Protein 6QWO (pdb70)

Nearest PDB structures (foldseek):
  6qrq-assembly1_D-4  TM=9.781E-01  e=7.764E-51  Thermotoga maritima
  6qrq-assembly1_A  TM=9.840E-01  e=9.204E-49  Thermotoga maritima
  6qrq-assembly1_C-3  TM=9.849E-01  e=1.329E-48  Thermotoga maritima
  6r9n-assembly1_A  TM=9.689E-01  e=8.373E-35  Treponema denticola ATCC 35404
  6qnm-assembly1_A  TM=9.371E-01  e=3.102E-33  Treponema denticola ATCC 35404

Solvent-accessible surface area: 18915 Å² total; per-residue (Å²): 151,41,124,29,31,82,17,51,72,81,66,76,1,57,0,11,0,0,2,12,20,145,164,77,90,122,11,23,28,1,0,1,0,0,0,22,2,48,140,5,0,0,0,0,0,0,0,0,25,72,5,19,86,56,0,54,62,26,0,48,132,48,24,97,28,52,24,0,96,19,0,0,0,0,0,1,0,1,1,0,0,11,0,0,63,68,0,7,79,50,0,137,56,0,81,0,22,0,0,50,13,0,32,79,8,0,7,0,18,11,148,31,85,77,186,40,16,54,76,0,79,30,117,20,56,113,2,139,8,155,65,62,37,52,0,25,1,18,5,0,0,1,0,8,5,2,0,0,0,0,0,9,0,45,42,4,87,0,0,0,0,0,2,0,0,1,4,93,29,95,183,63,129,36,78,3,55,3,129,73,6,102,189,2,34,95,26,0,46,78,19,0,80,36,24,0,1,4,20,50,0,0,83,47,0,6,65,35,0,60,170,61,119,17,67,16,0,0,0,0,7,0,0,0,0,86,57,94,0,4,119,65,0,18,112,37,0,88,107,10,126,0,1,16,60,64,25,105,110,7,1,103,158,50,113,29,41,81,16,49,74,84,57,78,0,58,0,3,0,1,1,12,35,142,168,57,88,114,15,14,24,7,0,1,1,0,0,20,3,50,137,7,0,0,1,0,0,1,0,0,29,51,14,22,90,56,0,59,61,21,0,52,128,52,26,90,28,53,25,0,112,22,0,0,0,0,0,2,0,2,0,0,0,11,0,0,58,66,0,6,77,46,0,132,65,1,90,0,22,0,0,54,13,0,29,108,10,0,5,0,16,11,138,27,82,67,176,47,14,46,78,0,75,28,95,18,56,93,3,139,8,156,64,61,37,56,0,16,2,20,3,0,0,1,0,7,4,3,0,0,0,0,0,9,0,36,34,3,79,1,0,0,0,0,2,0,0,1,2,71,17,104,107,63,136,35,77,12,59,5,139,64,12,107,197,2,34,100,33,0,55,78,16,0,80,33,23,0,1,3,15,49,0,0,77,59,0,6,65,24,0,61,183,65,134,19,65,17,0,0,0,0,5,0,0,0,0,92,57,98,3,3,128,80,0,16,122,45,0,81,96,10,124,0,1,14,58,57,13,86,100,14,3,78,202

Foldseek 3Di:
DFAKDWLFDDPQKTKIWHGFDPADDPDAGWTKIWIHGHQAIEIELLFACVCVVVSVVSVVVPHQLCRHQEYEFFADDRRRPHCVVVSCVRNVRYAYEFAPVCLVVNCVNDDDDSVSYDHAYQQWDWDQDPVRFIKTWGHLAPLPHNGGTWIARQVRLEIAHEQQPAFADDHPDADAEDDDLVVRVVRPQVVRQERRAALVSQLVVLVVCVVGRHQWYHYGHGYIYHDCSVVVSSVDSNPRGHHVSPCVVVDD/DFAKDWLFDPPQKTKIWHGDDPADDPDAAWTKIWIHGHQAIEIELLFADVCNVVSVVSVVVPHQLCRHAEYEFFADDRRRPHCVVVSCVRNVNYAYEFAPVCLVVNCVSDDDDSVSYDHAYQQWDWDQDPVRFIKTWGHLAPQPHNGGTWIARQVRLAIADEQQPAFGDDPPGADAEDDDLVVRVVRPQVVRQERRAALVSQQVVLVVCVVGRHQWYHYGHGYIYHDCSVVVSSVCSNPDGHHPSVVCVVDDD

Organism: Thermotoga maritima (strain ATCC 43589 / DSM 3109 / JCM 10099 / NBRC 100826 / MSB8) (NCBI:txid243274)

Sequence (505 aa):
MFENEILFDNGQHKFMFLGWEEKEEEIVQTNQYLILDGNEGILLDPGGAHVFPRVMSNVAEVVDLSSIRHIFYTHQDPDVTSGILLWLSICENAKIYISSLWVRFLPHFGIYDQKRIVPISDKGTKIKLLSGNELEILPAHFLHSTGNFVLYDPVAKILFSGDIGAAVFEKGKRYRYVDDFERHLPLMEAFHKRYMSSNAACKKWVDMVSKKKIDMIAPQHGAVFRGESVKKFLEWFRNLKCGVDLIDNLYSMFENEILFDNGQHKFMFLGWEEKEEEIVQTNQYLILDGNEGILLDPGGAHVFPRVMSNVAEVVDLSSIRHIFYTHQDPDVTSGILLWLSICENAKIYISSLWVRFLPHFGIYDQKRIVPISDKGTKIKLLSGNELEILPAHFLHSTGNFVLYDPVAKILFSGDIGAAVFEKGKRYRYVDDFERHLPLMEAFHKRYMSSNAACKKWVDMVSKKKIDMIAPQHGAVFRGESVKKFLEWFRNLKCGVDLIDNLYSL

InterPro domains:
  IPR001279 Metallo-beta-lactamase [SM00849] (29-221)
  IPR036866 Ribonuclease Z/Hydroxyacylglutathione hydrolase-like [G3DSA:3.60.15.10] (5-241)
  IPR036866 Ribonuclease Z/Hydroxyacylglutathione hydrolase-like [SSF56281] (27-247)
  IPR045761 ODP domain [PF19583] (28-222)

Structure (mmCIF, N/CA/C/O backbone):
data_6QWO
#
_entry.id   6QWO
#
_cell.length_a   46.433
_cell.length_b   121.709
_cell.length_c   159.531
_cell.angle_alpha   90.00
_cell.angle_beta   90.00
_cell.angle_gamma   90.00
#
_symmetry.space_group_name_H-M   'C 2 2 21'
#
loop_
_entity.id
_entity.type
_entity.pdbx_description
1 polymer 'Oxygen-binding diiron protein'
2 non-polymer 'ZINC ION'
3 water water
#
loop_
_atom_site.group_PDB
_atom_site.id
_atom_site.type_symbol
_atom_site.label_atom_id
_atom_site.label_alt_id
_atom_site.label_comp_id
_atom_site.label_asym_id
_atom_site.label_entity_id
_atom_site.label_seq_id
_atom_site.pdbx_PDB_ins_code
_atom_site.Cartn_x
_atom_site.Cartn_y
_atom_site.Cartn_z
_atom_site.occupancy
_atom_site.B_iso_or_equiv
_atom_site.auth_seq_id
_atom_site.auth_comp_id
_atom_site.auth_asym_id
_atom_site.auth_atom_id
_atom_site.pdbx_PDB_model_num
ATOM 1 N N . MET A 1 1 ? 1.779 7.330 35.488 1.00 53.09 1 MET A N 1
ATOM 2 C CA . MET A 1 1 ? 0.621 7.115 34.623 1.00 52.73 1 MET A CA 1
ATOM 3 C C . MET A 1 1 ? 0.286 5.616 34.531 1.00 48.11 1 MET A C 1
ATOM 4 O O . MET A 1 1 ? 0.366 4.878 35.511 1.00 52.16 1 MET A O 1
ATOM 9 N N . PHE A 1 2 ? -0.089 5.215 33.317 1.00 46.28 2 PHE A N 1
ATOM 10 C CA . PHE A 1 2 ? -0.434 3.833 32.960 1.00 41.86 2 PHE A CA 1
ATOM 11 C C . PHE A 1 2 ? -1.740 3.364 33.610 1.00 39.92 2 PHE A C 1
ATOM 12 O O . PHE A 1 2 ? -1.836 2.242 34.114 1.00 39.58 2 PHE A O 1
ATOM 20 N N . GLU A 1 3 ? -2.766 4.209 33.548 1.00 41.31 3 GLU A N 1
ATOM 21 C CA . GLU A 1 3 ? -4.137 3.827 33.845 1.00 39.36 3 GLU A CA 1
ATOM 22 C C . GLU A 1 3 ? -4.798 3.451 32.527 1.00 32.24 3 GLU A C 1
ATOM 23 O O . GLU A 1 3 ? -4.181 3.557 31.463 1.00 33.71 3 GLU A O 1
ATOM 29 N N . ASN A 1 4 ? -6.054 3.003 32.582 1.00 25.82 4 ASN A N 1
ATOM 30 C CA . ASN A 1 4 ? -6.852 2.873 31.364 1.00 27.36 4 ASN A CA 1
ATOM 31 C C . ASN A 1 4 ? -6.864 4.199 30.625 1.00 28.01 4 ASN A C 1
ATOM 32 O O . ASN A 1 4 ? -7.033 5.249 31.243 1.00 25.79 4 ASN A O 1
ATOM 37 N N . GLU A 1 5 ? -6.656 4.149 29.306 1.00 24.80 5 GLU A N 1
ATOM 38 C CA . GLU A 1 5 ? -6.616 5.333 28.464 1.00 25.12 5 GLU A CA 1
ATOM 39 C C . GLU A 1 5 ? -7.509 5.130 27.247 1.00 24.07 5 GLU A C 1
ATOM 40 O O . GLU A 1 5 ? -7.629 4.019 26.718 1.00 22.90 5 GLU A O 1
ATOM 46 N N . ILE A 1 6 ? -8.146 6.205 26.807 1.00 22.98 6 ILE A N 1
ATOM 47 C CA . ILE A 1 6 ? -9.072 6.139 25.680 1.00 25.34 6 ILE A CA 1
ATOM 48 C C . ILE A 1 6 ? -8.317 6.496 24.406 1.00 25.21 6 ILE A C 1
ATOM 49 O O . ILE A 1 6 ? -7.825 7.622 24.258 1.00 26.31 6 ILE A O 1
ATOM 54 N N . LEU A 1 7 ? -8.229 5.535 23.479 1.00 24.40 7 LEU A N 1
ATOM 55 C CA . LEU A 1 7 ? -7.617 5.792 22.180 1.00 21.87 7 LEU A CA 1
ATOM 56 C C . LEU A 1 7 ? -8.597 6.434 21.211 1.00 25.02 7 LEU A C 1
ATOM 57 O O . LEU A 1 7 ? -8.190 7.219 20.347 1.00 24.33 7 LEU A O 1
ATOM 62 N N . PHE A 1 8 ? -9.874 6.080 21.316 1.00 26.54 8 PHE A N 1
ATOM 63 C CA . PHE A 1 8 ? -10.907 6.607 20.436 1.00 26.30 8 PHE A CA 1
ATOM 64 C C . PHE A 1 8 ? -12.213 6.627 21.204 1.00 26.19 8 PHE A C 1
ATOM 65 O O . PHE A 1 8 ? -12.491 5.718 21.989 1.00 24.96 8 PHE A O 1
ATOM 73 N N . ASP A 1 9 ? -13.017 7.654 20.960 1.00 21.81 9 ASP A N 1
ATOM 74 C CA . ASP A 1 9 ? -14.321 7.752 21.602 1.00 23.72 9 ASP A CA 1
ATOM 75 C C . ASP A 1 9 ? -15.182 8.608 20.688 1.00 26.97 9 ASP A C 1
ATOM 76 O O . ASP A 1 9 ? -14.777 9.712 20.325 1.00 27.01 9 ASP A O 1
ATOM 81 N N . ASN A 1 10 ? -16.331 8.089 20.252 1.00 29.41 10 ASN A N 1
ATOM 82 C CA . ASN A 1 10 ? -17.307 8.934 19.568 1.00 27.11 10 ASN A CA 1
ATOM 83 C C . ASN A 1 10 ? -18.665 8.879 20.258 1.00 28.30 10 ASN A C 1
ATOM 84 O O . ASN A 1 10 ? -19.689 9.146 19.621 1.00 31.57 10 ASN A O 1
ATOM 89 N N . GLY A 1 11 ? -18.686 8.533 21.544 1.00 28.75 11 GLY A N 1
ATOM 90 C CA . GLY A 1 11 ? -19.923 8.332 22.272 1.00 33.25 11 GLY A CA 1
ATOM 91 C C . GLY A 1 11 ? -20.461 6.916 22.157 1.00 33.22 11 GLY A C 1
ATOM 92 O O . GLY A 1 11 ? -20.602 6.214 23.159 1.00 40.37 11 GLY A O 1
ATOM 93 N N . GLN A 1 12 ? -20.774 6.488 20.937 1.00 30.74 12 GLN A N 1
ATOM 94 C CA . GLN A 1 12 ? -21.319 5.150 20.732 1.00 34.62 12 GLN A CA 1
ATOM 95 C C . GLN A 1 12 ? -20.244 4.070 20.802 1.00 32.21 12 GLN A C 1
ATOM 96 O O . GLN A 1 12 ? -20.547 2.911 21.114 1.00 32.14 12 GLN A O 1
ATOM 102 N N . HIS A 1 13 ? -19.000 4.421 20.500 1.00 29.29 13 HIS A N 1
ATOM 103 C CA . HIS A 1 13 ? -17.947 3.443 20.281 1.00 27.75 13 HIS A CA 1
ATOM 104 C C . HIS A 1 13 ? -16.664 3.955 20.909 1.00 25.87 13 HIS A C 1
ATOM 105 O O . HIS A 1 13 ? -16.239 5.079 20.619 1.00 24.79 13 HIS A O 1
ATOM 112 N N . LYS A 1 14 ? -16.031 3.117 21.724 1.00 24.56 14 LYS A N 1
ATOM 113 C CA . LYS A 1 14 ? -14.788 3.468 22.380 1.00 25.82 14 LYS A CA 1
ATOM 114 C C . LYS A 1 14 ? -13.780 2.353 22.190 1.00 26.47 14 LYS A C 1
ATOM 115 O O . LYS A 1 14 ? -14.130 1.171 22.152 1.00 24.16 14 LYS A O 1
ATOM 121 N N . PHE A 1 15 ? -12.519 2.756 22.118 1.00 24.96 15 PHE A N 1
ATOM 122 C CA . PHE A 1 15 ? -11.382 1.851 22.002 1.00 23.98 15 PHE A CA 1
ATOM 123 C C . PHE A 1 15 ? -10.428 2.232 23.122 1.00 23.95 15 PHE A C 1
ATOM 124 O O . PHE A 1 15 ? -9.909 3.350 23.135 1.00 23.76 15 PHE A O 1
ATOM 132 N N . MET A 1 16 ? -10.211 1.327 24.078 1.00 24.80 16 MET A N 1
ATOM 133 C CA . MET A 1 16 ? -9.450 1.657 25.277 1.00 26.02 16 MET A CA 1
ATOM 134 C C . MET A 1 16 ? -8.180 0.836 25.376 1.00 22.60 16 MET A C 1
ATOM 135 O O . MET A 1 16 ? -8.180 -0.373 25.132 1.00 23.40 16 MET A O 1
ATOM 140 N N . PHE A 1 17 ? -7.120 1.510 25.789 1.00 23.11 17 PHE A N 1
ATOM 141 C CA . PHE A 1 17 ? -5.811 0.928 26.043 1.00 21.24 17 PHE A CA 1
ATOM 142 C C . PHE A 1 17 ? -5.756 0.689 27.552 1.00 26.29 17 PHE A C 1
ATOM 143 O O . PHE A 1 17 ? -5.631 1.632 28.336 1.00 22.62 17 PHE A O 1
ATOM 151 N N . LEU A 1 18 ? -5.893 -0.573 27.964 1.00 22.28 18 LEU A N 1
ATOM 152 C CA . LEU A 1 18 ? -6.004 -0.868 29.389 1.00 23.00 18 LEU A CA 1
ATOM 153 C C . LEU A 1 18 ? -4.687 -0.585 30.108 1.00 25.92 18 LEU A C 1
ATOM 154 O O . LEU A 1 18 ? -3.617 -0.527 29.501 1.00 23.97 18 LEU A O 1
ATOM 159 N N . GLY A 1 19 ? -4.785 -0.400 31.428 1.00 28.54 19 GLY A N 1
ATOM 160 C CA . GLY A 1 19 ? -3.642 -0.005 32.227 1.00 29.96 19 GLY A CA 1
ATOM 161 C C . GLY A 1 19 ? -2.567 -1.082 32.327 1.00 27.98 19 GLY A C 1
ATOM 162 O O . GLY A 1 19 ? -2.741 -2.248 31.948 1.00 27.04 19 GLY A O 1
ATOM 163 N N . TRP A 1 20 ? -1.431 -0.661 32.874 1.00 26.54 20 TRP A N 1
ATOM 164 C CA . TRP A 1 20 ? -0.218 -1.457 33.028 1.00 26.94 20 TRP A CA 1
ATOM 165 C C . TRP A 1 20 ? 0.080 -1.751 34.498 1.00 31.49 20 TRP A C 1
ATOM 166 O O . TRP A 1 20 ? -0.492 -1.144 35.407 1.00 34.12 20 TRP A O 1
ATOM 177 N N . GLU A 1 21 ? 0.965 -2.722 34.733 1.00 32.36 21 GLU A N 1
ATOM 178 C CA . GLU A 1 21 ? 1.565 -2.836 36.055 1.00 36.22 21 GLU A CA 1
ATOM 179 C C . GLU A 1 21 ? 2.313 -1.540 36.353 1.00 37.11 21 GLU A C 1
ATOM 180 O O . GLU A 1 21 ? 2.907 -0.932 35.456 1.00 34.71 21 GLU A O 1
ATOM 186 N N . GLU A 1 22 ? 2.260 -1.087 37.611 1.00 37.55 22 GLU A N 1
ATOM 187 C CA . GLU A 1 22 ? 2.929 0.177 37.907 1.00 41.52 22 GLU A CA 1
ATOM 188 C C . GLU A 1 22 ? 4.440 0.019 37.929 1.00 39.15 22 GLU A C 1
ATOM 189 O O . GLU A 1 22 ? 5.163 0.928 37.511 1.00 38.65 22 GLU A O 1
ATOM 195 N N . LYS A 1 23 ? 4.937 -1.114 38.398 1.00 36.95 23 LYS A N 1
ATOM 196 C CA . LYS A 1 23 ? 6.369 -1.356 38.461 1.00 36.98 23 LYS A CA 1
ATOM 197 C C . LYS A 1 23 ? 6.729 -2.522 37.552 1.00 37.08 23 LYS A C 1
ATOM 198 O O . LYS A 1 23 ? 5.923 -3.432 37.341 1.00 33.16 23 LYS A O 1
ATOM 204 N N . GLU A 1 24 ? 7.916 -2.441 36.954 1.00 32.40 24 GLU A N 1
ATOM 205 C CA . GLU A 1 24 ? 8.382 -3.492 36.066 1.00 34.78 24 GLU A CA 1
ATOM 206 C C . GLU A 1 24 ? 8.606 -4.771 36.864 1.00 31.92 24 GLU A C 1
ATOM 207 O O . GLU A 1 24 ? 9.158 -4.742 37.962 1.00 31.55 24 GLU A O 1
ATOM 213 N N . GLU A 1 25 ? 8.135 -5.886 36.326 1.00 32.75 25 GLU A N 1
ATOM 214 C CA . GLU A 1 25 ? 8.301 -7.191 36.938 1.00 29.08 25 GLU A CA 1
ATOM 215 C C . GLU A 1 25 ? 9.056 -8.087 35.963 1.00 32.90 25 GLU A C 1
ATOM 216 O O . GLU A 1 25 ? 9.278 -7.733 34.799 1.00 29.03 25 GLU A O 1
ATOM 222 N N . GLU A 1 26 ? 9.459 -9.264 36.442 1.00 31.83 26 GLU A N 1
ATOM 223 C CA . GLU A 1 26 ? 10.238 -10.184 35.616 1.00 32.59 26 GLU A CA 1
ATOM 224 C C . GLU A 1 26 ? 9.268 -11.019 34.787 1.00 33.96 26 GLU A C 1
ATOM 225 O O . GLU A 1 26 ? 8.989 -12.189 35.069 1.00 30.56 26 GLU A O 1
ATOM 231 N N . ILE A 1 27 ? 8.742 -10.380 33.745 1.00 27.95 27 ILE A N 1
ATOM 232 C CA . ILE A 1 27 ? 7.737 -10.962 32.864 1.00 27.22 27 ILE A CA 1
ATOM 233 C C . ILE A 1 27 ? 7.688 -10.056 31.641 1.00 24.14 27 ILE A C 1
ATOM 234 O O . ILE A 1 27 ? 7.897 -8.842 31.758 1.00 25.83 27 ILE A O 1
ATOM 239 N N . VAL A 1 28 ? 7.433 -10.620 30.460 1.00 23.39 28 VAL A N 1
ATOM 240 C CA . VAL A 1 28 ? 7.395 -9.790 29.259 1.00 23.68 28 VAL A CA 1
ATOM 241 C C . VAL A 1 28 ? 6.236 -8.801 29.352 1.00 23.97 28 VAL A C 1
ATOM 242 O O . VAL A 1 28 ? 5.119 -9.148 29.763 1.00 20.29 28 VAL A O 1
ATOM 246 N N . GLN A 1 29 ? 6.526 -7.535 29.037 1.00 23.51 29 GLN A N 1
ATOM 247 C CA . GLN A 1 29 ? 5.513 -6.488 29.051 1.00 22.55 29 GLN A CA 1
ATOM 248 C C . GLN A 1 29 ? 4.453 -6.747 27.978 1.00 22.73 29 GLN A C 1
ATOM 249 O O . GLN A 1 29 ? 4.779 -7.122 26.846 1.00 22.72 29 GLN A O 1
ATOM 255 N N . THR A 1 30 ? 3.174 -6.546 28.333 1.00 18.27 30 THR A N 1
ATOM 256 C CA . THR A 1 30 ? 2.055 -6.814 27.429 1.00 19.74 30 THR A CA 1
ATOM 257 C C . THR A 1 30 ? 1.022 -5.699 27.519 1.00 21.88 30 THR A C 1
ATOM 258 O O . THR A 1 30 ? 0.863 -5.075 28.569 1.00 19.30 30 THR A O 1
ATOM 262 N N . ASN A 1 31 ? 0.269 -5.512 26.429 1.00 19.24 31 ASN A N 1
ATOM 263 C CA . ASN A 1 31 ? -0.843 -4.567 26.355 1.00 22.86 31 ASN A CA 1
ATOM 264 C C . ASN A 1 31 ? -2.140 -5.323 26.096 1.00 21.25 31 ASN A C 1
ATOM 265 O O . ASN A 1 31 ? -2.164 -6.282 25.315 1.00 20.66 31 ASN A O 1
ATOM 270 N N . GLN A 1 32 ? -3.215 -4.872 26.742 1.00 18.61 32 GLN A N 1
ATOM 271 C CA . GLN A 1 32 ? -4.561 -5.382 26.528 1.00 20.78 32 GLN A CA 1
ATOM 272 C C . GLN A 1 32 ? -5.469 -4.224 26.142 1.00 21.76 32 GLN A C 1
ATOM 273 O O . GLN A 1 32 ? -5.273 -3.093 26.594 1.00 21.51 32 GLN A O 1
ATOM 279 N N . TYR A 1 33 ? -6.476 -4.515 25.322 1.00 20.18 33 TYR A N 1
ATOM 280 C CA . TYR A 1 33 ? -7.378 -3.501 24.802 1.00 17.48 33 TYR A CA 1
ATOM 281 C C . TYR A 1 33 ? -8.835 -3.906 24.990 1.00 20.15 33 TYR A C 1
ATOM 282 O O . TYR A 1 33 ? -9.186 -5.088 25.014 1.00 18.12 33 TYR A O 1
ATOM 291 N N . LEU A 1 34 ? -9.686 -2.893 25.106 1.00 18.18 34 LEU A N 1
ATOM 292 C CA . LEU A 1 34 ? -11.120 -3.085 25.270 1.00 20.84 34 LEU A CA 1
ATOM 293 C C . LEU A 1 34 ? -11.843 -2.165 24.303 1.00 22.30 34 LEU A C 1
ATOM 294 O O . LEU A 1 34 ? -11.595 -0.954 24.287 1.00 22.63 34 LEU A O 1
ATOM 299 N N . ILE A 1 35 ? -12.708 -2.740 23.481 1.00 22.10 35 ILE A N 1
ATOM 300 C CA . ILE A 1 35 ? -13.581 -1.977 22.605 1.00 20.97 35 ILE A CA 1
ATOM 301 C C . ILE A 1 35 ? -14.974 -2.035 23.205 1.00 25.43 35 ILE A C 1
ATOM 302 O O . ILE A 1 35 ? -15.441 -3.110 23.610 1.00 25.58 35 ILE A O 1
ATOM 307 N N . LEU A 1 36 ? -15.614 -0.879 23.325 1.00 24.74 36 LEU A N 1
ATOM 308 C CA . LEU A 1 36 ? -17.005 -0.811 23.739 1.00 25.76 36 LEU A CA 1
ATOM 309 C C . LEU A 1 36 ? -17.804 -0.248 22.585 1.00 25.87 36 LEU A C 1
ATOM 310 O O . LEU A 1 36 ? -17.398 0.741 21.962 1.00 28.82 36 LEU A O 1
ATOM 315 N N . ASP A 1 37 ? -18.922 -0.888 22.296 1.00 22.98 37 ASP A N 1
ATOM 316 C CA . ASP A 1 37 ? -19.777 -0.521 21.178 1.00 26.90 37 ASP A CA 1
ATOM 317 C C . ASP A 1 37 ? -21.205 -0.705 21.664 1.00 30.90 37 ASP A C 1
ATOM 318 O O . ASP A 1 37 ? -21.649 -1.837 21.877 1.00 31.15 37 ASP A O 1
ATOM 323 N N . GLY A 1 38 ? -21.914 0.396 21.854 1.00 31.92 38 GLY A N 1
ATOM 324 C CA . GLY A 1 38 ? -23.189 0.306 22.541 1.00 31.14 38 GLY A CA 1
ATOM 325 C C . GLY A 1 38 ? -22.994 -0.327 23.902 1.00 36.02 38 GLY A C 1
ATOM 326 O O . GLY A 1 38 ? -22.207 0.151 24.726 1.00 35.42 38 GLY A O 1
ATOM 327 N N . ASN A 1 39 ? -23.687 -1.437 24.158 1.00 35.81 39 ASN A N 1
ATOM 328 C CA . ASN A 1 39 ? -23.601 -2.082 25.461 1.00 41.00 39 ASN A CA 1
ATOM 329 C C . ASN A 1 39 ? -22.731 -3.333 25.465 1.00 40.10 39 ASN A C 1
ATOM 330 O O . ASN A 1 39 ? -22.708 -4.051 26.471 1.00 41.92 39 ASN A O 1
ATOM 335 N N . GLU A 1 40 ? -21.992 -3.607 24.401 1.00 37.46 40 GLU A N 1
ATOM 336 C CA . GLU A 1 40 ? -21.212 -4.835 24.365 1.00 39.17 40 GLU A CA 1
ATOM 337 C C . GLU A 1 40 ? -19.721 -4.536 24.298 1.00 35.61 40 GLU A C 1
ATOM 338 O O . GLU A 1 40 ? -19.294 -3.496 23.782 1.00 35.57 40 GLU A O 1
ATOM 344 N N . GLY A 1 41 ? -18.944 -5.434 24.897 1.00 27.95 41 GLY A N 1
ATOM 345 C CA . GLY A 1 41 ? -17.512 -5.276 25.017 1.00 29.65 41 GLY A CA 1
ATOM 346 C C . GLY A 1 41 ? -16.761 -6.316 24.206 1.00 28.80 41 GLY A C 1
ATOM 347 O O . GLY A 1 41 ? -17.240 -7.437 23.998 1.00 27.54 41 GLY A O 1
ATOM 348 N N . ILE A 1 42 ? -15.581 -5.929 23.734 1.00 25.67 42 ILE A N 1
ATOM 349 C CA . ILE A 1 42 ? -14.684 -6.820 23.011 1.00 24.30 42 ILE A CA 1
ATOM 350 C C . ILE A 1 42 ? -13.310 -6.697 23.648 1.00 25.40 42 ILE A C 1
ATOM 351 O O . ILE A 1 42 ? -12.777 -5.585 23.755 1.00 22.83 42 ILE A O 1
ATOM 356 N N . LEU A 1 43 ? -12.743 -7.827 24.074 1.00 22.48 43 LEU A N 1
ATOM 357 C CA . LEU A 1 43 ? -11.392 -7.859 24.616 1.00 21.71 43 LEU A CA 1
ATOM 358 C C . LEU A 1 43 ? -10.419 -8.315 23.532 1.00 22.06 43 LEU A C 1
ATOM 359 O O . LEU A 1 43 ? -10.697 -9.266 22.795 1.00 21.20 43 LEU A O 1
ATOM 364 N N . LEU A 1 44 ? -9.287 -7.622 23.431 1.00 19.84 44 LEU A N 1
ATOM 365 C CA . LEU A 1 44 ? -8.231 -7.950 22.476 1.00 19.93 44 LEU A CA 1
ATOM 366 C C . LEU A 1 44 ? -7.037 -8.494 23.253 1.00 20.17 44 LEU A C 1
ATOM 367 O O . LEU A 1 44 ? -6.490 -7.799 24.113 1.00 15.97 44 LEU A O 1
ATOM 372 N N . ASP A 1 45 ? -6.656 -9.741 22.969 1.00 19.70 45 ASP A N 1
ATOM 373 C CA . ASP A 1 45 ? -5.551 -10.436 23.628 1.00 19.55 45 ASP A CA 1
ATOM 374 C C . ASP A 1 45 ? -5.529 -10.139 25.141 1.00 20.29 45 ASP A C 1
ATOM 375 O O . ASP A 1 45 ? -4.533 -9.613 25.640 1.00 22.49 45 ASP A O 1
ATOM 380 N N . PRO A 1 46 ? -6.616 -10.434 25.866 1.00 20.19 46 PRO A N 1
ATOM 381 C CA . PRO A 1 46 ? -6.652 -10.040 27.290 1.00 20.67 46 PRO A CA 1
ATOM 382 C C . PRO A 1 46 ? -5.577 -10.700 28.144 1.00 22.24 46 PRO A C 1
ATOM 383 O O . PRO A 1 46 ? -5.321 -10.225 29.253 1.00 23.91 46 PRO A O 1
ATOM 387 N N . GLY A 1 47 ? -4.949 -11.775 27.688 1.00 21.04 47 GLY A N 1
ATOM 388 C CA . GLY A 1 47 ? -3.644 -12.125 28.190 1.00 19.72 47 GLY A CA 1
ATOM 389 C C . GLY A 1 47 ? -3.586 -13.352 29.078 1.00 22.56 47 GLY A C 1
ATOM 390 O O . GLY A 1 47 ? -4.480 -14.207 29.104 1.00 22.43 47 GLY A O 1
ATOM 391 N N . GLY A 1 48 ? -2.476 -13.450 29.798 1.00 21.98 48 GLY A N 1
ATOM 392 C CA . GLY A 1 48 ? -2.154 -14.659 30.513 1.00 24.36 48 GLY A CA 1
ATOM 393 C C . GLY A 1 48 ? -2.803 -14.743 31.865 1.00 22.72 48 GLY A C 1
ATOM 394 O O . GLY A 1 48 ? -3.429 -13.804 32.355 1.00 25.41 48 GLY A O 1
ATOM 395 N N . ALA A 1 49 ? -2.634 -15.912 32.482 1.00 25.99 49 ALA A N 1
ATOM 396 C CA . ALA A 1 49 ? -3.257 -16.168 33.777 1.00 23.13 49 ALA A CA 1
ATOM 397 C C . ALA A 1 49 ? -2.694 -15.251 34.855 1.00 22.22 49 ALA A C 1
ATOM 398 O O . ALA A 1 49 ? -3.448 -14.725 35.681 1.00 26.25 49 ALA A O 1
ATOM 400 N N . HIS A 1 50 ? -1.379 -15.021 34.856 1.00 22.74 50 HIS A N 1
ATOM 401 C CA . HIS A 1 50 ? -0.794 -14.252 35.952 1.00 26.59 50 HIS A CA 1
ATOM 402 C C . HIS A 1 50 ? -1.320 -12.814 35.987 1.00 25.89 50 HIS A C 1
ATOM 403 O O . HIS A 1 50 ? -1.605 -12.278 37.063 1.00 25.42 50 HIS A O 1
ATOM 410 N N . VAL A 1 51 ? -1.485 -12.177 34.825 1.00 24.84 51 VAL A N 1
ATOM 411 C CA . VAL A 1 51 ? -1.991 -10.803 34.833 1.00 23.57 51 VAL A CA 1
ATOM 412 C C . VAL A 1 51 ? -3.502 -10.738 34.935 1.00 23.44 51 VAL A C 1
ATOM 413 O O . VAL A 1 51 ? -4.059 -9.634 35.050 1.00 22.44 51 VAL A O 1
ATOM 417 N N . PHE A 1 52 ? -4.182 -11.885 34.929 1.00 21.81 52 PHE A N 1
ATOM 418 C CA . PHE A 1 52 ? -5.644 -11.885 34.898 1.00 22.16 52 PHE A CA 1
ATOM 419 C C . PHE A 1 52 ? -6.294 -11.040 35.990 1.00 21.92 52 PHE A C 1
ATOM 420 O O . PHE A 1 52 ? -7.239 -10.305 35.673 1.00 21.05 52 PHE A O 1
ATOM 428 N N . PRO A 1 53 ? -5.911 -11.133 37.273 1.00 24.04 53 PRO A N 1
ATOM 429 C CA . PRO A 1 53 ? -6.595 -10.296 38.277 1.00 24.93 53 PRO A CA 1
ATOM 430 C C . PRO A 1 53 ? -6.486 -8.813 37.976 1.00 24.67 53 PRO A C 1
ATOM 431 O O . PRO A 1 53 ? -7.456 -8.077 38.171 1.00 24.80 53 PRO A O 1
ATOM 435 N N . ARG A 1 54 ? -5.323 -8.352 37.514 1.00 24.77 54 ARG A N 1
ATOM 436 C CA . ARG A 1 54 ? -5.154 -6.931 37.221 1.00 24.5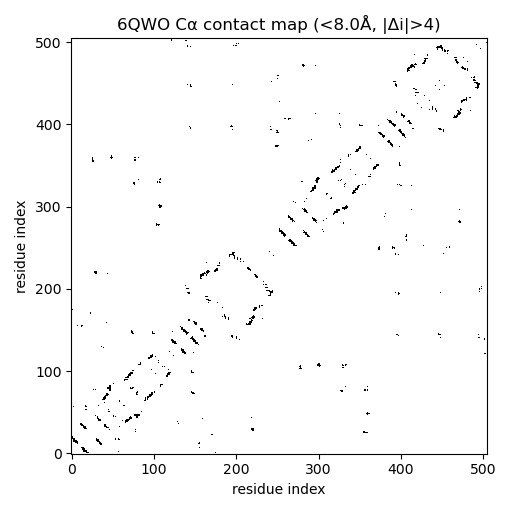6 54 ARG A CA 1
ATOM 437 C C . ARG A 1 54 ? -5.970 -6.514 36.004 1.00 24.84 54 ARG A C 1
ATOM 438 O O . ARG A 1 54 ? -6.677 -5.499 36.041 1.00 26.87 54 ARG A O 1
ATOM 446 N N . VAL A 1 55 ? -5.905 -7.298 34.922 1.00 23.86 55 VAL A N 1
ATOM 447 C CA . VAL A 1 55 ? -6.645 -6.965 33.705 1.00 23.31 55 VAL A CA 1
ATOM 448 C C . VAL A 1 55 ? -8.139 -7.028 33.968 1.00 25.64 55 VAL A C 1
ATOM 449 O O . VAL A 1 55 ? -8.914 -6.208 33.453 1.00 26.74 55 VAL A O 1
ATOM 453 N N . MET A 1 56 ? -8.572 -8.022 34.742 1.00 23.86 56 MET A N 1
ATOM 454 C CA . MET A 1 56 ? -9.993 -8.137 35.046 1.00 25.20 56 MET A CA 1
ATOM 455 C C . MET A 1 56 ? -10.480 -6.904 35.792 1.00 24.80 56 MET A C 1
ATOM 456 O O . MET A 1 56 ? -11.570 -6.401 35.519 1.00 23.09 56 MET A O 1
ATOM 461 N N . SER A 1 57 ? -9.676 -6.398 36.728 1.00 25.94 57 SER A N 1
ATOM 462 C CA . SER A 1 57 ? -10.077 -5.205 37.466 1.00 28.29 57 SER A CA 1
ATOM 463 C C . SER A 1 57 ? -10.064 -3.963 36.571 1.00 27.66 57 SER A C 1
ATOM 464 O O . SER A 1 57 ? -10.957 -3.116 36.668 1.00 25.76 57 SER A O 1
ATOM 467 N N . ASN A 1 58 ? -9.084 -3.849 35.672 1.00 27.49 58 ASN A N 1
ATOM 468 C CA . ASN A 1 58 ? -9.117 -2.770 34.689 1.00 24.29 58 ASN A CA 1
ATOM 469 C C . ASN A 1 58 ? -10.397 -2.813 33.856 1.00 26.18 58 ASN A C 1
ATOM 470 O O . ASN A 1 58 ? -10.994 -1.771 33.567 1.00 23.93 58 ASN A O 1
ATOM 475 N N . VAL A 1 59 ? -10.830 -4.009 33.448 1.00 23.52 59 VAL A N 1
ATOM 476 C CA . VAL A 1 59 ? -12.037 -4.099 32.630 1.00 24.10 59 VAL A CA 1
ATOM 477 C C . VAL A 1 59 ? -13.266 -3.772 33.461 1.00 24.33 59 VAL A C 1
ATOM 478 O O . VAL A 1 59 ? -14.129 -2.994 33.035 1.00 26.16 59 VAL A O 1
ATOM 482 N N . ALA A 1 60 ? -13.345 -4.335 34.671 1.00 21.39 60 ALA A N 1
ATOM 483 C CA . ALA A 1 60 ? -14.542 -4.204 35.489 1.00 26.64 60 ALA A CA 1
ATOM 484 C C . ALA A 1 60 ? -14.810 -2.763 35.901 1.00 28.85 60 ALA A C 1
ATOM 485 O O . ALA A 1 60 ? -15.965 -2.393 36.142 1.00 32.37 60 ALA A O 1
ATOM 487 N N . GLU A 1 61 ? -13.784 -1.930 35.990 1.00 28.04 61 GLU A N 1
ATOM 488 C CA . GLU A 1 61 ? -14.095 -0.543 36.313 1.00 33.14 61 GLU A CA 1
ATOM 489 C C . GLU A 1 61 ? -14.655 0.231 35.123 1.00 33.23 61 GLU A C 1
ATOM 490 O O . GLU A 1 61 ? -15.198 1.323 35.319 1.00 33.21 61 GLU A O 1
ATOM 496 N N . VAL A 1 62 ? -14.638 -0.347 33.922 1.00 30.15 62 VAL A N 1
ATOM 497 C CA . VAL A 1 62 ? -15.179 0.316 32.747 1.00 29.93 62 VAL A CA 1
ATOM 498 C C . VAL A 1 62 ? -16.512 -0.285 32.311 1.00 31.07 62 VAL A C 1
ATOM 499 O O . VAL A 1 62 ? -17.379 0.451 31.826 1.00 31.58 62 VAL A O 1
ATOM 503 N N . VAL A 1 63 ? -16.718 -1.590 32.495 1.00 31.06 63 VAL A N 1
ATOM 504 C CA . VAL A 1 63 ? -17.916 -2.235 31.978 1.00 31.96 63 VAL A CA 1
ATOM 505 C C . VAL A 1 63 ? -18.190 -3.468 32.821 1.00 29.50 63 VAL A C 1
ATOM 506 O O . VAL A 1 63 ? -17.269 -4.063 33.397 1.00 27.83 63 VAL A O 1
ATOM 510 N N . ASP A 1 64 ? -19.468 -3.836 32.923 1.00 29.87 64 ASP A N 1
ATOM 511 C CA . ASP A 1 64 ? -19.809 -5.095 33.562 1.00 32.43 64 ASP A CA 1
ATOM 512 C C . ASP A 1 64 ? -19.220 -6.246 32.757 1.00 31.76 64 ASP A C 1
ATOM 513 O O . ASP A 1 64 ? -19.256 -6.247 31.524 1.00 30.54 64 ASP A O 1
ATOM 518 N N . LEU A 1 65 ? -18.634 -7.212 33.461 1.00 30.06 65 LEU A N 1
ATOM 519 C CA . LEU A 1 65 ? -17.957 -8.304 32.771 1.00 28.42 65 LEU A CA 1
ATOM 520 C C . LEU A 1 65 ? -18.923 -9.169 31.976 1.00 30.73 65 LEU A C 1
ATOM 521 O O . LEU A 1 65 ? -18.511 -9.789 30.985 1.00 27.98 65 LEU A O 1
ATOM 526 N N . SER A 1 66 ? -20.204 -9.206 32.366 1.00 30.76 66 SER A N 1
ATOM 527 C CA . SER A 1 66 ? -21.204 -9.963 31.611 1.00 31.17 66 SER A CA 1
ATOM 528 C C . SER A 1 66 ? -21.566 -9.303 30.288 1.00 28.97 66 SER A C 1
ATOM 529 O O . SER A 1 66 ? -22.253 -9.919 29.471 1.00 28.85 66 SER A O 1
ATOM 532 N N . SER A 1 67 ? -21.107 -8.078 30.038 1.00 30.55 67 SER A N 1
ATOM 533 C CA . SER A 1 67 ? -21.343 -7.432 28.757 1.00 27.95 67 SER A CA 1
ATOM 534 C C . SER A 1 67 ? -20.221 -7.692 27.750 1.00 31.06 67 SER A C 1
ATOM 535 O O . SER A 1 67 ? -20.329 -7.249 26.606 1.00 30.52 67 SER A O 1
ATOM 538 N N . ILE A 1 68 ? -19.148 -8.372 28.151 1.00 29.22 68 ILE A N 1
ATOM 539 C CA . ILE A 1 68 ? -18.128 -8.810 27.202 1.00 25.34 68 ILE A CA 1
ATOM 540 C C . ILE A 1 68 ? -18.721 -9.948 26.373 1.00 26.08 68 ILE A C 1
ATOM 541 O O . ILE A 1 68 ? -18.927 -11.058 26.875 1.00 27.06 68 ILE A O 1
ATOM 546 N N . ARG A 1 69 ? -18.976 -9.679 25.097 1.00 23.99 69 ARG A N 1
ATOM 547 C CA . ARG A 1 69 ? -19.566 -10.668 24.205 1.00 28.23 69 ARG A CA 1
ATOM 548 C C . ARG A 1 69 ? -18.547 -11.345 23.303 1.00 26.31 69 ARG A C 1
ATOM 549 O O . ARG A 1 69 ? -18.849 -12.404 22.741 1.00 24.38 69 ARG A O 1
ATOM 557 N N . HIS A 1 70 ? -17.361 -10.758 23.141 1.00 24.24 70 HIS A N 1
ATOM 558 C CA . HIS A 1 70 ? -16.366 -11.271 22.207 1.00 27.27 70 HIS A CA 1
ATOM 559 C C . HIS A 1 70 ? -14.971 -11.111 22.781 1.00 24.72 70 HIS A C 1
ATOM 560 O O . HIS A 1 70 ? -14.633 -10.057 23.315 1.00 22.46 70 HIS A O 1
ATOM 567 N N . ILE A 1 71 ? -14.148 -12.140 22.618 1.00 20.92 71 ILE A N 1
ATOM 568 C CA . ILE A 1 71 ? -12.748 -12.095 23.016 1.00 19.67 71 ILE A CA 1
ATOM 569 C C . ILE A 1 71 ? -11.935 -12.560 21.822 1.00 21.45 71 ILE A C 1
ATOM 570 O O . ILE A 1 71 ? -12.177 -13.651 21.301 1.00 21.82 71 ILE A O 1
ATOM 575 N N . PHE A 1 72 ? -11.003 -11.725 21.367 1.00 20.06 72 PHE A N 1
ATOM 576 C CA . PHE A 1 72 ? -10.195 -12.010 20.189 1.00 21.27 72 PHE A CA 1
ATOM 577 C C . PHE A 1 72 ? -8.779 -12.382 20.621 1.00 22.52 72 PHE A C 1
ATOM 578 O O . PHE A 1 72 ? -8.145 -11.656 21.394 1.00 19.74 72 PHE A O 1
ATOM 586 N N . TYR A 1 73 ? -8.301 -13.528 20.143 1.00 21.75 73 TYR A N 1
ATOM 587 C CA . TYR A 1 73 ? -6.935 -13.984 20.378 1.00 20.45 73 TYR A CA 1
ATOM 588 C C . TYR A 1 73 ? -6.181 -13.960 19.053 1.00 20.19 73 TYR A C 1
ATOM 589 O O . TYR A 1 73 ? -6.547 -14.690 18.130 1.00 19.82 73 TYR A O 1
ATOM 598 N N . THR A 1 74 ? -5.119 -13.144 18.966 1.00 19.69 74 THR A N 1
ATOM 599 C CA . THR A 1 74 ? -4.339 -13.075 17.724 1.00 17.38 74 THR A CA 1
ATOM 600 C C . THR A 1 74 ? -3.666 -14.412 17.399 1.00 19.24 74 THR A C 1
ATOM 601 O O . THR A 1 74 ? -3.559 -14.797 16.226 1.00 18.99 74 THR A O 1
ATOM 605 N N . HIS A 1 75 ? -3.145 -15.095 18.411 1.00 17.16 75 HIS A N 1
ATOM 606 C CA . HIS A 1 75 ? -2.443 -16.361 18.221 1.00 19.56 75 HIS A CA 1
ATOM 607 C C . HIS A 1 75 ? -2.414 -17.111 19.555 1.00 19.98 75 HIS A C 1
ATOM 608 O O . HIS A 1 75 ? -3.205 -16.817 20.457 1.00 18.93 75 HIS A O 1
ATOM 615 N N . GLN A 1 76 ? -1.510 -18.085 19.674 1.00 19.67 76 GLN A N 1
ATOM 616 C CA . GLN A 1 76 ? -1.605 -19.120 20.705 1.00 18.93 76 GLN A CA 1
ATOM 617 C C . GLN A 1 76 ? -0.709 -18.884 21.921 1.00 19.89 76 GLN A C 1
ATOM 618 O O . GLN A 1 76 ? -0.803 -19.637 22.894 1.00 21.18 76 GLN A O 1
ATOM 624 N N . ASP A 1 77 ? 0.131 -17.852 21.902 1.00 19.32 77 ASP A N 1
ATOM 625 C CA . ASP A 1 77 ? 1.230 -17.709 22.855 1.00 18.95 77 ASP A CA 1
ATOM 626 C C . ASP A 1 77 ? 0.748 -17.521 24.299 1.00 19.04 77 ASP A C 1
ATOM 627 O O . ASP A 1 77 ? -0.368 -17.068 24.542 1.00 21.68 77 ASP A O 1
ATOM 632 N N . PRO A 1 78 ? 1.594 -17.848 25.280 1.00 18.83 78 PRO A N 1
ATOM 633 C CA . PRO A 1 78 ? 1.150 -17.768 26.685 1.00 21.74 78 PRO A CA 1
ATOM 634 C C . PRO A 1 78 ? 0.794 -16.374 27.134 1.00 19.95 78 PRO A C 1
ATOM 635 O O . PRO A 1 78 ? -0.103 -16.224 27.971 1.00 20.57 78 PRO A O 1
ATOM 639 N N . ASP A 1 79 ? 1.463 -15.348 26.606 1.00 18.85 79 ASP A N 1
ATOM 640 C CA . ASP A 1 79 ? 1.138 -13.971 26.954 1.00 18.91 79 ASP A CA 1
ATOM 641 C C . ASP A 1 79 ? -0.183 -13.512 26.351 1.00 21.26 79 ASP A C 1
ATOM 642 O O . ASP A 1 79 ? -0.598 -12.376 26.596 1.00 19.59 79 ASP A O 1
ATOM 647 N N . VAL A 1 80 ? -0.829 -14.341 25.537 1.00 19.50 80 VAL A N 1
ATOM 648 C CA . VAL A 1 80 ? -2.110 -14.012 24.922 1.00 19.78 80 VAL A CA 1
ATOM 649 C C . VAL A 1 80 ? -3.240 -14.869 25.493 1.00 21.33 80 VAL A C 1
ATOM 650 O O . VAL A 1 80 ? -4.268 -14.347 25.934 1.00 23.45 80 VAL A O 1
ATOM 654 N N . THR A 1 81 ? -3.044 -16.194 25.525 1.00 19.45 81 THR A N 1
ATOM 655 C CA . THR A 1 81 ? -4.119 -17.159 25.722 1.00 19.14 81 THR A CA 1
ATOM 656 C C . THR A 1 81 ? -4.143 -17.825 27.094 1.00 20.61 81 THR A C 1
ATOM 657 O O . THR A 1 81 ? -5.139 -18.481 27.412 1.00 19.56 81 THR A O 1
ATOM 661 N N . SER A 1 82 ? -3.089 -17.716 27.915 1.00 20.87 82 SER A N 1
ATOM 662 C CA . SER A 1 82 ? -3.053 -18.642 29.049 1.00 24.10 82 SER A CA 1
ATOM 663 C C . SER A 1 82 ? -4.047 -18.290 30.159 1.00 23.20 82 SER A C 1
ATOM 664 O O . SER A 1 82 ? -4.233 -19.109 31.065 1.00 22.13 82 SER A O 1
ATOM 667 N N . GLY A 1 83 ? -4.708 -17.133 30.104 1.00 17.53 83 GLY A N 1
ATOM 668 C CA . GLY A 1 83 ? -5.815 -16.867 31.007 1.00 21.23 83 GLY A CA 1
ATOM 669 C C . GLY A 1 83 ? -7.185 -17.324 30.527 1.00 21.54 83 GLY A C 1
ATOM 670 O O . GLY A 1 83 ? -8.200 -16.942 31.120 1.00 21.82 83 GLY A O 1
ATOM 671 N N . ILE A 1 84 ? -7.244 -18.146 29.478 1.00 21.27 84 ILE A N 1
ATOM 672 C CA . ILE A 1 84 ? -8.503 -18.420 28.785 1.00 20.35 84 ILE A CA 1
ATOM 673 C C . ILE A 1 84 ? -9.559 -18.992 29.733 1.00 20.02 84 ILE A C 1
ATOM 674 O O . ILE A 1 84 ? -10.738 -18.623 29.658 1.00 19.22 84 ILE A O 1
ATOM 679 N N . LEU A 1 85 ? -9.175 -19.919 30.621 1.00 21.54 85 LEU A N 1
ATOM 680 C CA . LEU A 1 85 ? -10.182 -20.507 31.510 1.00 24.32 85 LEU A CA 1
ATOM 681 C C . LEU A 1 85 ? -10.770 -19.447 32.438 1.00 23.20 85 LEU A C 1
ATOM 682 O O . LEU A 1 85 ? -11.978 -19.445 32.720 1.00 20.50 85 LEU A O 1
ATOM 687 N N . LEU A 1 86 ? -9.922 -18.538 32.915 1.00 19.79 86 LEU A N 1
ATOM 688 C CA . LEU A 1 86 ? -10.372 -17.475 33.801 1.00 22.18 86 LEU A CA 1
ATOM 689 C C . LEU A 1 86 ? -11.314 -16.527 33.076 1.00 25.88 86 LEU A C 1
ATOM 690 O O . LEU A 1 86 ? -12.335 -16.104 33.638 1.00 24.91 86 LEU A O 1
ATOM 695 N N . TRP A 1 87 ? -10.978 -16.164 31.831 1.00 22.34 87 TRP A N 1
ATOM 696 C CA . TRP A 1 87 ? -11.846 -15.270 31.069 1.00 20.42 87 TRP A CA 1
ATOM 697 C C . TRP A 1 87 ? -13.167 -15.942 30.724 1.00 24.76 87 TRP A C 1
ATOM 698 O O . TRP A 1 87 ? -14.224 -15.307 30.810 1.00 23.40 87 TRP A O 1
ATOM 709 N N . LEU A 1 88 ? -13.133 -17.229 30.342 1.00 22.08 88 LEU A N 1
ATOM 710 C CA . LEU A 1 88 ? -14.370 -17.954 30.047 1.00 24.49 88 LEU A CA 1
ATOM 711 C C . LEU A 1 88 ? -15.273 -18.024 31.268 1.00 24.32 88 LEU A C 1
ATOM 712 O O . LEU A 1 88 ? -16.502 -17.983 31.140 1.00 23.07 88 LEU A O 1
ATOM 717 N N . SER A 1 89 ? -14.678 -18.088 32.457 1.00 23.76 89 SER A N 1
ATOM 718 C CA . SER A 1 89 ? -15.442 -18.211 33.688 1.00 29.39 89 SER A CA 1
ATOM 719 C C . SER A 1 89 ? -16.055 -16.881 34.123 1.00 28.13 89 SER A C 1
ATOM 720 O O . SER A 1 89 ? -17.225 -16.841 34.505 1.00 26.69 89 SER A O 1
ATOM 723 N N . ILE A 1 90 ? -15.301 -15.792 34.028 1.00 26.60 90 ILE A N 1
ATOM 724 C CA . ILE A 1 90 ? -15.781 -14.502 34.540 1.00 27.26 90 ILE A CA 1
ATOM 725 C C . ILE A 1 90 ? -16.613 -13.741 33.523 1.00 30.48 90 ILE A C 1
ATOM 726 O O . ILE A 1 90 ? -17.423 -12.894 33.903 1.00 26.36 90 ILE A O 1
ATOM 731 N N . CYS A 1 91 ? -16.425 -14.012 32.237 1.00 23.77 91 CYS A N 1
ATOM 732 C CA . CYS A 1 91 ? -17.196 -13.391 31.167 1.00 26.28 91 CYS A CA 1
ATOM 733 C C . CYS A 1 91 ? -18.123 -14.474 30.616 1.00 27.00 91 CYS A C 1
ATOM 734 O O . CYS A 1 91 ? -17.834 -15.099 29.592 1.00 23.77 91 CYS A O 1
ATOM 737 N N . GLU A 1 92 ? -19.237 -14.718 31.320 1.00 27.71 92 GLU A N 1
ATOM 738 C CA . GLU A 1 92 ? -20.071 -15.860 30.946 1.00 32.72 92 GLU A CA 1
ATOM 739 C C . GLU A 1 92 ? -20.668 -15.705 29.552 1.00 27.49 92 GLU A C 1
ATOM 740 O O . GLU A 1 92 ? -21.088 -16.703 28.960 1.00 25.34 92 GLU A O 1
ATOM 746 N N . ASN A 1 93 ? -20.709 -14.489 29.005 1.00 27.27 93 ASN A N 1
ATOM 747 C CA . ASN A 1 93 ? -21.328 -14.252 27.707 1.00 25.96 93 ASN A CA 1
ATOM 748 C C . ASN A 1 93 ? -20.316 -14.093 26.580 1.00 27.15 93 ASN A C 1
ATOM 749 O O . ASN A 1 93 ? -20.699 -13.725 25.464 1.00 25.45 93 ASN A O 1
ATOM 754 N N . ALA A 1 94 ? -19.046 -14.393 26.821 1.00 25.26 94 ALA A N 1
ATOM 755 C CA . ALA A 1 94 ? -18.037 -14.121 25.809 1.00 25.44 94 ALA A CA 1
ATOM 756 C C . ALA A 1 94 ? -17.847 -15.322 24.890 1.00 27.53 94 ALA A C 1
ATOM 757 O O . ALA A 1 94 ? -17.762 -16.470 25.345 1.00 27.82 94 ALA A O 1
ATOM 759 N N . LYS A 1 95 ? -17.768 -15.041 23.589 1.00 30.31 95 LYS A N 1
ATOM 760 C CA . LYS A 1 95 ? -17.270 -15.986 22.605 1.00 26.60 95 LYS A CA 1
ATOM 761 C C . LYS A 1 95 ? -15.812 -15.663 22.322 1.00 24.32 95 LYS A C 1
ATOM 762 O O . LYS A 1 95 ? -15.388 -14.506 22.384 1.00 27.63 95 LYS A O 1
ATOM 768 N N . ILE A 1 96 ? -15.037 -16.699 22.032 1.00 23.66 96 ILE A N 1
ATOM 769 C CA . ILE A 1 96 ? -13.605 -16.567 21.815 1.00 21.02 96 ILE A CA 1
ATOM 770 C C . ILE A 1 96 ? -13.311 -16.866 20.353 1.00 26.04 96 ILE A C 1
ATOM 771 O O . ILE A 1 96 ? -13.753 -17.891 19.813 1.00 24.72 96 ILE A O 1
ATOM 776 N N . TYR A 1 97 ? -12.582 -15.962 19.712 1.00 23.84 97 TYR A N 1
ATOM 777 C CA . TYR A 1 97 ? -12.195 -16.099 18.316 1.00 23.46 97 TYR A CA 1
ATOM 778 C C . TYR A 1 97 ? -10.700 -16.345 18.246 1.00 23.95 97 TYR A C 1
ATOM 779 O O . TYR A 1 97 ? -9.916 -15.534 18.757 1.00 19.66 97 TYR A O 1
ATOM 788 N N . ILE A 1 98 ? -10.306 -17.436 17.585 1.00 18.44 98 ILE A N 1
ATOM 789 C CA . ILE A 1 98 ? -8.894 -17.760 17.409 1.00 17.43 98 ILE A CA 1
ATOM 790 C C . ILE A 1 98 ? -8.734 -18.516 16.096 1.00 21.77 98 ILE A C 1
ATOM 791 O O . ILE A 1 98 ? -9.687 -19.102 15.569 1.00 19.93 98 ILE A O 1
ATOM 796 N N . SER A 1 99 ? -7.525 -18.430 15.530 1.00 21.60 99 SER A N 1
ATOM 797 C CA . SER A 1 99 ? -7.170 -19.195 14.344 1.00 19.76 99 SER A CA 1
ATOM 798 C C . SER A 1 99 ? -7.629 -20.643 14.456 1.00 23.51 99 SER A C 1
ATOM 799 O O . SER A 1 99 ? -7.486 -21.276 15.502 1.00 18.97 99 SER A O 1
ATOM 802 N N . SER A 1 100 ? -8.164 -21.173 13.354 1.00 20.49 100 SER A N 1
ATOM 803 C CA . SER A 1 100 ? -8.487 -22.595 13.292 1.00 21.43 100 SER A CA 1
ATOM 804 C C . SER A 1 100 ? -7.278 -23.475 13.611 1.00 19.15 100 SER A C 1
ATOM 805 O O . SER A 1 100 ? -7.447 -24.599 14.089 1.00 20.95 100 SER A O 1
ATOM 808 N N . LEU A 1 101 ? -6.060 -22.980 13.381 1.00 19.97 101 LEU A N 1
ATOM 809 C CA . LEU A 1 101 ? -4.863 -23.756 13.692 1.00 19.80 101 LEU A CA 1
ATOM 810 C C . LEU A 1 101 ? -4.734 -24.071 15.179 1.00 21.89 101 LEU A C 1
ATOM 811 O O . LEU A 1 101 ? -4.026 -25.021 15.533 1.00 20.71 101 LEU A O 1
ATOM 816 N N . TRP A 1 102 ? -5.388 -23.296 16.059 1.00 21.64 102 TRP A N 1
ATOM 817 C CA . TRP A 1 102 ? -5.189 -23.427 17.498 1.00 19.05 102 TRP A CA 1
ATOM 818 C C . TRP A 1 102 ? -6.412 -23.909 18.263 1.00 20.63 102 TRP A C 1
ATOM 819 O O . TRP A 1 102 ? -6.303 -24.120 19.480 1.00 20.43 102 TRP A O 1
ATOM 830 N N . VAL A 1 103 ? -7.565 -24.093 17.603 1.00 21.18 103 VAL A N 1
ATOM 831 C CA . VAL A 1 103 ? -8.794 -24.407 18.338 1.00 20.45 103 VAL A CA 1
ATOM 832 C C . VAL A 1 103 ? -8.657 -25.722 19.098 1.00 23.93 103 VAL A C 1
ATOM 833 O O . VAL A 1 103 ? -9.165 -25.858 20.219 1.00 22.94 103 VAL A O 1
ATOM 837 N N . ARG A 1 104 ? -7.986 -26.715 18.500 1.00 22.49 104 ARG A N 1
ATOM 838 C CA . ARG A 1 104 ? -7.762 -28.009 19.146 1.00 22.40 104 ARG A CA 1
ATOM 839 C C . ARG A 1 104 ? -6.576 -28.009 20.100 1.00 21.43 104 ARG A C 1
ATOM 840 O O . ARG A 1 104 ? -6.309 -29.038 20.733 1.00 19.63 104 ARG A O 1
ATOM 848 N N . PHE A 1 105 ? -5.850 -26.902 20.194 1.00 19.72 105 PHE A N 1
ATOM 849 C CA . PHE A 1 105 ? -4.751 -26.790 21.138 1.00 20.87 105 PHE A CA 1
ATOM 850 C C . PHE A 1 105 ? -5.191 -26.194 22.462 1.00 20.82 105 PHE A C 1
ATOM 851 O O . PHE A 1 105 ? -4.624 -26.541 23.505 1.00 19.97 105 PHE A O 1
ATOM 859 N N . LEU A 1 106 ? -6.155 -25.265 22.428 1.00 23.17 106 LEU A N 1
ATOM 860 C CA . LEU A 1 106 ? -6.663 -24.656 23.658 1.00 20.44 106 LEU A CA 1
ATOM 861 C C . LEU A 1 106 ? -7.208 -25.660 24.677 1.00 21.68 106 LEU A C 1
ATOM 862 O O . LEU A 1 106 ? -7.022 -25.418 25.884 1.00 23.38 106 LEU A O 1
ATOM 867 N N . PRO A 1 107 ? -7.883 -26.762 24.301 1.00 23.06 107 PRO A N 1
ATOM 868 C CA . PRO A 1 107 ? -8.342 -27.716 25.331 1.00 20.55 107 PRO A CA 1
ATOM 869 C C . PRO A 1 107 ? -7.219 -28.287 26.185 1.00 25.28 107 PRO A C 1
ATOM 870 O O . PRO A 1 107 ? -7.500 -28.891 27.224 1.00 24.04 107 PRO A O 1
ATOM 874 N N . HIS A 1 108 ? -5.956 -28.075 25.811 1.00 22.07 108 HIS A N 1
ATOM 875 C CA . HIS A 1 108 ? -4.850 -28.486 26.663 1.00 22.04 108 HIS A CA 1
ATOM 876 C C . HIS A 1 108 ? -4.772 -27.697 27.960 1.00 22.54 108 HIS A C 1
ATOM 877 O O . HIS A 1 108 ? -4.149 -28.172 28.915 1.00 19.72 108 HIS A O 1
ATOM 884 N N . PHE A 1 109 ? -5.363 -26.495 28.009 1.00 21.63 109 PHE A N 1
ATOM 885 C CA . PHE A 1 109 ? -5.406 -25.740 29.257 1.00 22.51 109 PHE A CA 1
ATOM 886 C C . PHE A 1 109 ? -6.326 -26.376 30.295 1.00 22.33 109 PHE A C 1
ATOM 887 O O . PHE A 1 109 ? -6.081 -26.251 31.500 1.00 24.42 109 PHE A O 1
ATOM 895 N N . GLY A 1 110 ? -7.374 -27.048 29.868 1.00 23.88 110 GLY A N 1
ATOM 896 C CA . GLY A 1 110 ? -8.401 -27.485 30.794 1.00 23.28 110 GLY A CA 1
ATOM 897 C C . GLY A 1 110 ? -9.730 -27.587 30.075 1.00 26.38 110 GLY A C 1
ATOM 898 O O . GLY A 1 110 ? -9.831 -27.381 28.870 1.00 22.58 110 GLY A O 1
ATOM 899 N N . ILE A 1 111 ? -10.752 -27.930 30.845 1.00 28.53 111 ILE A N 1
ATOM 900 C CA . ILE A 1 111 ? -12.075 -28.202 30.296 1.00 30.97 111 ILE A CA 1
ATOM 901 C C . ILE A 1 111 ? -12.888 -26.914 30.249 1.00 25.68 111 ILE A C 1
ATOM 902 O O . ILE A 1 111 ? -12.831 -26.085 31.160 1.00 25.20 111 ILE A O 1
ATOM 907 N N . TYR A 1 112 ? -13.616 -26.736 29.153 1.00 25.41 112 TYR A N 1
ATOM 908 C CA . TYR A 1 112 ? -14.532 -25.620 28.963 1.00 27.05 112 TYR A CA 1
ATOM 909 C C . TYR A 1 112 ? -15.475 -26.026 27.839 1.00 28.41 112 TYR A C 1
ATOM 910 O O . TYR A 1 112 ? -15.261 -27.035 27.165 1.00 25.40 112 TYR A O 1
ATOM 919 N N . ASP A 1 113 ? -16.521 -25.232 27.641 1.00 24.89 113 ASP A N 1
ATOM 920 C CA . ASP A 1 113 ? -17.480 -25.508 26.575 1.00 26.02 113 ASP A CA 1
ATOM 921 C C . ASP A 1 113 ? -16.832 -25.084 25.262 1.00 26.15 113 ASP A C 1
ATOM 922 O O . ASP A 1 113 ? -16.704 -23.887 24.990 1.00 23.09 113 ASP A O 1
ATOM 927 N N . GLN A 1 114 ? -16.411 -26.060 24.447 1.00 26.38 114 GLN A N 1
ATOM 928 C CA . GLN A 1 114 ? -15.649 -25.730 23.243 1.00 27.25 114 GLN A CA 1
ATOM 929 C C . GLN A 1 114 ? -16.508 -25.086 22.156 1.00 25.38 114 GLN A C 1
ATOM 930 O O . GLN A 1 114 ? -15.960 -24.503 21.210 1.00 23.00 114 GLN A O 1
ATOM 936 N N . LYS A 1 115 ? -17.830 -25.116 22.298 1.00 21.67 115 LYS A N 1
ATOM 937 C CA . LYS A 1 115 ? -18.677 -24.389 21.368 1.00 22.30 115 LYS A CA 1
ATOM 938 C C . LYS A 1 115 ? -18.604 -22.880 21.573 1.00 23.98 115 LYS A C 1
ATOM 939 O O . LYS A 1 115 ? -19.148 -22.151 20.745 1.00 25.68 115 LYS A O 1
ATOM 945 N N . ARG A 1 116 ? -17.978 -22.400 22.652 1.00 22.81 116 ARG A N 1
ATOM 946 C CA . ARG A 1 116 ? -17.773 -20.958 22.840 1.00 24.40 116 ARG A CA 1
ATOM 947 C C . ARG A 1 116 ? -16.566 -20.430 22.066 1.00 22.64 116 ARG A C 1
ATOM 948 O O . ARG A 1 116 ? -16.265 -19.238 22.163 1.00 24.78 116 ARG A O 1
ATOM 956 N N . ILE A 1 117 ? -15.867 -21.280 21.313 1.00 21.47 117 ILE A N 1
ATOM 957 C CA . ILE A 1 117 ? -14.690 -20.886 20.542 1.00 25.10 117 ILE A CA 1
ATOM 958 C C . ILE A 1 117 ? -15.096 -20.860 19.072 1.00 26.30 117 ILE A C 1
ATOM 959 O O . ILE A 1 117 ? -15.677 -21.824 18.567 1.00 24.74 117 ILE A O 1
ATOM 964 N N . VAL A 1 118 ? -14.817 -19.749 18.395 1.00 21.72 118 VAL A N 1
ATOM 965 C CA . VAL A 1 118 ? -15.125 -19.551 16.984 1.00 25.17 118 VAL A CA 1
ATOM 966 C C . VAL A 1 118 ? -13.817 -19.661 16.203 1.00 24.53 118 VAL A C 1
ATOM 967 O O . VAL A 1 118 ? -12.926 -18.815 16.375 1.00 21.13 118 VAL A O 1
ATOM 971 N N . PRO A 1 119 ? -13.638 -20.682 15.367 1.00 23.97 119 PRO A N 1
ATOM 972 C CA . PRO A 1 119 ? -12.413 -20.759 14.562 1.00 24.02 119 PRO A CA 1
ATOM 973 C C . PRO A 1 119 ? -12.387 -19.665 13.511 1.00 23.57 119 PRO A C 1
ATOM 974 O O . PRO A 1 119 ? -13.413 -19.323 12.921 1.00 25.24 119 PRO A O 1
ATOM 978 N N . ILE A 1 120 ? -11.204 -19.105 13.288 1.00 22.56 120 ILE A N 1
ATOM 979 C CA . ILE A 1 120 ? -10.997 -18.116 12.234 1.00 20.60 120 ILE A CA 1
ATOM 980 C C . ILE A 1 120 ? -10.277 -18.794 11.083 1.00 24.69 120 ILE A C 1
ATOM 981 O O . ILE A 1 120 ? -9.151 -19.290 11.251 1.00 21.53 120 ILE A O 1
ATOM 986 N N . SER A 1 121 ? -10.926 -18.821 9.923 1.00 21.04 121 SER A N 1
ATOM 987 C CA . SER A 1 121 ? -10.290 -19.323 8.715 1.00 24.17 121 SER A CA 1
ATOM 988 C C . SER A 1 121 ? -9.156 -18.388 8.296 1.00 25.66 121 SER A C 1
ATOM 989 O O . SER A 1 121 ? -9.143 -17.207 8.645 1.00 23.28 121 SER A O 1
ATOM 992 N N . ASP A 1 122 ? -8.211 -18.927 7.509 1.00 23.45 122 ASP A N 1
ATOM 993 C CA . ASP A 1 122 ? -6.933 -18.249 7.269 1.00 24.02 122 ASP A CA 1
ATOM 994 C C . ASP A 1 122 ? -7.099 -16.852 6.682 1.00 27.04 122 ASP A C 1
ATOM 995 O O . ASP A 1 122 ? -6.359 -15.927 7.047 1.00 26.08 122 ASP A O 1
ATOM 1000 N N . LYS A 1 123 ? -8.037 -16.675 5.758 1.00 26.45 123 LYS A N 1
ATOM 1001 C CA . LYS A 1 123 ? -8.168 -15.386 5.079 1.00 28.05 123 LYS A CA 1
ATOM 1002 C C . LYS A 1 123 ? -8.888 -14.328 5.918 1.00 23.63 123 LYS A C 1
ATOM 1003 O O . LYS A 1 123 ? -9.024 -13.182 5.464 1.00 29.84 123 LYS A O 1
ATOM 1009 N N . GLY A 1 124 ? -9.344 -14.668 7.117 1.00 24.39 124 GLY A N 1
ATOM 1010 C CA . GLY A 1 124 ? -9.924 -13.706 8.036 1.00 27.00 124 GLY A CA 1
ATOM 1011 C C . GLY A 1 124 ? -11.438 -13.815 8.108 1.00 29.79 124 GLY A C 1
ATOM 1012 O O . GLY A 1 124 ? -12.067 -14.670 7.483 1.00 30.16 124 GLY A O 1
ATOM 1013 N N . THR A 1 125 ? -12.014 -12.908 8.894 1.00 27.80 125 THR A N 1
ATOM 1014 C CA . THR A 1 125 ? -13.452 -12.863 9.116 1.00 28.45 125 THR A CA 1
ATOM 1015 C C . THR A 1 125 ? -13.820 -11.474 9.645 1.00 28.54 125 THR A C 1
ATOM 1016 O O . THR A 1 125 ? -12.969 -10.592 9.792 1.00 28.27 125 THR A O 1
ATOM 1020 N N . LYS A 1 126 ? -15.110 -11.281 9.911 1.00 28.60 126 LYS A N 1
ATOM 1021 C CA . LYS A 1 126 ? -15.617 -10.068 10.536 1.00 30.77 126 LYS A CA 1
ATOM 1022 C C . LYS A 1 126 ? -16.453 -10.428 11.750 1.00 34.13 126 LYS A C 1
ATOM 1023 O O . LYS A 1 126 ? -17.229 -11.386 11.713 1.00 35.51 126 LYS A O 1
ATOM 1029 N N . ILE A 1 127 ? -16.300 -9.657 12.822 1.00 31.82 127 ILE A N 1
ATOM 1030 C CA . ILE A 1 127 ? -17.196 -9.735 13.966 1.00 30.01 127 ILE A CA 1
ATOM 1031 C C . ILE A 1 127 ? -18.336 -8.746 13.757 1.00 36.46 127 ILE A C 1
ATOM 1032 O O . ILE A 1 127 ? -18.105 -7.537 13.616 1.00 29.88 127 ILE A O 1
ATOM 1037 N N . LYS A 1 128 ? -19.560 -9.272 13.697 1.00 35.92 128 LYS A N 1
ATOM 1038 C CA . LYS A 1 128 ? -20.776 -8.474 13.575 1.00 40.52 128 LYS A CA 1
ATOM 1039 C C . LYS A 1 128 ? -21.248 -8.052 14.963 1.00 38.20 128 LYS A C 1
ATOM 1040 O O . LYS A 1 128 ? -21.546 -8.905 15.806 1.00 43.99 128 LYS A O 1
ATOM 1046 N N . LEU A 1 129 ? -21.272 -6.747 15.216 1.00 39.60 129 LEU A N 1
ATOM 1047 C CA . LEU A 1 129 ? -21.730 -6.250 16.504 1.00 35.91 129 LEU A CA 1
ATOM 1048 C C . LEU A 1 129 ? -23.226 -5.916 16.455 1.00 33.38 129 LEU A C 1
ATOM 1049 O O . LEU A 1 129 ? -23.793 -5.628 15.400 1.00 31.98 129 LEU A O 1
ATOM 1054 N N . LEU A 1 130 ? -23.859 -5.949 17.630 1.00 36.41 130 LEU A N 1
ATOM 1055 C CA . LEU A 1 130 ? -25.314 -5.805 17.699 1.00 37.92 130 LEU A CA 1
ATOM 1056 C C . LEU A 1 130 ? -25.790 -4.476 17.115 1.00 42.37 130 LEU A C 1
ATOM 1057 O O . LEU A 1 130 ? -26.904 -4.398 16.582 1.00 43.42 130 LEU A O 1
ATOM 1062 N N . SER A 1 131 ? -24.956 -3.431 17.191 1.00 40.32 131 SER A N 1
ATOM 1063 C CA . SER A 1 131 ? -25.286 -2.113 16.659 1.00 38.27 131 SER A CA 1
ATOM 1064 C C . SER A 1 131 ? -25.221 -2.051 15.142 1.00 40.50 131 SER A C 1
ATOM 1065 O O . SER A 1 131 ? -25.665 -1.056 14.560 1.00 37.11 131 SER A O 1
ATOM 1068 N N . GLY A 1 132 ? -24.658 -3.065 14.489 1.00 40.35 132 GLY A N 1
ATOM 1069 C CA . GLY A 1 132 ? -24.395 -3.007 13.069 1.00 34.67 132 GLY A CA 1
ATOM 1070 C C . GLY A 1 132 ? -22.975 -2.645 12.695 1.00 37.32 132 GLY A C 1
ATOM 1071 O O . GLY A 1 132 ? -22.617 -2.768 11.516 1.00 37.23 132 GLY A O 1
ATOM 1072 N N . ASN A 1 133 ? -22.169 -2.172 13.648 1.00 35.81 133 ASN A N 1
ATOM 1073 C CA . ASN A 1 133 ? -20.745 -1.972 13.411 1.00 34.24 133 ASN A CA 1
ATOM 1074 C C . ASN A 1 133 ? -20.022 -3.320 13.279 1.00 32.76 133 ASN A C 1
ATOM 1075 O O . ASN A 1 133 ? -20.493 -4.361 13.748 1.00 35.34 133 ASN A O 1
ATOM 1080 N N . GLU A 1 134 ? -18.844 -3.277 12.655 1.00 33.01 134 GLU A N 1
ATOM 1081 C CA . GLU A 1 134 ? -18.055 -4.469 12.378 1.00 36.39 134 GLU A CA 1
ATOM 1082 C C . GLU A 1 134 ? -16.629 -4.305 12.877 1.00 31.15 134 GLU A C 1
ATOM 1083 O O . GLU A 1 134 ? -16.103 -3.191 12.962 1.00 31.27 134 GLU A O 1
ATOM 1089 N N . LEU A 1 135 ? -16.009 -5.434 13.198 1.00 29.34 135 LEU A N 1
ATOM 1090 C CA . LEU A 1 135 ? -14.571 -5.527 13.406 1.00 26.89 135 LEU A CA 1
ATOM 1091 C C . LEU A 1 135 ? -13.998 -6.510 12.393 1.00 25.91 135 LEU A C 1
ATOM 1092 O O . LEU A 1 135 ? -14.536 -7.608 12.223 1.00 28.96 135 LEU A O 1
ATOM 1097 N N . GLU A 1 136 ? -12.923 -6.115 11.714 1.00 25.03 136 GLU A N 1
ATOM 1098 C CA . GLU A 1 136 ? -12.306 -6.928 10.672 1.00 26.23 136 GLU A CA 1
ATOM 1099 C C . GLU A 1 136 ? -11.110 -7.674 11.258 1.00 25.25 136 GLU A C 1
ATOM 1100 O O . GLU A 1 136 ? -10.172 -7.051 11.775 1.00 25.18 136 GLU A O 1
ATOM 1106 N N . ILE A 1 137 ? -11.159 -9.000 11.189 1.00 24.42 137 ILE A N 1
ATOM 1107 C CA . ILE A 1 137 ? -10.037 -9.861 11.551 1.00 21.40 137 ILE A CA 1
ATOM 1108 C C . ILE A 1 137 ? -9.253 -10.137 10.276 1.00 22.81 137 ILE A C 1
ATOM 1109 O O . ILE A 1 137 ? -9.779 -10.739 9.334 1.00 22.30 137 ILE A O 1
ATOM 1114 N N . LEU A 1 138 ? -8.008 -9.687 10.227 1.00 22.29 138 LEU A N 1
ATOM 1115 C CA . LEU A 1 138 ? -7.275 -9.782 8.976 1.00 22.75 138 LEU A CA 1
ATOM 1116 C C . LEU A 1 138 ? -6.086 -10.711 9.143 1.00 23.30 138 LEU A C 1
ATOM 1117 O O . LEU A 1 138 ? -5.480 -10.750 10.220 1.00 21.36 138 LEU A O 1
ATOM 1122 N N . PRO A 1 139 ? -5.715 -11.449 8.092 1.00 21.88 139 PRO A N 1
ATOM 1123 C CA . PRO A 1 139 ? -4.590 -12.391 8.209 1.00 22.65 139 PRO A CA 1
ATOM 1124 C C . PRO A 1 139 ? -3.284 -11.668 8.493 1.00 22.71 139 PRO A C 1
ATOM 1125 O O . PRO A 1 139 ? -3.056 -10.538 8.041 1.00 24.08 139 PRO A O 1
ATOM 1129 N N . ALA A 1 140 ? -2.441 -12.314 9.297 1.00 20.98 140 ALA A N 1
ATOM 1130 C CA . ALA A 1 140 ? -1.121 -11.773 9.623 1.00 21.90 140 ALA A CA 1
ATOM 1131 C C . ALA A 1 140 ? -0.165 -12.928 9.907 1.00 20.21 140 ALA A C 1
ATOM 1132 O O . ALA A 1 140 ? 0.684 -12.859 10.804 1.00 19.23 140 ALA A O 1
ATOM 1134 N N . HIS A 1 141 ? -0.314 -14.007 9.145 1.00 21.26 141 HIS A N 1
ATOM 1135 C CA . HIS A 1 141 ? 0.346 -15.263 9.466 1.00 21.10 141 HIS A CA 1
ATOM 1136 C C . HIS A 1 141 ? 1.858 -15.162 9.342 1.00 21.40 141 HIS A C 1
ATOM 1137 O O . HIS A 1 141 ? 2.384 -14.512 8.430 1.00 23.34 141 HIS A O 1
ATOM 1144 N N . PHE A 1 142 ? 2.540 -15.816 10.285 1.00 20.70 142 PHE A N 1
ATOM 1145 C CA . PHE A 1 142 ? 3.993 -15.910 10.398 1.00 24.12 142 PHE A CA 1
ATOM 1146 C C . PHE A 1 142 ? 4.635 -14.617 10.887 1.00 22.31 142 PHE A C 1
ATOM 1147 O O . PHE A 1 142 ? 5.852 -14.444 10.757 1.00 20.73 142 PHE A O 1
ATOM 1155 N N . LEU A 1 143 ? 3.844 -13.733 11.517 1.00 20.33 143 LEU A N 1
ATOM 1156 C CA . LEU A 1 143 ? 4.329 -12.475 12.090 1.00 20.79 143 LEU A CA 1
ATOM 1157 C C . LEU A 1 143 ? 3.852 -12.337 13.545 1.00 21.65 143 LEU A C 1
ATOM 1158 O O . LEU A 1 143 ? 3.089 -11.425 13.860 1.00 20.58 143 LEU A O 1
ATOM 1163 N N . HIS A 1 144 ? 4.336 -13.197 14.445 1.00 18.96 144 HIS A N 1
ATOM 1164 C CA . HIS A 1 144 ? 5.327 -14.232 14.168 1.00 21.20 144 HIS A CA 1
ATOM 1165 C C . HIS A 1 144 ? 4.676 -15.606 14.016 1.00 21.31 144 HIS A C 1
ATOM 1166 O O . HIS A 1 144 ? 5.195 -16.479 13.315 1.00 20.43 144 HIS A O 1
ATOM 1173 N N . SER A 1 145 ? 3.535 -15.814 14.667 1.00 17.71 145 SER A N 1
ATOM 1174 C CA . SER A 1 145 ? 2.973 -17.160 14.719 1.00 23.94 145 SER A CA 1
ATOM 1175 C C . SER A 1 145 ? 2.436 -17.599 13.356 1.00 19.52 145 SER A C 1
ATOM 1176 O O . SER A 1 145 ? 1.861 -16.798 12.611 1.00 21.14 145 SER A O 1
ATOM 1179 N N . THR A 1 146 ? 2.579 -18.898 13.059 1.00 24.02 146 THR A N 1
ATOM 1180 C CA . THR A 1 146 ? 2.042 -19.465 11.823 1.00 22.58 146 THR A CA 1
ATOM 1181 C C . THR A 1 146 ? 0.536 -19.250 11.702 1.00 22.30 146 THR A C 1
ATOM 1182 O O . THR A 1 146 ? 0.018 -19.107 10.589 1.00 23.20 146 THR A O 1
ATOM 1186 N N . GLY A 1 147 ? -0.184 -19.214 12.824 1.00 24.44 147 GLY A N 1
ATOM 1187 C CA . GLY A 1 147 ? -1.591 -18.861 12.786 1.00 18.65 147 GLY A CA 1
ATOM 1188 C C . GLY A 1 147 ? -1.833 -17.578 13.554 1.00 22.89 147 GLY A C 1
ATOM 1189 O O . GLY A 1 147 ? -1.943 -17.601 14.785 1.00 19.70 147 GLY A O 1
ATOM 1190 N N . ASN A 1 148 ? -1.928 -16.450 12.844 1.00 20.38 148 ASN A N 1
ATOM 1191 C CA . ASN A 1 148 ? -1.837 -15.144 13.484 1.00 19.83 148 ASN A CA 1
ATOM 1192 C C . ASN A 1 148 ? -2.711 -14.147 12.744 1.00 22.75 148 ASN A C 1
ATOM 1193 O O . ASN A 1 148 ? -2.659 -14.059 11.512 1.00 19.53 148 ASN A O 1
ATOM 1198 N N . PHE A 1 149 ? -3.480 -13.371 13.507 1.00 21.67 149 PHE A N 1
ATOM 1199 C CA . PHE A 1 149 ? -4.398 -12.393 12.957 1.00 21.21 149 PHE A CA 1
ATOM 1200 C C . PHE A 1 149 ? -4.223 -11.053 13.649 1.00 20.70 149 PHE A C 1
ATOM 1201 O O . PHE A 1 149 ? -3.765 -10.978 14.792 1.00 20.40 149 PHE A O 1
ATOM 1209 N N . VAL A 1 150 ? -4.597 -9.997 12.934 1.00 21.44 150 VAL A N 1
ATOM 1210 C CA . VAL A 1 150 ? -4.738 -8.668 13.508 1.00 19.03 150 VAL A CA 1
ATOM 1211 C C . VAL A 1 150 ? -6.207 -8.281 13.398 1.00 19.30 150 VAL A C 1
ATOM 1212 O O . VAL A 1 150 ? -7.005 -8.963 12.746 1.00 21.20 150 VAL A O 1
ATOM 1216 N N . LEU A 1 151 ? -6.577 -7.202 14.085 1.00 20.05 151 LEU A N 1
ATOM 1217 C CA . LEU A 1 151 ? -7.959 -6.745 14.113 1.00 22.22 151 LEU A CA 1
ATOM 1218 C C . LEU A 1 151 ? -7.973 -5.263 13.784 1.00 22.44 151 LEU A C 1
ATOM 1219 O O . LEU A 1 151 ? -7.277 -4.474 14.436 1.00 20.71 151 LEU A O 1
ATOM 1224 N N . TYR A 1 152 ? -8.774 -4.897 12.785 1.00 22.83 152 TYR A N 1
ATOM 1225 C CA . TYR A 1 152 ? -8.929 -3.515 12.351 1.00 25.61 152 TYR A CA 1
ATOM 1226 C C . TYR A 1 152 ? -10.317 -3.019 12.741 1.00 25.23 152 TYR A C 1
ATOM 1227 O O . TYR A 1 152 ? -11.328 -3.646 12.399 1.00 23.13 152 TYR A O 1
ATOM 1236 N N . ASP A 1 153 ? -10.361 -1.900 13.461 1.00 24.49 153 ASP A N 1
ATOM 1237 C CA . ASP A 1 153 ? -11.616 -1.313 13.909 1.00 26.40 153 ASP A CA 1
ATOM 1238 C C . ASP A 1 153 ? -11.952 -0.182 12.953 1.00 26.76 153 ASP A C 1
ATOM 1239 O O . ASP A 1 153 ? -11.421 0.928 13.107 1.00 25.70 153 ASP A O 1
ATOM 1244 N N . PRO A 1 154 ? -12.843 -0.390 11.980 1.00 29.78 154 PRO A N 1
ATOM 1245 C CA . PRO A 1 154 ? -13.070 0.651 10.964 1.00 27.62 154 PRO A CA 1
ATOM 1246 C C . PRO A 1 154 ? -13.772 1.891 11.500 1.00 28.36 154 PRO A C 1
ATOM 1247 O O . PRO A 1 154 ? -13.683 2.947 10.860 1.00 29.65 154 PRO A O 1
ATOM 1251 N N . VAL A 1 155 ? -14.445 1.811 12.652 1.00 28.37 155 VAL A N 1
ATOM 1252 C CA . VAL A 1 155 ? -15.001 3.011 13.281 1.00 27.40 155 VAL A CA 1
ATOM 1253 C C . VAL A 1 155 ? -13.899 3.837 13.940 1.00 28.63 155 VAL A C 1
ATOM 1254 O O . VAL A 1 155 ? -13.778 5.048 13.714 1.00 20.40 155 VAL A O 1
ATOM 1258 N N . ALA A 1 156 ? -13.076 3.208 14.771 1.00 27.22 156 ALA A N 1
ATOM 1259 C CA . ALA A 1 156 ? -12.032 3.978 15.432 1.00 24.94 156 ALA A CA 1
ATOM 1260 C C . ALA A 1 156 ? -10.862 4.281 14.512 1.00 26.02 156 ALA A C 1
ATOM 1261 O O . ALA A 1 156 ? -10.052 5.147 14.854 1.00 23.00 156 ALA A O 1
ATOM 1263 N N . LYS A 1 157 ? -10.775 3.600 13.360 1.00 24.46 157 LYS A N 1
ATOM 1264 C CA . LYS A 1 157 ? -9.616 3.641 12.463 1.00 22.98 157 LYS A CA 1
ATOM 1265 C C . LYS A 1 157 ? -8.332 3.262 13.203 1.00 23.85 157 LYS A C 1
ATOM 1266 O O . LYS A 1 157 ? -7.288 3.912 13.078 1.00 24.37 157 LYS A O 1
ATOM 1272 N N . ILE A 1 158 ? -8.421 2.189 13.987 1.00 24.86 158 ILE A N 1
ATOM 1273 C CA . ILE A 1 158 ? -7.306 1.673 14.776 1.00 21.51 158 ILE A CA 1
ATOM 1274 C C . ILE A 1 158 ? -7.046 0.236 14.358 1.00 25.63 158 ILE A C 1
ATOM 1275 O O . ILE A 1 158 ? -7.974 -0.583 14.300 1.00 22.76 158 ILE A O 1
ATOM 1280 N N . LEU A 1 159 ? -5.782 -0.073 14.093 1.00 22.46 159 LEU A N 1
ATOM 1281 C CA . LEU A 1 159 ? -5.343 -1.433 13.830 1.00 20.51 159 LEU A CA 1
ATOM 1282 C C . LEU A 1 159 ? -4.725 -1.997 15.106 1.00 20.87 159 LEU A C 1
ATOM 1283 O O . LEU A 1 159 ? -3.727 -1.462 15.592 1.00 20.86 159 LEU A O 1
ATOM 1288 N N . PHE A 1 160 ? -5.345 -3.040 15.673 1.00 19.08 160 PHE A N 1
ATOM 1289 C CA . PHE A 1 160 ? -4.709 -3.822 16.730 1.00 19.72 160 PHE A CA 1
ATOM 1290 C C . PHE A 1 160 ? -3.794 -4.845 16.069 1.00 20.83 160 PHE A C 1
ATOM 1291 O O . PHE A 1 160 ? -4.263 -5.764 15.389 1.00 20.25 160 PHE A O 1
ATOM 1299 N N . SER A 1 161 ? -2.492 -4.667 16.220 1.00 21.08 161 SER A N 1
ATOM 1300 C CA . SER A 1 161 ? -1.525 -5.356 15.376 1.00 22.10 161 SER A CA 1
ATOM 1301 C C . SER A 1 161 ? -0.911 -6.592 16.023 1.00 21.65 161 SER A C 1
ATOM 1302 O O . SER A 1 161 ? -0.050 -7.225 15.411 1.00 19.57 161 SER A O 1
ATOM 1305 N N . GLY A 1 162 ? -1.306 -6.942 17.241 1.00 22.16 162 GLY A N 1
ATOM 1306 C CA . GLY A 1 162 ? -0.691 -8.095 17.874 1.00 21.29 162 GLY A CA 1
ATOM 1307 C C . GLY A 1 162 ? 0.790 -7.872 18.125 1.00 19.98 162 GLY A C 1
ATOM 1308 O O . GLY A 1 162 ? 1.233 -6.781 18.520 1.00 21.44 162 GLY A O 1
ATOM 1309 N N . ASP A 1 163 ? 1.581 -8.901 17.843 1.00 20.24 163 ASP A N 1
ATOM 1310 C CA . ASP A 1 163 ? 3.017 -8.796 18.072 1.00 21.25 163 ASP A CA 1
ATOM 1311 C C . ASP A 1 163 ? 3.709 -7.873 17.079 1.00 19.06 163 ASP A C 1
ATOM 1312 O O . ASP A 1 163 ? 4.830 -7.444 17.346 1.00 18.23 163 ASP A O 1
ATOM 1317 N N . ILE A 1 164 ? 3.078 -7.560 15.948 1.00 20.88 164 ILE A N 1
ATOM 1318 C CA . ILE A 1 164 ? 3.659 -6.608 15.009 1.00 19.01 164 ILE A CA 1
ATOM 1319 C C . ILE A 1 164 ? 3.694 -5.237 15.661 1.00 20.41 164 ILE A C 1
ATOM 1320 O O . ILE A 1 164 ? 2.688 -4.767 16.203 1.00 19.97 164 ILE A O 1
ATOM 1325 N N . GLY A 1 165 ? 4.852 -4.591 15.620 1.00 20.23 165 GLY A N 1
ATOM 1326 C CA . GLY A 1 165 ? 5.020 -3.299 16.255 1.00 22.78 165 GLY A CA 1
ATOM 1327 C C . GLY A 1 165 ? 5.485 -3.353 17.694 1.00 22.98 165 GLY A C 1
ATOM 1328 O O . GLY A 1 165 ? 5.584 -2.303 18.335 1.00 22.71 165 GLY A O 1
ATOM 1329 N N . ALA A 1 166 ? 5.774 -4.543 18.209 1.00 20.60 166 ALA A N 1
ATOM 1330 C CA . ALA A 1 166 ? 6.255 -4.706 19.572 1.00 20.98 166 ALA A CA 1
ATOM 1331 C C . ALA A 1 166 ? 7.536 -3.917 19.785 1.00 24.99 166 ALA A C 1
ATOM 1332 O O . ALA A 1 166 ? 8.342 -3.734 18.870 1.00 24.24 166 ALA A O 1
ATOM 1334 N N . ALA A 1 167 ? 7.711 -3.441 21.011 1.00 24.23 167 ALA A N 1
ATOM 1335 C CA . ALA A 1 167 ? 8.938 -2.775 21.414 1.00 26.76 167 ALA A CA 1
ATOM 1336 C C . ALA A 1 167 ? 9.342 -3.320 22.771 1.00 25.65 167 ALA A C 1
ATOM 1337 O O . ALA A 1 167 ? 8.487 -3.580 23.626 1.00 25.09 167 ALA A O 1
ATOM 1339 N N . VAL A 1 168 ? 10.641 -3.509 22.949 1.00 27.03 168 VAL A N 1
ATOM 1340 C CA . VAL A 1 168 ? 11.220 -3.929 24.217 1.00 29.35 168 VAL A CA 1
ATOM 1341 C C . VAL A 1 168 ? 11.770 -2.676 24.883 1.00 28.53 168 VAL A C 1
ATOM 1342 O O . VAL A 1 168 ? 12.744 -2.084 24.405 1.00 33.09 168 VAL A O 1
ATOM 1346 N N . PHE A 1 169 ? 11.129 -2.254 25.969 1.00 30.89 169 PHE A N 1
ATOM 1347 C CA . PHE A 1 169 ? 11.515 -1.026 26.651 1.00 30.28 169 PHE A CA 1
ATOM 1348 C C . PHE A 1 169 ? 12.810 -1.201 27.434 1.00 35.77 169 PHE A C 1
ATOM 1349 O O . PHE A 1 169 ? 13.113 -2.276 27.951 1.00 35.50 169 PHE A O 1
ATOM 1357 N N . GLU A 1 170 ? 13.572 -0.119 27.519 1.00 34.34 170 GLU A N 1
ATOM 1358 C CA . GLU A 1 170 ? 14.701 -0.073 28.434 1.00 37.81 170 GLU A CA 1
ATOM 1359 C C . GLU A 1 170 ? 14.220 -0.002 29.876 1.00 39.37 170 GLU A C 1
ATOM 1360 O O . GLU A 1 170 ? 13.139 0.519 30.170 1.00 37.61 170 GLU A O 1
ATOM 1366 N N . LYS A 1 171 ? 15.023 -0.580 30.772 1.00 39.32 171 LYS A N 1
ATOM 1367 C CA . LYS A 1 171 ? 14.686 -0.633 32.188 1.00 40.94 171 LYS A CA 1
ATOM 1368 C C . LYS A 1 171 ? 14.359 0.761 32.727 1.00 41.34 171 LYS A C 1
ATOM 1369 O O . LYS A 1 171 ? 15.096 1.724 32.498 1.00 41.35 171 LYS A O 1
ATOM 1375 N N . GLY A 1 172 ? 13.213 0.867 33.398 1.00 39.09 172 GLY A N 1
ATOM 1376 C CA . GLY A 1 172 ? 12.760 2.121 33.956 1.00 39.57 172 GLY A CA 1
ATOM 1377 C C . GLY A 1 172 ? 12.252 3.145 32.966 1.00 40.73 172 GLY A C 1
ATOM 1378 O O . GLY A 1 172 ? 11.899 4.255 33.381 1.00 37.23 172 GLY A O 1
ATOM 1379 N N . LYS A 1 173 ? 12.195 2.825 31.674 1.00 38.67 173 LYS A N 1
ATOM 1380 C CA . LYS A 1 173 ? 11.831 3.795 30.646 1.00 35.66 173 LYS A CA 1
ATOM 1381 C C . LYS A 1 173 ? 10.630 3.357 29.809 1.00 32.68 173 LYS A C 1
ATOM 1382 O O . LYS A 1 173 ? 10.627 3.510 28.589 1.00 32.16 173 LYS A O 1
ATOM 1388 N N . ARG A 1 174 ? 9.595 2.809 30.437 1.00 36.11 174 ARG A N 1
ATOM 1389 C CA . ARG A 1 174 ? 8.387 2.479 29.687 1.00 31.86 174 ARG A CA 1
ATOM 1390 C C . ARG A 1 174 ? 7.641 3.754 29.307 1.00 31.24 174 ARG A C 1
ATOM 1391 O O . ARG A 1 174 ? 7.635 4.740 30.047 1.00 33.53 174 ARG A O 1
ATOM 1399 N N . TYR A 1 175 ? 7.001 3.731 28.139 1.00 26.82 175 TYR A N 1
ATOM 1400 C CA . TYR A 1 175 ? 6.139 4.833 27.746 1.00 28.10 175 TYR A CA 1
ATOM 1401 C C . TYR A 1 175 ? 5.053 4.286 26.837 1.00 30.02 175 TYR A C 1
ATOM 1402 O O . TYR A 1 175 ? 5.255 3.284 26.149 1.00 26.37 175 TYR A O 1
ATOM 1411 N N . ARG A 1 176 ? 3.900 4.962 26.830 1.00 27.20 176 ARG A N 1
ATOM 1412 C CA . ARG A 1 176 ? 2.702 4.386 26.231 1.00 23.65 176 ARG A CA 1
ATOM 1413 C C . ARG A 1 176 ? 2.512 4.714 24.757 1.00 26.01 176 ARG A C 1
ATOM 1414 O O . ARG A 1 176 ? 1.822 3.959 24.060 1.00 24.77 176 ARG A O 1
ATOM 1422 N N . TYR A 1 177 ? 3.071 5.828 24.261 1.00 23.52 177 TYR A N 1
ATOM 1423 C CA . TYR A 1 177 ? 2.773 6.308 22.917 1.00 25.46 177 TYR A CA 1
ATOM 1424 C C . TYR A 1 177 ? 4.061 6.614 22.159 1.00 24.31 177 TYR A C 1
ATOM 1425 O O . TYR A 1 177 ? 5.035 7.112 22.735 1.00 26.68 177 TYR A O 1
ATOM 1434 N N . VAL A 1 178 ? 4.051 6.306 20.865 1.00 26.73 178 VAL A N 1
ATOM 1435 C CA . VAL A 1 178 ? 5.159 6.609 19.967 1.00 29.29 178 VAL A CA 1
ATOM 1436 C C . VAL A 1 178 ? 4.905 7.956 19.302 1.00 35.57 178 VAL A C 1
ATOM 1437 O O . VAL A 1 178 ? 3.889 8.137 18.618 1.00 36.04 178 VAL A O 1
ATOM 1441 N N . ASP A 1 179 ? 5.820 8.903 19.505 1.00 41.26 179 ASP A N 1
ATOM 1442 C CA . ASP A 1 179 ? 5.870 10.110 18.676 1.00 47.04 179 ASP A CA 1
ATOM 1443 C C . ASP A 1 179 ? 6.984 10.045 17.633 1.00 44.99 179 ASP A C 1
ATOM 1444 O O . ASP A 1 179 ? 6.715 10.054 16.427 1.00 42.20 179 ASP A O 1
ATOM 1449 N N . ASP A 1 180 ? 8.239 9.982 18.080 1.00 44.74 180 ASP A N 1
ATOM 1450 C CA . ASP A 1 180 ? 9.395 9.980 17.186 1.00 39.23 180 ASP A CA 1
ATOM 1451 C C . ASP A 1 180 ? 9.727 8.536 16.816 1.00 39.27 180 ASP A C 1
ATOM 1452 O O . ASP A 1 180 ? 10.234 7.775 17.646 1.00 32.04 180 ASP A O 1
ATOM 1457 N N . PHE A 1 181 ? 9.443 8.167 15.564 1.00 37.09 181 PHE A N 1
ATOM 1458 C CA . PHE A 1 181 ? 9.645 6.790 15.134 1.00 39.91 181 PHE A CA 1
ATOM 1459 C C . PHE A 1 181 ? 11.116 6.405 15.175 1.00 40.87 181 PHE A C 1
ATOM 1460 O O . PHE A 1 181 ? 11.451 5.265 15.517 1.00 35.13 181 PHE A O 1
ATOM 1468 N N . GLU A 1 182 ? 12.011 7.329 14.803 1.00 40.81 182 GLU A N 1
ATOM 1469 C CA . GLU A 1 182 ? 13.434 6.986 14.747 1.00 40.59 182 GLU A CA 1
ATOM 1470 C C . GLU A 1 182 ? 14.024 6.745 16.129 1.00 35.04 182 GLU A C 1
ATOM 1471 O O . GLU A 1 182 ? 14.957 5.951 16.264 1.00 33.68 182 GLU A O 1
ATOM 1477 N N . ARG A 1 183 ? 13.498 7.387 17.170 1.00 34.63 183 ARG A N 1
ATOM 1478 C CA . ARG A 1 183 ? 13.993 7.091 18.509 1.00 37.08 183 ARG A CA 1
ATOM 1479 C C . ARG A 1 183 ? 13.323 5.878 19.118 1.00 33.84 183 ARG A C 1
ATOM 1480 O O . ARG A 1 183 ? 13.789 5.366 20.141 1.00 32.43 183 ARG A O 1
ATOM 1488 N N . HIS A 1 184 ? 12.221 5.446 18.529 1.00 34.57 184 HIS A N 1
ATOM 1489 C CA . HIS A 1 184 ? 11.526 4.250 18.965 1.00 32.30 184 HIS A CA 1
ATOM 1490 C C . HIS A 1 184 ? 12.069 3.004 18.286 1.00 31.83 184 HIS A C 1
ATOM 1491 O O . HIS A 1 184 ? 12.072 1.923 18.888 1.00 28.22 184 HIS A O 1
ATOM 1498 N N . LEU A 1 185 ? 12.559 3.157 17.060 1.00 32.84 185 LEU A N 1
ATOM 1499 C CA . LEU A 1 185 ? 13.022 2.020 16.270 1.00 32.37 185 LEU A CA 1
ATOM 1500 C C . LEU A 1 185 ? 14.059 1.156 16.976 1.00 31.37 185 LEU A C 1
ATOM 1501 O O . LEU A 1 185 ? 13.984 -0.078 16.842 1.00 31.01 185 LEU A O 1
ATOM 1506 N N . PRO A 1 186 ? 15.026 1.702 17.719 1.00 32.65 186 PRO A N 1
ATOM 1507 C CA . PRO A 1 186 ? 15.973 0.820 18.416 1.00 33.28 186 PRO A CA 1
ATOM 1508 C C . PRO A 1 186 ? 15.313 -0.165 19.369 1.00 29.66 186 PRO A C 1
ATOM 1509 O O . PRO A 1 186 ? 15.882 -1.231 19.632 1.00 28.71 186 PRO A O 1
ATOM 1513 N N . LEU A 1 187 ? 14.141 0.157 19.907 1.00 27.90 187 LEU A N 1
ATOM 1514 C CA . LEU A 1 187 ? 13.472 -0.776 20.804 1.00 28.72 187 LEU A CA 1
ATOM 1515 C C . LEU A 1 187 ? 12.768 -1.906 20.067 1.00 27.39 187 LEU A C 1
ATOM 1516 O O . LEU A 1 187 ? 12.343 -2.866 20.716 1.00 26.25 187 LEU A O 1
ATOM 1521 N N . MET A 1 188 ? 12.618 -1.797 18.741 1.00 29.77 188 MET A N 1
ATOM 1522 C CA . MET A 1 188 ? 11.855 -2.741 17.933 1.00 26.25 188 MET A CA 1
ATOM 1523 C C . MET A 1 188 ? 12.714 -3.656 17.075 1.00 30.57 188 MET A C 1
ATOM 1524 O O . MET A 1 188 ? 12.258 -4.744 16.711 1.00 23.58 188 MET A O 1
ATOM 1529 N N . GLU A 1 189 ? 13.943 -3.248 16.765 1.00 29.40 189 GLU A N 1
ATOM 1530 C CA . GLU A 1 189 ? 14.698 -3.878 15.690 1.00 30.97 189 GLU A CA 1
ATOM 1531 C C . GLU A 1 189 ? 14.994 -5.348 15.988 1.00 30.33 189 GLU A C 1
ATOM 1532 O O . GLU A 1 189 ? 14.778 -6.224 15.140 1.00 31.09 189 GLU A O 1
ATOM 1538 N N . ALA A 1 190 ? 15.505 -5.629 17.187 1.00 26.43 190 ALA A N 1
ATOM 1539 C CA . ALA A 1 190 ? 15.920 -6.979 17.543 1.00 32.20 190 ALA A CA 1
ATOM 1540 C C . ALA A 1 190 ? 14.735 -7.932 17.599 1.00 29.99 190 ALA A C 1
ATOM 1541 O O . ALA A 1 190 ? 14.810 -9.064 17.105 1.00 26.90 190 ALA A O 1
ATOM 1543 N N . PHE A 1 191 ? 13.643 -7.506 18.243 1.00 25.88 191 PHE A N 1
ATOM 1544 C CA . PHE A 1 191 ? 12.475 -8.368 18.343 1.00 24.38 191 PHE A CA 1
ATOM 1545 C C . PHE A 1 191 ? 11.969 -8.753 16.962 1.00 25.25 191 PHE A C 1
ATOM 1546 O O . PHE A 1 191 ? 11.727 -9.932 16.683 1.00 22.67 191 PHE A O 1
ATOM 1554 N N . HIS A 1 192 ? 11.815 -7.766 16.078 1.00 23.12 192 HIS A N 1
ATOM 1555 C CA . HIS A 1 192 ? 11.245 -8.046 14.766 1.00 24.22 192 HIS A CA 1
ATOM 1556 C C . HIS A 1 192 ? 12.193 -8.878 13.909 1.00 23.62 192 HIS A C 1
ATOM 1557 O O . HIS A 1 192 ? 11.759 -9.802 13.211 1.00 21.16 192 HIS A O 1
ATOM 1564 N N . LYS A 1 193 ? 13.487 -8.562 13.942 1.00 23.68 193 LYS A N 1
ATOM 1565 C CA . LYS A 1 193 ? 14.446 -9.306 13.129 1.00 26.00 193 LYS A CA 1
ATOM 1566 C C . LYS A 1 193 ? 14.510 -10.780 13.542 1.00 23.75 193 LYS A C 1
ATOM 1567 O O . LYS A 1 193 ? 14.669 -11.662 12.692 1.00 27.76 193 LYS A O 1
ATOM 1573 N N . ARG A 1 194 ? 14.358 -11.071 14.837 1.00 23.03 194 ARG A N 1
ATOM 1574 C CA . ARG A 1 194 ? 14.460 -12.449 15.307 1.00 24.23 194 ARG A CA 1
ATOM 1575 C C . ARG A 1 194 ? 13.131 -13.199 15.264 1.00 23.95 194 ARG A C 1
ATOM 1576 O O . ARG A 1 194 ? 13.111 -14.388 14.918 1.00 23.72 194 ARG A O 1
ATOM 1584 N N . TYR A 1 195 ? 12.018 -12.553 15.633 1.00 21.40 195 TYR A N 1
ATOM 1585 C CA . TYR A 1 195 ? 10.765 -13.304 15.764 1.00 21.81 195 TYR A CA 1
ATOM 1586 C C . TYR A 1 195 ? 10.000 -13.418 14.456 1.00 24.10 195 TYR A C 1
ATOM 1587 O O . TYR A 1 195 ? 9.456 -14.491 14.157 1.00 21.60 195 TYR A O 1
ATOM 1596 N N . MET A 1 196 ? 9.951 -12.340 13.670 1.00 20.69 196 MET A N 1
ATOM 1597 C CA . MET A 1 196 ? 9.158 -12.331 12.444 1.00 21.62 196 MET A CA 1
ATOM 1598 C C . MET A 1 196 ? 9.801 -13.224 11.380 1.00 23.73 196 MET A C 1
ATOM 1599 O O . MET A 1 196 ? 11.028 -13.303 11.278 1.00 25.20 196 MET A O 1
ATOM 1604 N N . SER A 1 197 ? 8.967 -13.908 10.586 1.00 23.56 197 SER A N 1
ATOM 1605 C CA . SER A 1 197 ? 9.443 -15.083 9.845 1.00 26.89 197 SER A CA 1
ATOM 1606 C C . SER A 1 197 ? 10.292 -14.740 8.621 1.00 26.41 197 SER A C 1
ATOM 1607 O O . SER A 1 197 ? 11.295 -15.423 8.359 1.00 25.87 197 SER A O 1
ATOM 1610 N N . SER A 1 198 ? 9.920 -13.713 7.855 1.00 26.32 198 SER A N 1
ATOM 1611 C CA . SER A 1 198 ? 10.655 -13.356 6.640 1.00 28.18 198 SER A CA 1
ATOM 1612 C C . SER A 1 198 ? 10.094 -12.057 6.079 1.00 26.68 198 SER A C 1
ATOM 1613 O O . SER A 1 198 ? 8.953 -11.683 6.363 1.00 23.10 198 SER A O 1
ATOM 1616 N N . ASN A 1 199 ? 10.912 -11.383 5.258 1.00 26.63 199 ASN A N 1
ATOM 1617 C CA . ASN A 1 199 ? 10.434 -10.180 4.580 1.00 29.77 199 ASN A CA 1
ATOM 1618 C C . ASN A 1 199 ? 9.213 -10.466 3.721 1.00 28.50 199 ASN A C 1
ATOM 1619 O O . ASN A 1 199 ? 8.333 -9.607 3.589 1.00 25.33 199 ASN A O 1
ATOM 1624 N N . ALA A 1 200 ? 9.136 -11.667 3.141 1.00 26.30 200 ALA A N 1
ATOM 1625 C CA . ALA A 1 200 ? 7.981 -12.026 2.325 1.00 27.13 200 ALA A CA 1
ATOM 1626 C C . ALA A 1 200 ? 6.688 -11.949 3.131 1.00 27.46 200 ALA A C 1
ATOM 1627 O O . ALA A 1 200 ? 5.680 -11.403 2.655 1.00 31.26 200 ALA A O 1
ATOM 1629 N N . ALA A 1 201 ? 6.706 -12.461 4.368 1.00 25.36 201 ALA A N 1
ATOM 1630 C CA . ALA A 1 201 ? 5.520 -12.392 5.215 1.00 25.47 201 ALA A CA 1
ATOM 1631 C C . ALA A 1 201 ? 5.217 -10.948 5.618 1.00 25.39 201 ALA A C 1
ATOM 1632 O O . ALA A 1 201 ? 4.052 -10.534 5.594 1.00 24.10 201 ALA A O 1
ATOM 1634 N N . CYS A 1 202 ? 6.260 -10.148 5.918 1.00 24.03 202 CYS A N 1
ATOM 1635 C CA . CYS A 1 202 ? 6.052 -8.763 6.354 1.00 24.13 202 CYS A CA 1
ATOM 1636 C C . CYS A 1 202 ? 5.499 -7.899 5.240 1.00 27.72 202 CYS A C 1
ATOM 1637 O O . CYS A 1 202 ? 4.577 -7.102 5.452 1.00 26.92 202 CYS A O 1
ATOM 1640 N N . LYS A 1 203 ? 6.060 -8.059 4.050 1.00 27.54 203 LYS A N 1
ATOM 1641 C CA . LYS A 1 203 ? 5.650 -7.268 2.904 1.00 29.54 203 LYS A CA 1
ATOM 1642 C C . LYS A 1 203 ? 4.217 -7.589 2.511 1.00 29.76 203 LYS A C 1
ATOM 1643 O O . LYS A 1 203 ? 3.423 -6.685 2.218 1.00 30.96 203 LYS A O 1
ATOM 1649 N N . LYS A 1 204 ? 3.867 -8.876 2.521 1.00 29.38 204 LYS A N 1
ATOM 1650 C CA . LYS A 1 204 ? 2.498 -9.287 2.237 1.00 29.72 204 LYS A CA 1
ATOM 1651 C C . LYS A 1 204 ? 1.511 -8.640 3.193 1.00 28.24 204 LYS A C 1
ATOM 1652 O O . LYS A 1 204 ? 0.445 -8.175 2.772 1.00 26.91 204 LYS A O 1
ATOM 1658 N N . TRP A 1 205 ? 1.842 -8.622 4.490 1.00 23.77 205 TRP A N 1
ATOM 1659 C CA . TRP A 1 205 ? 0.944 -8.024 5.474 1.00 26.62 205 TRP A CA 1
ATOM 1660 C C . TRP A 1 205 ? 0.829 -6.511 5.285 1.00 24.96 205 TRP A C 1
ATOM 1661 O O . TRP A 1 205 ? -0.273 -5.954 5.333 1.00 26.37 205 TRP A O 1
ATOM 1672 N N . VAL A 1 206 ? 1.948 -5.829 5.047 1.00 26.93 206 VAL A N 1
ATOM 1673 C CA . VAL A 1 206 ? 1.894 -4.373 4.895 1.00 26.87 206 VAL A CA 1
ATOM 1674 C C . VAL A 1 206 ? 1.059 -4.000 3.677 1.00 29.15 206 VAL A C 1
ATOM 1675 O O . VAL A 1 206 ? 0.200 -3.112 3.746 1.00 30.02 206 VAL A O 1
ATOM 1679 N N . ASP A 1 207 ? 1.267 -4.696 2.556 1.00 30.83 207 ASP A N 1
ATOM 1680 C CA . ASP A 1 207 ? 0.469 -4.433 1.360 1.00 34.21 207 ASP A CA 1
ATOM 1681 C C . ASP A 1 207 ? -1.020 -4.579 1.644 1.00 34.98 207 ASP A C 1
ATOM 1682 O O . ASP A 1 207 ? -1.831 -3.788 1.152 1.00 35.85 207 ASP A O 1
ATOM 1687 N N . MET A 1 208 ? -1.397 -5.581 2.444 1.00 29.05 208 MET A N 1
ATOM 1688 C CA . MET A 1 208 ? -2.810 -5.836 2.714 1.00 32.01 208 MET A CA 1
ATOM 1689 C C . MET A 1 208 ? -3.394 -4.780 3.644 1.00 31.90 208 MET A C 1
ATOM 1690 O O . MET A 1 208 ? -4.481 -4.248 3.396 1.00 31.45 208 MET A O 1
ATOM 1695 N N . VAL A 1 209 ? -2.709 -4.508 4.755 1.00 30.12 209 VAL A N 1
ATOM 1696 C CA . VAL A 1 209 ? -3.271 -3.639 5.775 1.00 32.25 209 VAL A CA 1
ATOM 1697 C C . VAL A 1 209 ? -3.185 -2.166 5.378 1.00 31.66 209 VAL A C 1
ATOM 1698 O O . VAL A 1 209 ? -3.948 -1.339 5.897 1.00 29.85 209 VAL A O 1
ATOM 1702 N N . SER A 1 210 ? -2.294 -1.819 4.450 1.00 31.79 210 SER A N 1
ATOM 1703 C CA . SER A 1 210 ? -2.199 -0.445 3.968 1.00 35.93 210 SER A CA 1
ATOM 1704 C C . SER A 1 210 ? -3.437 0.001 3.206 1.00 31.91 210 SER A C 1
ATOM 1705 O O . SER A 1 210 ? -3.613 1.206 2.997 1.00 34.42 210 SER A O 1
ATOM 1708 N N . LYS A 1 211 ? -4.295 -0.930 2.790 1.00 31.87 211 LYS A N 1
ATOM 1709 C CA . LYS A 1 211 ? -5.542 -0.529 2.158 1.00 32.90 211 LYS A CA 1
ATOM 1710 C C . LYS A 1 211 ? -6.526 0.059 3.152 1.00 30.98 211 LYS A C 1
ATOM 1711 O O . LYS A 1 211 ? -7.464 0.747 2.739 1.00 34.78 211 LYS A O 1
ATOM 1717 N N . LYS A 1 212 ? -6.302 -0.135 4.438 1.00 27.70 212 LYS A N 1
ATOM 1718 C CA . LYS A 1 212 ? -7.209 0.382 5.445 1.00 30.14 212 LYS A CA 1
ATOM 1719 C C . LYS A 1 212 ? -6.770 1.777 5.886 1.00 29.15 212 LYS A C 1
ATOM 1720 O O . LYS A 1 212 ? -5.614 2.176 5.717 1.00 31.40 212 LYS A O 1
ATOM 1726 N N . LYS A 1 213 ? -7.722 2.527 6.433 1.00 29.97 213 LYS A N 1
ATOM 1727 C CA . LYS A 1 213 ? -7.448 3.837 7.017 1.00 30.67 213 LYS A CA 1
ATOM 1728 C C . LYS A 1 213 ? -7.034 3.656 8.473 1.00 30.27 213 LYS A C 1
ATOM 1729 O O . LYS A 1 213 ? -7.869 3.331 9.323 1.00 29.04 213 LYS A O 1
ATOM 1735 N N . ILE A 1 214 ? -5.763 3.915 8.772 1.00 28.70 214 ILE A N 1
ATOM 1736 C CA . ILE A 1 214 ? -5.180 3.596 10.075 1.00 28.80 214 ILE A CA 1
ATOM 1737 C C . ILE A 1 214 ? -4.658 4.884 10.710 1.00 27.78 214 ILE A C 1
ATOM 1738 O O . ILE A 1 214 ? -3.600 5.402 10.332 1.00 25.97 214 ILE A O 1
ATOM 1743 N N . ASP A 1 215 ? -5.390 5.389 11.698 1.00 26.88 215 ASP A N 1
ATOM 1744 C CA . ASP A 1 215 ? -4.933 6.527 12.483 1.00 27.10 215 ASP A CA 1
ATOM 1745 C C . ASP A 1 215 ? -3.953 6.116 13.574 1.00 29.44 215 ASP A C 1
ATOM 1746 O O . ASP A 1 215 ? -3.078 6.904 13.934 1.00 27.95 21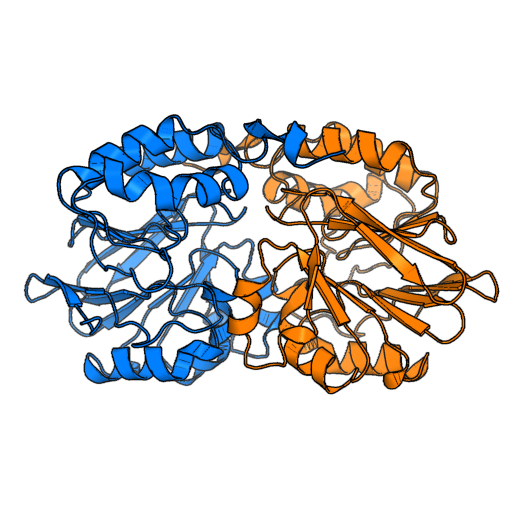5 ASP A O 1
ATOM 1751 N N . MET A 1 216 ? -4.110 4.916 14.144 1.00 27.57 216 MET A N 1
ATOM 1752 C CA . MET A 1 216 ? -3.239 4.437 15.212 1.00 24.90 216 MET A CA 1
ATOM 1753 C C . MET A 1 216 ? -3.001 2.942 15.061 1.00 24.46 216 MET A C 1
ATOM 1754 O O . MET A 1 216 ? -3.914 2.200 14.693 1.00 21.74 216 MET A O 1
ATOM 1759 N N . ILE A 1 217 ? -1.783 2.505 15.376 1.00 21.07 217 ILE A N 1
ATOM 1760 C CA . ILE A 1 217 ? -1.448 1.090 15.440 1.00 20.07 217 ILE A CA 1
ATOM 1761 C C . ILE A 1 217 ? -1.217 0.759 16.903 1.00 22.18 217 ILE A C 1
ATOM 1762 O O . ILE A 1 217 ? -0.330 1.339 17.545 1.00 22.56 217 ILE A O 1
ATOM 1767 N N . ALA A 1 218 ? -2.007 -0.178 17.429 1.00 21.61 218 ALA A N 1
ATOM 1768 C CA . ALA A 1 218 ? -1.940 -0.546 18.840 1.00 20.76 218 ALA A CA 1
ATOM 1769 C C . ALA A 1 218 ? -1.387 -1.964 18.973 1.00 19.73 218 ALA A C 1
ATOM 1770 O O . ALA A 1 218 ? -2.095 -2.938 18.677 1.00 18.79 218 ALA A O 1
ATOM 1772 N N . PRO A 1 219 ? -0.140 -2.138 19.390 1.00 18.49 219 PRO A N 1
ATOM 1773 C CA . PRO A 1 219 ? 0.455 -3.478 19.430 1.00 20.83 219 PRO A CA 1
ATOM 1774 C C . PRO A 1 219 ? 0.227 -4.155 20.774 1.00 20.26 219 PRO A C 1
ATOM 1775 O O . PRO A 1 219 ? -0.088 -3.517 21.781 1.00 18.96 219 PRO A O 1
ATOM 1779 N N . GLN A 1 220 ? 0.379 -5.483 20.766 1.00 20.19 220 GLN A N 1
ATOM 1780 C CA . GLN A 1 220 ? 0.207 -6.282 21.973 1.00 20.48 220 GLN A CA 1
ATOM 1781 C C . GLN A 1 220 ? 1.405 -6.189 22.910 1.00 20.80 220 GLN A C 1
ATOM 1782 O O . GLN A 1 220 ? 1.325 -6.692 24.031 1.00 19.44 220 GLN A O 1
ATOM 1788 N N . HIS A 1 221 ? 2.514 -5.609 22.452 1.00 19.07 221 HIS A N 1
ATOM 1789 C CA . HIS A 1 221 ? 3.664 -5.250 23.269 1.00 19.03 221 HIS A CA 1
ATOM 1790 C C . HIS A 1 221 ? 4.110 -3.860 22.854 1.00 21.67 221 HIS A C 1
ATOM 1791 O O . HIS A 1 221 ? 3.956 -3.482 21.697 1.00 21.30 221 HIS A O 1
ATOM 1798 N N . GLY A 1 222 ? 4.707 -3.127 23.788 1.00 21.42 222 GLY A N 1
ATOM 1799 C CA . GLY A 1 222 ? 5.315 -1.860 23.454 1.00 21.90 222 GLY A CA 1
ATOM 1800 C C . GLY A 1 222 ? 4.362 -0.682 23.505 1.00 22.55 222 GLY A C 1
ATOM 1801 O O . GLY A 1 222 ? 3.438 -0.657 24.322 1.00 20.67 222 GLY A O 1
ATOM 1802 N N . ALA A 1 223 ? 4.556 0.290 22.618 1.00 23.25 223 ALA A N 1
ATOM 1803 C CA . ALA A 1 223 ? 3.832 1.552 22.686 1.00 22.37 223 ALA A CA 1
ATOM 1804 C C . ALA A 1 223 ? 2.936 1.725 21.465 1.00 21.04 223 ALA A C 1
ATOM 1805 O O . ALA A 1 223 ? 3.222 1.203 20.386 1.00 22.21 223 ALA A O 1
ATOM 1807 N N . VAL A 1 224 ? 1.866 2.492 21.638 1.00 22.96 224 VAL A N 1
ATOM 1808 C CA . VAL A 1 224 ? 0.891 2.717 20.570 1.00 22.72 224 VAL A CA 1
ATOM 1809 C C . VAL A 1 224 ? 1.428 3.761 19.592 1.00 25.11 224 VAL A C 1
ATOM 1810 O O . VAL A 1 224 ? 1.926 4.813 20.006 1.00 23.91 224 VAL A O 1
ATOM 1814 N N . PHE A 1 225 ? 1.319 3.474 18.290 1.00 25.08 225 PHE A N 1
ATOM 1815 C CA . PHE A 1 225 ? 1.783 4.373 17.235 1.00 25.56 225 PHE A CA 1
ATOM 1816 C C . PHE A 1 225 ? 0.705 5.387 16.880 1.00 28.99 225 PHE A C 1
ATOM 1817 O O . PHE A 1 225 ? -0.428 5.014 16.560 1.00 25.13 225 PHE A O 1
ATOM 1825 N N . ARG A 1 226 ? 1.082 6.662 16.876 1.00 26.62 226 ARG A N 1
ATOM 1826 C CA . ARG A 1 226 ? 0.193 7.756 16.513 1.00 30.99 226 ARG A CA 1
ATOM 1827 C C . ARG A 1 226 ? 0.875 8.633 15.475 1.00 29.87 226 ARG A C 1
ATOM 1828 O O . ARG A 1 226 ? 2.090 8.557 15.275 1.00 32.80 226 ARG A O 1
ATOM 1836 N N . GLY A 1 227 ? 0.073 9.467 14.817 1.00 34.06 227 GLY A N 1
ATOM 1837 C CA . GLY A 1 227 ? 0.624 10.514 13.967 1.00 37.03 227 GLY A CA 1
ATOM 1838 C C . GLY A 1 227 ? 1.414 9.918 12.821 1.00 35.42 227 GLY A C 1
ATOM 1839 O O . GLY A 1 227 ? 1.058 8.871 12.274 1.00 34.03 227 GLY A O 1
ATOM 1840 N N . GLU A 1 228 ? 2.530 10.565 12.463 1.00 35.51 228 GLU A N 1
ATOM 1841 C CA . GLU A 1 228 ? 3.294 10.076 11.320 1.00 35.86 228 GLU A CA 1
ATOM 1842 C C . GLU A 1 228 ? 3.969 8.731 11.601 1.00 35.11 228 GLU A C 1
ATOM 1843 O O . GLU A 1 228 ? 4.269 7.994 10.648 1.00 35.74 228 GLU A O 1
ATOM 1849 N N . SER A 1 229 ? 4.175 8.364 12.877 1.00 33.36 229 SER A N 1
ATOM 1850 C CA . SER A 1 229 ? 4.875 7.113 13.176 1.00 31.93 229 SER A CA 1
ATOM 1851 C C . SER A 1 229 ? 4.155 5.913 12.582 1.00 29.39 229 SER A C 1
ATOM 1852 O O . SER A 1 229 ? 4.797 4.888 12.323 1.00 30.86 229 SER A O 1
ATOM 1855 N N . VAL A 1 230 ? 2.845 6.029 12.340 1.00 27.99 230 VAL A N 1
ATOM 1856 C CA . VAL A 1 230 ? 2.089 4.933 11.736 1.00 28.34 230 VAL A CA 1
ATOM 1857 C C . VAL A 1 230 ? 2.630 4.600 10.348 1.00 31.00 230 VAL A C 1
ATOM 1858 O O . VAL A 1 230 ? 3.004 3.456 10.064 1.00 27.76 230 VAL A O 1
ATOM 1862 N N . LYS A 1 231 ? 2.673 5.599 9.459 1.00 28.45 231 LYS A N 1
ATOM 1863 C CA . LYS A 1 231 ? 3.155 5.350 8.104 1.00 27.61 231 LYS A CA 1
ATOM 1864 C C . LYS A 1 231 ? 4.632 4.995 8.114 1.00 30.52 231 LYS A C 1
ATOM 1865 O O . LYS A 1 231 ? 5.079 4.176 7.308 1.00 29.57 231 LYS A O 1
ATOM 1871 N N . LYS A 1 232 ? 5.406 5.598 9.015 1.00 31.10 232 LYS A N 1
ATOM 1872 C CA . LYS A 1 232 ? 6.823 5.271 9.082 1.00 32.56 232 LYS A CA 1
ATOM 1873 C C . LYS A 1 232 ? 7.033 3.830 9.531 1.00 31.51 232 LYS A C 1
ATOM 1874 O O . LYS A 1 232 ? 7.940 3.151 9.038 1.00 30.92 232 LYS A O 1
ATOM 1880 N N . PHE A 1 233 ? 6.205 3.340 10.458 1.00 27.69 233 PHE A N 1
ATOM 1881 C CA . PHE A 1 233 ? 6.330 1.938 10.849 1.00 28.17 233 PHE A CA 1
ATOM 1882 C C . PHE A 1 233 ? 6.030 1.022 9.675 1.00 28.07 233 PHE A C 1
ATOM 1883 O O . PHE A 1 233 ? 6.759 0.055 9.423 1.00 29.28 233 PHE A O 1
ATOM 1891 N N . LEU A 1 234 ? 4.938 1.290 8.959 1.00 28.19 234 LEU A N 1
ATOM 1892 C CA . LEU A 1 234 ? 4.579 0.426 7.841 1.00 29.56 234 LEU A CA 1
ATOM 1893 C C . LEU A 1 234 ? 5.679 0.421 6.781 1.00 29.76 234 LEU A C 1
ATOM 1894 O O . LEU A 1 234 ? 5.957 -0.618 6.170 1.00 26.25 234 LEU A O 1
ATOM 1899 N N . GLU A 1 235 ? 6.331 1.570 6.562 1.00 31.46 235 GLU A N 1
ATOM 1900 C CA . GLU A 1 235 ? 7.402 1.634 5.572 1.00 33.00 235 GLU A CA 1
ATOM 1901 C C . GLU A 1 235 ? 8.607 0.825 6.016 1.00 28.00 235 GLU A C 1
ATOM 1902 O O . GLU A 1 235 ? 9.197 0.082 5.226 1.00 33.12 235 GLU A O 1
ATOM 1908 N N . TRP A 1 236 ? 9.000 0.977 7.277 1.00 29.89 236 TRP A N 1
ATOM 1909 C CA . TRP A 1 236 ? 10.129 0.216 7.796 1.00 30.36 236 TRP A CA 1
ATOM 1910 C C . TRP A 1 236 ? 9.850 -1.284 7.756 1.00 30.12 236 TRP A C 1
ATOM 1911 O O . TRP A 1 236 ? 10.699 -2.071 7.313 1.00 27.66 236 TRP A O 1
ATOM 1922 N N . PHE A 1 237 ? 8.655 -1.692 8.195 1.00 30.15 237 PHE A N 1
ATOM 1923 C CA . PHE A 1 237 ? 8.343 -3.115 8.330 1.00 26.34 237 PHE A CA 1
ATOM 1924 C C . PHE A 1 237 ? 8.338 -3.804 6.976 1.00 27.60 237 PHE A C 1
ATOM 1925 O O . PHE A 1 237 ? 8.748 -4.963 6.855 1.00 27.54 237 PHE A O 1
ATOM 1933 N N . ARG A 1 238 ? 7.871 -3.099 5.947 1.00 28.56 238 ARG A N 1
ATOM 1934 C CA . ARG A 1 238 ? 7.763 -3.698 4.626 1.00 31.40 238 ARG A CA 1
ATOM 1935 C C . ARG A 1 238 ? 9.123 -4.096 4.069 1.00 30.74 238 ARG A C 1
ATOM 1936 O O . ARG A 1 238 ? 9.216 -5.051 3.296 1.00 29.44 238 ARG A O 1
ATOM 1944 N N . ASN A 1 239 ? 10.190 -3.410 4.475 1.00 33.35 239 ASN A N 1
ATOM 1945 C CA . ASN A 1 239 ? 11.528 -3.677 3.955 1.00 36.84 239 ASN A CA 1
ATOM 1946 C C . ASN A 1 239 ? 12.412 -4.461 4.926 1.00 33.04 239 ASN A C 1
ATOM 1947 O O . ASN A 1 239 ? 13.607 -4.632 4.663 1.00 29.17 239 ASN A O 1
ATOM 1952 N N . LEU A 1 240 ? 11.849 -4.985 6.009 1.00 32.44 240 LEU A N 1
ATOM 1953 C CA . LEU A 1 240 ? 12.654 -5.593 7.061 1.00 33.22 240 LEU A CA 1
ATOM 1954 C C . LEU A 1 240 ? 13.140 -6.982 6.651 1.00 29.44 240 LEU A C 1
ATOM 1955 O O . LEU A 1 240 ? 12.348 -7.808 6.200 1.00 29.22 240 LEU A O 1
ATOM 1960 N N . LYS A 1 241 ? 14.450 -7.219 6.765 1.00 30.96 241 LYS A N 1
ATOM 1961 C CA . LYS A 1 241 ? 15.003 -8.568 6.671 1.00 33.11 241 LYS A CA 1
ATOM 1962 C C . LYS A 1 241 ? 14.928 -9.242 8.041 1.00 31.69 241 LYS A C 1
ATOM 1963 O O . LYS A 1 241 ? 15.475 -8.714 9.018 1.00 30.96 241 LYS A O 1
ATOM 1969 N N . CYS A 1 242 ? 14.265 -10.399 8.129 1.00 29.24 242 CYS A N 1
ATOM 1970 C CA . CYS A 1 242 ? 14.019 -11.003 9.441 1.00 27.51 242 CYS A CA 1
ATOM 1971 C C . CYS A 1 242 ? 13.867 -12.512 9.297 1.00 27.48 242 CYS A C 1
ATOM 1972 O O . CYS A 1 242 ? 13.630 -13.035 8.204 1.00 24.56 242 CYS A O 1
ATOM 1975 N N . GLY A 1 243 ? 14.008 -13.187 10.432 1.00 28.88 243 GLY A N 1
ATOM 1976 C CA . GLY A 1 243 ? 13.626 -14.585 10.550 1.00 26.46 243 GLY A CA 1
ATOM 1977 C C . GLY A 1 243 ? 14.519 -15.445 9.687 1.00 29.13 243 GLY A C 1
ATOM 1978 O O . GLY A 1 243 ? 15.749 -15.417 9.819 1.00 30.27 243 GLY A O 1
ATOM 1979 N N . VAL A 1 244 ? 13.898 -16.208 8.782 1.00 30.99 244 VAL A N 1
ATOM 1980 C CA . VAL A 1 244 ? 14.639 -17.116 7.915 1.00 31.13 244 VAL A CA 1
ATOM 1981 C C . VAL A 1 244 ? 15.486 -16.370 6.890 1.00 32.84 244 VAL A C 1
ATOM 1982 O O . VAL A 1 244 ? 16.386 -16.972 6.295 1.00 31.51 244 VAL A O 1
ATOM 1986 N N . ASP A 1 245 ? 15.218 -15.075 6.658 1.00 31.98 245 ASP A N 1
ATOM 1987 C CA . ASP A 1 245 ? 16.145 -14.256 5.873 1.00 33.55 245 ASP A CA 1
ATOM 1988 C C . ASP A 1 245 ? 17.541 -14.254 6.485 1.00 35.03 245 ASP A C 1
ATOM 1989 O O . ASP A 1 245 ? 18.535 -14.074 5.769 1.00 36.76 245 ASP A O 1
ATOM 1994 N N . LEU A 1 246 ? 17.630 -14.399 7.808 1.00 31.71 246 LEU A N 1
ATOM 1995 C CA . LEU A 1 246 ? 18.881 -14.350 8.555 1.00 33.19 246 LEU A CA 1
ATOM 1996 C C . LEU A 1 246 ? 19.261 -15.718 9.122 1.00 36.12 246 LEU A C 1
ATOM 1997 O O . LEU A 1 246 ? 19.857 -15.807 10.201 1.00 39.48 246 LEU A O 1
ATOM 2002 N N . ILE A 1 247 ? 18.915 -16.783 8.394 1.00 37.23 247 ILE A N 1
ATOM 2003 C CA . ILE A 1 247 ? 18.948 -18.154 8.904 1.00 38.44 247 ILE A CA 1
ATOM 2004 C C . ILE A 1 247 ? 20.339 -18.576 9.366 1.00 43.09 247 ILE A C 1
ATOM 2005 O O . ILE A 1 247 ? 20.471 -19.456 10.230 1.00 43.58 247 ILE A O 1
ATOM 2010 N N . ASP A 1 248 ? 21.395 -17.970 8.817 1.00 43.55 248 ASP A N 1
ATOM 2011 C CA . ASP A 1 248 ? 22.742 -18.387 9.200 1.00 48.22 248 ASP A CA 1
ATOM 2012 C C . ASP A 1 248 ? 23.095 -18.021 10.637 1.00 49.73 248 ASP A C 1
ATOM 2013 O O . ASP A 1 248 ? 24.075 -18.553 11.172 1.00 50.22 248 ASP A O 1
ATOM 2018 N N . ASN A 1 249 ? 22.312 -17.163 11.286 1.00 48.14 249 ASN A N 1
ATOM 2019 C CA . ASN A 1 249 ? 22.490 -16.933 12.710 1.00 47.12 249 ASN A CA 1
ATOM 2020 C C . ASN A 1 249 ? 21.624 -17.859 13.557 1.00 45.98 249 ASN A C 1
ATOM 2021 O O . ASN A 1 249 ? 21.797 -17.899 14.781 1.00 45.57 249 ASN A O 1
ATOM 2026 N N . LEU A 1 250 ? 20.715 -18.616 12.937 1.00 42.02 250 LEU A N 1
ATOM 2027 C CA . LEU A 1 250 ? 19.823 -19.513 13.663 1.00 40.50 250 LEU A CA 1
ATOM 2028 C C . LEU A 1 250 ? 20.181 -20.993 13.566 1.00 45.67 250 LEU A C 1
ATOM 2029 O O . LEU A 1 250 ? 19.785 -21.772 14.444 1.00 39.01 250 LEU A O 1
ATOM 2034 N N . TYR A 1 251 ? 20.899 -21.419 12.530 1.00 42.93 251 TYR A N 1
ATOM 2035 C CA . TYR A 1 251 ? 21.265 -22.820 12.389 1.00 45.42 251 TYR A CA 1
ATOM 2036 C C . TYR A 1 251 ? 22.779 -22.978 12.333 1.00 51.49 251 TYR A C 1
ATOM 2037 O O . TYR A 1 251 ? 23.501 -22.073 11.893 1.00 49.16 251 TYR A O 1
ATOM 2046 N N . SER A 1 252 ? 23.239 -24.153 12.770 1.00 57.87 252 SER A N 1
ATOM 2047 C CA . SER A 1 252 ? 24.657 -24.521 12.755 1.00 60.71 252 SER A CA 1
ATOM 2048 C C . SER A 1 252 ? 25.447 -23.565 13.644 1.00 60.74 252 SER A C 1
ATOM 2049 O O . SER A 1 252 ? 26.609 -23.262 13.372 1.00 66.37 252 SER A O 1
ATOM 2052 N N . MET B 1 1 ? -4.610 -50.792 23.733 1.00 68.82 1 MET B N 1
ATOM 2053 C CA . MET B 1 1 ? -3.446 -50.781 24.574 1.00 63.62 1 MET B CA 1
ATOM 2054 C C . MET B 1 1 ? -2.332 -49.921 24.009 1.00 56.89 1 MET B C 1
ATOM 2055 O O . MET B 1 1 ? -1.583 -50.301 23.094 1.00 64.24 1 MET B O 1
ATOM 2060 N N . PHE B 1 2 ? -2.229 -48.744 24.609 1.00 51.61 2 PHE B N 1
ATOM 2061 C CA . PHE B 1 2 ? -1.243 -47.716 24.306 1.00 41.05 2 PHE B CA 1
ATOM 2062 C C . PHE B 1 2 ? -0.551 -47.420 25.633 1.00 36.97 2 PHE B C 1
ATOM 2063 O O . PHE B 1 2 ? -0.762 -46.379 26.250 1.00 34.80 2 PHE B O 1
ATOM 2071 N N . GLU B 1 3 ? 0.177 -48.416 26.148 1.00 34.61 3 GLU B N 1
ATOM 2072 C CA . GLU B 1 3 ? 0.943 -48.248 27.370 1.00 35.19 3 GLU B CA 1
ATOM 2073 C C . GLU B 1 3 ? 2.325 -47.683 27.059 1.00 27.43 3 GLU B C 1
ATOM 2074 O O . GLU B 1 3 ? 2.692 -47.483 25.904 1.00 27.32 3 GLU B O 1
ATOM 2080 N N . ASN B 1 4 ? 3.089 -47.392 28.112 1.00 28.42 4 ASN B N 1
ATOM 2081 C CA . ASN B 1 4 ? 4.483 -47.001 27.944 1.00 27.32 4 ASN B CA 1
ATOM 2082 C C . ASN B 1 4 ? 5.226 -48.048 27.125 1.00 28.30 4 ASN B C 1
ATOM 2083 O O . ASN B 1 4 ? 5.107 -49.248 27.387 1.00 25.31 4 ASN B O 1
ATOM 2088 N N . GLU B 1 5 ? 6.006 -47.586 26.142 1.00 24.84 5 GLU B N 1
ATOM 2089 C CA . GLU B 1 5 ? 6.747 -48.459 25.242 1.00 24.67 5 GLU B CA 1
ATOM 2090 C C . GLU B 1 5 ? 8.208 -48.033 25.199 1.00 25.88 5 GLU B C 1
ATOM 2091 O O . GLU B 1 5 ? 8.515 -46.842 25.272 1.00 24.51 5 GLU B O 1
ATOM 2097 N N . ILE B 1 6 ? 9.118 -48.997 25.089 1.00 24.01 6 ILE B N 1
ATOM 2098 C CA . ILE B 1 6 ? 10.545 -48.687 25.087 1.00 26.25 6 ILE B CA 1
ATOM 2099 C C . ILE B 1 6 ? 10.995 -48.568 23.638 1.00 25.58 6 ILE B C 1
ATOM 2100 O O . ILE B 1 6 ? 10.857 -49.513 22.854 1.00 25.44 6 ILE B O 1
ATOM 2105 N N . LEU B 1 7 ? 11.472 -47.387 23.260 1.00 23.11 7 LEU B N 1
ATOM 2106 C CA . LEU B 1 7 ? 12.013 -47.217 21.917 1.00 22.64 7 LEU B CA 1
ATOM 2107 C C . LEU B 1 7 ? 13.461 -47.688 21.844 1.00 23.86 7 LEU B C 1
ATOM 2108 O O . LEU B 1 7 ? 13.924 -48.115 20.781 1.00 20.73 7 LEU B O 1
ATOM 2113 N N . PHE B 1 8 ? 14.193 -47.563 22.944 1.00 21.18 8 PHE B N 1
ATOM 2114 C CA . PHE B 1 8 ? 15.588 -47.949 22.995 1.00 22.02 8 PHE B CA 1
ATOM 2115 C C . PHE B 1 8 ? 15.907 -48.334 24.424 1.00 24.41 8 PHE B C 1
ATOM 2116 O O . PHE B 1 8 ? 15.399 -47.725 25.372 1.00 22.65 8 PHE B O 1
ATOM 2124 N N . ASP B 1 9 ? 16.754 -49.344 24.566 1.00 21.63 9 ASP B N 1
ATOM 2125 C CA . ASP B 1 9 ? 17.183 -49.828 25.871 1.00 25.89 9 ASP B CA 1
ATOM 2126 C C . ASP B 1 9 ? 18.549 -50.467 25.684 1.00 27.21 9 ASP B C 1
ATOM 2127 O O . ASP B 1 9 ? 18.690 -51.370 24.856 1.00 27.01 9 ASP B O 1
ATOM 2132 N N . ASN B 1 10 ? 19.553 -50.000 26.424 1.00 26.22 10 ASN B N 1
ATOM 2133 C CA . ASN B 1 10 ? 20.820 -50.719 26.482 1.00 24.77 10 ASN B CA 1
ATOM 2134 C C . ASN B 1 10 ? 21.183 -51.054 27.920 1.00 24.22 10 ASN B C 1
ATOM 2135 O O . ASN B 1 10 ? 22.349 -51.312 28.221 1.00 27.20 10 ASN B O 1
ATOM 2140 N N . GLY B 1 11 ? 20.184 -51.092 28.799 1.00 27.05 11 GLY B N 1
ATOM 2141 C CA . GLY B 1 11 ? 20.390 -51.299 30.213 1.00 30.00 11 GLY B CA 1
ATOM 2142 C C . GLY B 1 11 ? 20.656 -50.010 30.963 1.00 31.79 11 GLY B C 1
ATOM 2143 O O . GLY B 1 11 ? 19.889 -49.645 31.848 1.00 33.01 11 GLY B O 1
ATOM 2144 N N . GLN B 1 12 ? 21.740 -49.319 30.610 1.00 29.70 12 GLN B N 1
ATOM 2145 C CA . GLN B 1 12 ? 22.105 -48.069 31.278 1.00 30.47 12 GLN B CA 1
ATOM 2146 C C . GLN B 1 12 ? 21.236 -46.897 30.814 1.00 26.92 12 GLN B C 1
ATOM 2147 O O . GLN B 1 12 ? 21.026 -45.944 31.571 1.00 26.37 12 GLN B O 1
ATOM 2153 N N . HIS B 1 13 ? 20.693 -46.966 29.603 1.00 26.19 13 HIS B N 1
ATOM 2154 C CA . HIS B 1 13 ? 20.038 -45.820 28.970 1.00 25.17 13 HIS B CA 1
ATOM 2155 C C . HIS B 1 13 ? 18.764 -46.322 28.313 1.00 25.04 13 HIS B C 1
ATOM 2156 O O . HIS B 1 13 ? 18.800 -47.319 27.588 1.00 22.17 13 HIS B O 1
ATOM 2163 N N . LYS B 1 14 ? 17.639 -45.660 28.574 1.00 21.72 14 LYS B N 1
ATOM 2164 C CA . LYS B 1 14 ? 16.372 -46.029 27.960 1.00 23.44 14 LYS B CA 1
ATOM 2165 C C . LYS B 1 14 ? 15.701 -44.786 27.396 1.00 23.83 14 LYS B C 1
ATOM 2166 O O . LYS B 1 14 ? 15.829 -43.691 27.950 1.00 24.14 14 LYS B O 1
ATOM 2172 N N . PHE B 1 15 ? 14.964 -44.972 26.306 1.00 22.02 15 PHE B N 1
ATOM 2173 C CA . PHE B 1 15 ? 14.181 -43.918 25.668 1.00 22.81 15 PHE B CA 1
ATOM 2174 C C . PHE B 1 15 ? 12.763 -44.456 25.529 1.00 24.59 15 PHE B C 1
ATOM 2175 O O . PHE B 1 15 ? 12.545 -45.438 24.811 1.00 26.17 15 PHE B O 1
ATOM 2183 N N . MET B 1 16 ? 11.803 -43.828 26.208 1.00 20.20 16 MET B N 1
ATOM 2184 C CA . MET B 1 16 ? 10.461 -44.382 26.331 1.00 23.05 16 MET B CA 1
ATOM 2185 C C . MET B 1 16 ? 9.416 -43.485 25.679 1.00 22.78 16 MET B C 1
ATOM 2186 O O . MET B 1 16 ? 9.471 -42.253 25.786 1.00 21.19 16 MET B O 1
ATOM 2191 N N . PHE B 1 17 ? 8.463 -44.127 25.009 1.00 23.82 17 PHE B N 1
ATOM 2192 C CA . PHE B 1 17 ? 7.306 -43.489 24.374 1.00 21.77 17 PHE B CA 1
ATOM 2193 C C . PHE B 1 17 ? 6.162 -43.663 25.367 1.00 23.68 17 PHE B C 1
ATOM 2194 O O . PHE B 1 17 ? 5.652 -44.774 25.550 1.00 20.81 17 PHE B O 1
ATOM 2202 N N . LEU B 1 18 ? 5.806 -42.595 26.072 1.00 21.46 18 LEU B N 1
ATOM 2203 C CA . LEU B 1 18 ? 4.826 -42.777 27.140 1.00 24.14 18 LEU B CA 1
ATOM 2204 C C . LEU B 1 1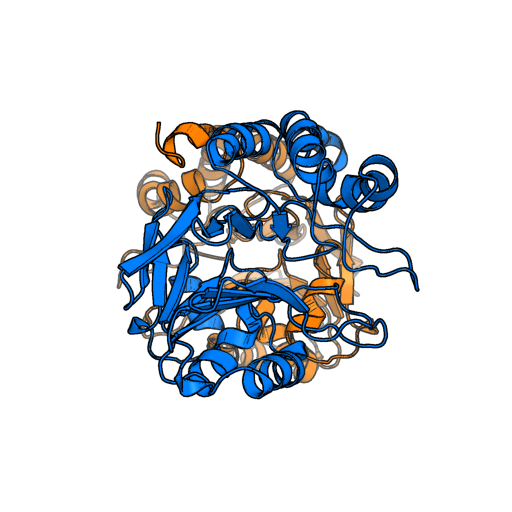8 ? 3.449 -43.092 26.550 1.00 20.97 18 LEU B C 1
ATOM 2205 O O . LEU B 1 18 ? 3.165 -42.833 25.374 1.00 21.14 18 LEU B O 1
ATOM 2210 N N . GLY B 1 19 ? 2.605 -43.696 27.383 1.00 25.66 19 GLY B N 1
ATOM 2211 C CA . GLY B 1 19 ? 1.340 -44.232 26.924 1.00 24.15 19 GLY B CA 1
ATOM 2212 C C . GLY B 1 19 ? 0.335 -43.170 26.510 1.00 29.22 19 GLY B C 1
ATOM 2213 O O . GLY B 1 19 ? 0.489 -41.968 26.752 1.00 25.80 19 GLY B O 1
ATOM 2214 N N . TRP B 1 20 ? -0.736 -43.648 25.880 1.00 28.04 20 TRP B N 1
ATOM 2215 C CA . TRP B 1 20 ? -1.796 -42.797 25.369 1.00 29.47 20 TRP B CA 1
ATOM 2216 C C . TRP B 1 20 ? -3.068 -43.018 26.177 1.00 31.05 20 TRP B C 1
ATOM 2217 O O . TRP B 1 20 ? -3.261 -44.060 26.804 1.00 32.30 20 TRP B O 1
ATOM 2228 N N . GLU B 1 21 ? -3.940 -42.015 26.146 1.00 33.17 21 GLU B N 1
ATOM 2229 C CA . GLU B 1 21 ? -5.292 -42.159 26.671 1.00 35.97 21 GLU B CA 1
ATOM 2230 C C . GLU B 1 21 ? -6.082 -43.198 25.878 1.00 33.23 21 GLU B C 1
ATOM 2231 O O . GLU B 1 21 ? -5.912 -43.352 24.664 1.00 29.92 21 GLU B O 1
ATOM 2237 N N . GLU B 1 22 ? -6.938 -43.942 26.578 1.00 35.34 22 GLU B N 1
ATOM 2238 C CA . GLU B 1 22 ? -7.722 -44.962 25.892 1.00 41.42 22 GLU B CA 1
ATOM 2239 C C . GLU B 1 22 ? -8.867 -44.356 25.071 1.00 38.02 22 GLU B C 1
ATOM 2240 O O . GLU B 1 22 ? -9.151 -44.848 23.973 1.00 41.66 22 GLU B O 1
ATOM 2246 N N . LYS B 1 23 ? -9.483 -43.259 25.530 1.00 37.65 23 LYS B N 1
ATOM 2247 C CA . LYS B 1 23 ? -10.635 -42.667 24.854 1.00 40.57 23 LYS B CA 1
ATOM 2248 C C . LYS B 1 23 ? -10.178 -41.366 24.221 1.00 36.11 23 LYS B C 1
ATOM 2249 O O . LYS B 1 23 ? -9.561 -40.538 24.891 1.00 38.94 23 LYS B O 1
ATOM 2255 N N . GLU B 1 24 ? -10.493 -41.187 22.945 1.00 39.32 24 GLU B N 1
ATOM 2256 C CA . GLU B 1 24 ? -10.124 -39.973 22.230 1.00 36.64 24 GLU B CA 1
ATOM 2257 C C . GLU B 1 24 ? -11.017 -38.803 22.636 1.00 39.49 24 GLU B C 1
ATOM 2258 O O . GLU B 1 24 ? -12.237 -38.937 22.760 1.00 38.51 24 GLU B O 1
ATOM 2264 N N . GLU B 1 25 ? -10.413 -37.638 22.817 1.00 37.51 25 GLU B N 1
ATOM 2265 C CA . GLU B 1 25 ? -11.169 -36.446 23.161 1.00 34.21 25 GLU B CA 1
ATOM 2266 C C . GLU B 1 25 ? -10.988 -35.416 22.058 1.00 33.40 25 GLU B C 1
ATOM 2267 O O . GLU B 1 25 ? -10.211 -35.608 21.122 1.00 32.26 25 GLU B O 1
ATOM 2273 N N . GLU B 1 26 ? -11.740 -34.323 22.163 1.00 33.30 26 GLU B N 1
ATOM 2274 C CA . GLU B 1 26 ? -11.705 -33.250 21.169 1.00 35.01 26 GLU B CA 1
ATOM 2275 C C . GLU B 1 26 ? -10.540 -32.323 21.510 1.00 32.12 26 GLU B C 1
ATOM 2276 O O . GLU B 1 26 ? -10.705 -31.234 22.066 1.00 29.47 26 GLU B O 1
ATOM 2282 N N . ILE B 1 27 ? -9.338 -32.770 21.141 1.00 29.93 27 ILE B N 1
ATOM 2283 C CA . ILE B 1 27 ? -8.089 -32.102 21.513 1.00 26.43 27 ILE B CA 1
ATOM 2284 C C . ILE B 1 27 ? -6.996 -32.619 20.588 1.00 29.20 27 ILE B C 1
ATOM 2285 O O . ILE B 1 27 ? -7.014 -33.788 20.180 1.00 25.98 27 ILE B O 1
ATOM 2290 N N . VAL B 1 28 ? -6.029 -31.754 20.257 1.00 23.75 28 VAL B N 1
ATOM 2291 C CA . VAL B 1 28 ? -4.936 -32.231 19.416 1.00 26.24 28 VAL B CA 1
ATOM 2292 C C . VAL B 1 28 ? -4.190 -33.324 20.171 1.00 24.05 28 VAL B C 1
ATOM 2293 O O . VAL B 1 28 ? -3.831 -33.168 21.349 1.00 22.29 28 VAL B O 1
ATOM 2297 N N . GLN B 1 29 ? -4.009 -34.459 19.497 1.00 25.00 29 GLN B N 1
ATOM 2298 C CA . GLN B 1 29 ? -3.293 -35.612 20.026 1.00 25.24 29 GLN B CA 1
ATOM 2299 C C . GLN B 1 29 ? -1.819 -35.271 20.220 1.00 23.13 29 GLN B C 1
ATOM 2300 O O . GLN B 1 29 ? -1.226 -34.558 19.402 1.00 22.91 29 GLN B O 1
ATOM 2306 N N . THR B 1 30 ? -1.231 -35.758 21.318 1.00 22.04 30 THR B N 1
ATOM 2307 C CA . THR B 1 30 ? 0.154 -35.437 21.659 1.00 19.21 30 THR B CA 1
ATOM 2308 C C . THR B 1 30 ? 0.897 -36.671 22.152 1.00 21.10 30 THR B C 1
ATOM 2309 O O . THR B 1 30 ? 0.308 -37.624 22.675 1.00 20.42 30 THR B O 1
ATOM 2313 N N . ASN B 1 31 ? 2.222 -36.609 22.006 1.00 21.36 31 ASN B N 1
ATOM 2314 C CA . ASN B 1 31 ? 3.149 -37.624 22.492 1.00 22.08 31 ASN B CA 1
ATOM 2315 C C . ASN B 1 31 ? 4.072 -37.033 23.544 1.00 22.41 31 ASN B C 1
ATOM 2316 O O . ASN B 1 31 ? 4.527 -35.888 23.417 1.00 20.86 31 ASN B O 1
ATOM 2321 N N . GLN B 1 32 ? 4.352 -37.819 24.577 1.00 19.44 32 GLN B N 1
ATOM 2322 C CA . GLN B 1 32 ? 5.345 -37.458 25.569 1.00 20.58 32 GLN B CA 1
ATOM 2323 C C . GLN B 1 32 ? 6.394 -38.556 25.634 1.00 22.66 32 GLN B C 1
ATOM 2324 O O . GLN B 1 32 ? 6.112 -39.731 25.356 1.00 20.02 32 GLN B O 1
ATOM 2330 N N . TYR B 1 33 ? 7.619 -38.153 25.963 1.00 18.27 33 TYR B N 1
ATOM 2331 C CA . TYR B 1 33 ? 8.749 -39.064 25.998 1.00 21.67 33 TYR B CA 1
ATOM 2332 C C . TYR B 1 33 ? 9.509 -38.897 27.299 1.00 21.98 33 TYR B C 1
ATOM 2333 O O . TYR B 1 33 ? 9.519 -37.820 27.898 1.00 20.28 33 TYR B O 1
ATOM 2342 N N . LEU B 1 34 ? 10.139 -39.984 27.734 1.00 18.58 34 LEU B N 1
ATOM 2343 C CA . LEU B 1 34 ? 10.942 -39.989 28.946 1.00 18.22 34 LEU B CA 1
ATOM 2344 C C . LEU B 1 34 ? 12.270 -40.650 28.629 1.00 23.27 34 LEU B C 1
ATOM 2345 O O . LEU B 1 34 ? 12.296 -41.762 28.094 1.00 21.42 34 LEU B O 1
ATOM 2350 N N . ILE B 1 35 ? 13.371 -39.965 28.920 1.00 21.75 35 ILE B N 1
ATOM 2351 C CA . ILE B 1 35 ? 14.691 -40.568 28.795 1.00 21.84 35 ILE B CA 1
ATOM 2352 C C . ILE B 1 35 ? 15.193 -40.891 30.193 1.00 22.33 35 ILE B C 1
ATOM 2353 O O . ILE B 1 35 ? 15.124 -40.051 31.101 1.00 21.64 35 ILE B O 1
ATOM 2358 N N . LEU B 1 36 ? 15.661 -42.120 30.380 1.00 21.43 36 LEU B N 1
ATOM 2359 C CA . LEU B 1 36 ? 16.286 -42.537 31.627 1.00 23.45 36 LEU B CA 1
ATOM 2360 C C . LEU B 1 36 ? 17.748 -42.837 31.366 1.00 24.49 36 LEU B C 1
ATOM 2361 O O . LEU B 1 36 ? 18.087 -43.543 30.407 1.00 24.78 36 LEU B O 1
ATOM 2366 N N . ASP B 1 37 ? 18.603 -42.317 32.229 1.00 23.73 37 ASP B N 1
ATOM 2367 C CA . ASP B 1 37 ? 20.039 -42.494 32.100 1.00 25.10 37 ASP B CA 1
ATOM 2368 C C . ASP B 1 37 ? 20.564 -42.705 33.508 1.00 26.69 37 ASP B C 1
ATOM 2369 O O . ASP B 1 37 ? 20.521 -41.787 34.325 1.00 24.69 37 ASP B O 1
ATOM 2374 N N . GLY B 1 38 ? 21.026 -43.911 33.798 1.00 29.97 38 GLY B N 1
ATOM 2375 C CA . GLY B 1 38 ? 21.299 -44.253 35.181 1.00 29.55 38 GLY B CA 1
ATOM 2376 C C . GLY B 1 38 ? 20.031 -44.047 35.980 1.00 29.29 38 GLY B C 1
ATOM 2377 O O . GLY B 1 38 ? 18.972 -44.590 35.653 1.00 30.53 38 GLY B O 1
ATOM 2378 N N . ASN B 1 39 ? 20.119 -43.219 37.018 1.00 27.63 39 ASN B N 1
ATOM 2379 C CA . ASN B 1 39 ? 18.986 -42.919 37.883 1.00 33.10 39 ASN B CA 1
ATOM 2380 C C . ASN B 1 39 ? 18.373 -41.549 37.627 1.00 30.01 39 ASN B C 1
ATOM 2381 O O . ASN B 1 39 ? 17.651 -41.043 38.489 1.00 33.92 39 ASN B O 1
ATOM 2386 N N . GLU B 1 40 ? 18.677 -40.900 36.509 1.00 28.47 40 GLU B N 1
ATOM 2387 C CA . GLU B 1 40 ? 18.099 -39.588 36.260 1.00 29.19 40 GLU B CA 1
ATOM 2388 C C . GLU B 1 40 ? 17.219 -39.625 35.020 1.00 29.61 40 GLU B C 1
ATOM 2389 O O . GLU B 1 40 ? 17.497 -40.338 34.049 1.00 30.47 40 GLU B O 1
ATOM 2395 N N . GLY B 1 41 ? 16.141 -38.863 35.081 1.00 22.94 41 GLY B N 1
ATOM 2396 C CA . GLY B 1 41 ? 15.131 -38.846 34.048 1.00 23.52 41 GLY B CA 1
ATOM 2397 C C . GLY B 1 41 ? 15.103 -37.497 33.364 1.00 24.84 41 GLY B C 1
ATOM 2398 O O . GLY B 1 41 ? 15.430 -36.468 33.966 1.00 22.18 41 GLY B O 1
ATOM 2399 N N . ILE B 1 42 ? 14.744 -37.518 32.090 1.00 18.90 42 ILE B N 1
ATOM 2400 C CA . ILE B 1 42 ? 14.580 -36.315 31.291 1.00 22.48 42 ILE B CA 1
ATOM 2401 C C . ILE B 1 42 ? 13.231 -36.429 30.609 1.00 20.75 42 ILE B C 1
ATOM 2402 O O . ILE B 1 42 ? 12.959 -37.438 29.949 1.00 22.08 42 ILE B O 1
ATOM 2407 N N . LEU B 1 43 ? 12.382 -35.420 30.784 1.00 20.84 43 LEU B N 1
ATOM 2408 C CA . LEU B 1 43 ? 11.086 -35.375 30.126 1.00 21.88 43 LEU B CA 1
ATOM 2409 C C . LEU B 1 43 ? 11.155 -34.476 28.896 1.00 22.21 43 LEU B C 1
ATOM 2410 O O . LEU B 1 43 ? 11.702 -33.365 28.951 1.00 22.33 43 LEU B O 1
ATOM 2415 N N . LEU B 1 44 ? 10.574 -34.953 27.798 1.00 20.56 44 LEU B N 1
ATOM 2416 C CA . LEU B 1 44 ? 10.509 -34.225 26.536 1.00 22.52 44 LEU B CA 1
ATOM 2417 C C . LEU B 1 44 ? 9.060 -33.810 26.298 1.00 22.19 44 LEU B C 1
ATOM 2418 O O . LEU B 1 44 ? 8.185 -34.673 26.173 1.00 21.34 44 LEU B O 1
ATOM 2423 N N . ASP B 1 45 ? 8.815 -32.498 26.218 1.00 21.78 45 ASP B N 1
ATOM 2424 C CA . ASP B 1 45 ? 7.491 -31.907 26.018 1.00 20.92 45 ASP B CA 1
ATOM 2425 C C . ASP B 1 45 ? 6.391 -32.616 26.838 1.00 19.97 45 ASP B C 1
ATOM 2426 O O . ASP B 1 45 ? 5.427 -33.120 26.260 1.00 21.27 45 ASP B O 1
ATOM 2431 N N . PRO B 1 46 ? 6.520 -32.665 28.175 1.00 18.33 46 PRO B N 1
ATOM 2432 C CA . PRO B 1 46 ? 5.540 -33.443 28.979 1.00 20.84 46 PRO B CA 1
ATOM 2433 C C . PRO B 1 46 ? 4.105 -32.929 28.884 1.00 21.79 46 PRO B C 1
ATOM 2434 O O . PRO B 1 46 ? 3.173 -33.657 29.265 1.00 19.54 46 PRO B O 1
ATOM 2438 N N . GLY B 1 47 ? 3.892 -31.698 28.429 1.00 21.38 47 GLY B N 1
ATOM 2439 C CA . GLY B 1 47 ? 2.622 -31.334 27.843 1.00 22.56 47 GLY B CA 1
ATOM 2440 C C . GLY B 1 47 ? 1.765 -30.426 28.707 1.00 25.61 47 GLY B C 1
ATOM 2441 O O . GLY B 1 47 ? 2.222 -29.788 29.661 1.00 26.25 47 GLY B O 1
ATOM 2442 N N . GLY B 1 48 ? 0.486 -30.364 28.340 1.00 25.28 48 GLY B N 1
ATOM 2443 C CA . GLY B 1 48 ? -0.412 -29.396 28.915 1.00 23.67 48 GLY B CA 1
ATOM 2444 C C . GLY B 1 48 ? -1.039 -29.824 30.217 1.00 22.91 48 GLY B C 1
ATOM 2445 O O . GLY B 1 48 ? -0.941 -30.970 30.660 1.00 24.52 48 GLY B O 1
ATOM 2446 N N . ALA B 1 49 ? -1.749 -28.862 30.807 1.00 23.09 49 ALA B N 1
ATOM 2447 C CA . ALA B 1 49 ? -2.378 -29.056 32.108 1.00 24.10 49 ALA B CA 1
ATOM 2448 C C . ALA B 1 49 ? -3.439 -30.159 32.075 1.00 24.66 49 ALA B C 1
ATOM 2449 O O . ALA B 1 49 ? -3.581 -30.920 33.040 1.00 24.81 49 ALA B O 1
ATOM 2451 N N . HIS B 1 50 ? -4.224 -30.238 30.999 1.00 23.27 50 HIS B N 1
ATOM 2452 C CA . HIS B 1 50 ? -5.322 -31.205 30.967 1.00 25.46 50 HIS B CA 1
ATOM 2453 C C . HIS B 1 50 ? -4.820 -32.649 30.978 1.00 24.88 50 HIS B C 1
ATOM 2454 O O . HIS B 1 50 ? -5.435 -33.516 31.605 1.00 25.04 50 HIS B O 1
ATOM 2461 N N . VAL B 1 51 ? -3.732 -32.937 30.253 1.00 26.94 51 VAL B N 1
ATOM 2462 C CA . VAL B 1 51 ? -3.194 -34.295 30.199 1.00 25.27 51 VAL B CA 1
ATOM 2463 C C . VAL B 1 51 ? -2.246 -34.604 31.351 1.00 25.71 51 VAL B C 1
ATOM 2464 O O . VAL B 1 51 ? -1.789 -35.752 31.465 1.00 21.83 51 VAL B O 1
ATOM 2468 N N . PHE B 1 52 ? -1.947 -33.628 32.217 1.00 20.43 52 PHE B N 1
ATOM 2469 C CA . PHE B 1 52 ? -0.937 -33.813 33.264 1.00 25.57 52 PHE B CA 1
ATOM 2470 C C . PHE B 1 52 ? -1.160 -35.040 34.143 1.00 23.57 52 PHE B C 1
ATOM 2471 O O . PHE B 1 52 ? -0.184 -35.766 34.398 1.00 24.87 52 PHE B O 1
ATOM 2479 N N . PRO B 1 53 ? -2.367 -35.316 34.663 1.00 24.33 53 PRO B N 1
ATOM 2480 C CA . PRO B 1 53 ? -2.521 -36.509 35.517 1.00 25.71 53 PRO B CA 1
ATOM 2481 C C . PRO B 1 53 ? -2.123 -37.800 34.824 1.00 25.74 53 PRO B C 1
ATOM 2482 O O . PRO B 1 53 ? -1.514 -38.681 35.445 1.00 25.10 53 PRO B O 1
ATOM 2486 N N . ARG B 1 54 ? -2.485 -37.945 33.554 1.00 25.59 54 ARG B N 1
ATOM 2487 C CA . ARG B 1 54 ? -2.158 -39.168 32.832 1.00 26.26 54 ARG B CA 1
ATOM 2488 C C . ARG B 1 54 ? -0.659 -39.266 32.576 1.00 25.04 54 ARG B C 1
ATOM 2489 O O . ARG B 1 54 ? -0.059 -40.336 32.758 1.00 26.18 54 ARG B O 1
ATOM 2497 N N . VAL B 1 55 ? -0.036 -38.165 32.140 1.00 22.41 55 VAL B N 1
ATOM 2498 C CA . VAL B 1 55 ? 1.397 -38.198 31.873 1.00 21.89 55 VAL B CA 1
ATOM 2499 C C . VAL B 1 55 ? 2.169 -38.426 33.164 1.00 23.73 55 VAL B C 1
ATOM 2500 O O . VAL B 1 55 ? 3.102 -39.236 33.208 1.00 22.96 55 VAL B O 1
ATOM 2504 N N . MET B 1 56 ? 1.753 -37.771 34.249 1.00 23.66 56 MET B N 1
ATOM 2505 C CA . MET B 1 56 ? 2.458 -37.933 35.515 1.00 23.51 56 MET B CA 1
ATOM 2506 C C . MET B 1 56 ? 2.437 -39.386 35.977 1.00 24.40 56 MET B C 1
ATOM 2507 O O . MET B 1 56 ? 3.467 -39.931 36.397 1.00 25.40 56 MET B O 1
ATOM 2512 N N . SER B 1 57 ? 1.288 -40.050 35.852 1.00 24.77 57 SER B N 1
ATOM 2513 C CA . SER B 1 57 ? 1.204 -41.432 36.306 1.00 27.79 57 SER B CA 1
ATOM 2514 C C . SER B 1 57 ? 1.999 -42.369 35.392 1.00 28.46 57 SER B C 1
ATOM 2515 O O . SER B 1 57 ? 2.605 -43.340 35.864 1.00 28.55 57 SER B O 1
ATOM 2518 N N . ASN B 1 58 ? 2.004 -42.099 34.082 1.00 24.41 58 ASN B N 1
ATOM 2519 C CA . ASN B 1 58 ? 2.872 -42.851 33.178 1.00 26.47 58 ASN B CA 1
ATOM 2520 C C . ASN B 1 58 ? 4.337 -42.741 33.596 1.00 27.11 58 ASN B C 1
ATOM 2521 O O . ASN B 1 58 ? 5.081 -43.729 33.544 1.00 29.62 58 ASN B O 1
ATOM 2526 N N . VAL B 1 59 ? 4.772 -41.551 34.019 1.00 25.12 59 VAL B N 1
ATOM 2527 C CA . VAL B 1 59 ? 6.166 -41.372 34.427 1.00 27.46 59 VAL B CA 1
ATOM 2528 C C . VAL B 1 59 ? 6.421 -42.043 35.773 1.00 28.81 59 VAL B C 1
ATOM 2529 O O . VAL B 1 59 ? 7.427 -42.737 35.956 1.00 27.74 59 VAL B O 1
ATOM 2533 N N . ALA B 1 60 ? 5.514 -41.840 36.732 1.00 28.15 60 ALA B N 1
ATOM 2534 C CA . ALA B 1 60 ? 5.709 -42.345 38.090 1.00 28.78 60 ALA B CA 1
ATOM 2535 C C . ALA B 1 60 ? 5.724 -43.864 38.141 1.00 29.97 60 ALA B C 1
ATOM 2536 O O . ALA B 1 60 ? 6.346 -44.447 39.032 1.00 30.28 60 ALA B O 1
ATOM 2538 N N . GLU B 1 61 ? 5.051 -44.525 37.207 1.00 32.56 61 GLU B N 1
ATOM 2539 C CA . GLU B 1 61 ? 5.111 -45.978 37.193 1.00 36.49 61 GLU B CA 1
ATOM 2540 C C . GLU B 1 61 ? 6.434 -46.498 36.631 1.00 35.94 61 GLU B C 1
ATOM 2541 O O . GLU B 1 61 ? 6.692 -47.701 36.704 1.00 36.10 61 GLU B O 1
ATOM 2547 N N . VAL B 1 62 ? 7.287 -45.622 36.100 1.00 33.49 62 VAL B N 1
ATOM 2548 C CA . VAL B 1 62 ? 8.587 -46.019 35.587 1.00 31.24 62 VAL B CA 1
ATOM 2549 C C . VAL B 1 62 ? 9.738 -45.515 36.458 1.00 31.20 62 VAL B C 1
ATOM 2550 O O . VAL B 1 62 ? 10.766 -46.198 36.556 1.00 29.98 62 VAL B O 1
ATOM 2554 N N . VAL B 1 63 ? 9.604 -44.351 37.100 1.00 30.71 63 VAL B N 1
ATOM 2555 C CA . VAL B 1 63 ? 10.718 -43.763 37.835 1.00 26.64 63 VAL B CA 1
ATOM 2556 C C . VAL B 1 63 ? 10.185 -42.814 38.909 1.00 32.10 63 VAL B C 1
ATOM 2557 O O . VAL B 1 63 ? 9.107 -42.231 38.765 1.00 30.74 63 VAL B O 1
ATOM 2561 N N . ASP B 1 64 ? 10.964 -42.630 39.981 1.00 31.32 64 ASP B N 1
ATOM 2562 C CA . ASP B 1 64 ? 10.654 -41.567 40.929 1.00 35.00 64 ASP B CA 1
ATOM 2563 C C . ASP B 1 64 ? 10.556 -40.195 40.293 1.00 28.30 64 ASP B C 1
ATOM 2564 O O . ASP B 1 64 ? 11.453 -39.776 39.555 1.00 27.54 64 ASP B O 1
ATOM 2569 N N . LEU B 1 65 ? 9.534 -39.450 40.699 1.00 28.54 65 LEU B N 1
ATOM 2570 C CA . LEU B 1 65 ? 9.385 -38.115 40.161 1.00 29.40 65 LEU B CA 1
ATOM 2571 C C . LEU B 1 65 ? 10.507 -37.207 40.624 1.00 27.63 65 LEU B C 1
ATOM 2572 O O . LEU B 1 65 ? 10.830 -36.237 39.939 1.00 26.09 65 LEU B O 1
ATOM 2577 N N . SER B 1 66 ? 11.101 -37.487 41.790 1.00 28.16 66 SER B N 1
ATOM 2578 C CA . SER B 1 66 ? 12.241 -36.701 42.242 1.00 29.47 66 SER B CA 1
ATOM 2579 C C . SER B 1 66 ? 13.518 -37.022 41.476 1.00 27.90 66 SER B C 1
ATOM 2580 O O . SER B 1 66 ? 14.537 -36.361 41.708 1.00 29.33 66 SER B O 1
ATOM 2583 N N . SER B 1 67 ? 13.497 -38.025 40.603 1.00 29.36 67 SER B N 1
ATOM 2584 C CA . SER B 1 67 ? 14.633 -38.332 39.746 1.00 29.09 67 SER B CA 1
ATOM 2585 C C . SER B 1 67 ? 14.592 -37.593 38.418 1.00 26.05 67 SER B C 1
ATOM 2586 O O . SER B 1 67 ? 15.569 -37.661 37.660 1.00 25.38 67 SER B O 1
ATOM 2589 N N . ILE B 1 68 ? 13.504 -36.887 38.117 1.00 25.71 68 ILE B N 1
ATOM 2590 C CA . ILE B 1 68 ? 13.465 -36.047 36.921 1.00 24.85 68 ILE B CA 1
ATOM 2591 C C . ILE B 1 68 ? 14.344 -34.831 37.183 1.00 25.81 68 ILE B C 1
ATOM 2592 O O . ILE B 1 68 ? 14.012 -33.983 38.016 1.00 25.00 68 ILE B O 1
ATOM 2597 N N . ARG B 1 69 ? 15.488 -34.764 36.504 1.00 24.73 69 ARG B N 1
ATOM 2598 C CA . ARG B 1 69 ? 16.416 -33.656 36.686 1.00 25.90 69 ARG B CA 1
ATOM 2599 C C . ARG B 1 69 ? 16.343 -32.631 35.570 1.00 24.16 69 ARG B C 1
ATOM 2600 O O . ARG B 1 69 ? 16.802 -31.499 35.751 1.00 24.15 69 ARG B O 1
ATOM 2608 N N . HIS B 1 70 ? 15.754 -32.992 34.439 1.00 21.94 70 HIS B N 1
ATOM 2609 C CA . HIS B 1 70 ? 15.714 -32.112 33.288 1.00 22.71 70 HIS B CA 1
ATOM 2610 C C . HIS B 1 70 ? 14.368 -32.260 32.610 1.00 21.65 70 HIS B C 1
ATOM 2611 O O . HIS B 1 70 ? 13.882 -33.380 32.408 1.00 20.00 70 HIS B O 1
ATOM 2618 N N . ILE B 1 71 ? 13.795 -31.125 32.231 1.00 17.97 71 ILE B N 1
ATOM 2619 C CA . ILE B 1 71 ? 12.579 -31.083 31.434 1.00 20.57 71 ILE B CA 1
ATOM 2620 C C . ILE B 1 71 ? 12.835 -30.171 30.248 1.00 19.93 71 ILE B C 1
ATOM 2621 O O . ILE B 1 71 ? 13.192 -28.998 30.425 1.00 20.05 71 ILE B O 1
ATOM 2626 N N . PHE B 1 72 ? 12.651 -30.708 29.048 1.00 20.07 72 PHE B N 1
ATOM 2627 C CA . PHE B 1 72 ? 12.931 -30.017 27.800 1.00 18.09 72 PHE B CA 1
ATOM 2628 C C . PHE B 1 72 ? 11.622 -29.613 27.145 1.00 19.90 72 PHE B C 1
ATOM 2629 O O . PHE B 1 72 ? 10.739 -30.457 26.946 1.00 20.70 72 PHE B O 1
ATOM 2637 N N . TYR B 1 73 ? 11.508 -28.331 26.806 1.00 19.56 73 TYR B N 1
ATOM 2638 C CA . TYR B 1 73 ? 10.383 -27.774 26.065 1.00 20.78 73 TYR B CA 1
ATOM 2639 C C . TYR B 1 73 ? 10.895 -27.327 24.701 1.00 19.74 73 TYR B C 1
ATOM 2640 O O . TYR B 1 73 ? 11.751 -26.441 24.628 1.00 19.38 73 TYR B O 1
ATOM 2649 N N . THR B 1 74 ? 10.369 -27.929 23.629 1.00 16.98 74 THR B N 1
ATOM 2650 C CA . THR B 1 74 ? 10.810 -27.560 22.285 1.00 20.46 74 THR B CA 1
ATOM 2651 C C . THR B 1 74 ? 10.472 -26.114 21.960 1.00 20.15 74 THR B C 1
ATOM 2652 O O . THR B 1 74 ? 11.260 -25.420 21.301 1.00 19.48 74 THR B O 1
ATOM 2656 N N . HIS B 1 75 ? 9.286 -25.662 22.365 1.00 20.10 75 HIS B N 1
ATOM 2657 C CA . HIS B 1 75 ? 8.816 -24.310 22.083 1.00 18.42 75 HIS B CA 1
ATOM 2658 C C . HIS B 1 75 ? 7.701 -23.982 23.073 1.00 20.83 75 HIS B C 1
ATOM 2659 O O . HIS B 1 75 ? 7.552 -24.663 24.095 1.00 20.05 75 HIS B O 1
ATOM 2666 N N . GLN B 1 76 ? 6.900 -22.962 22.746 1.00 18.12 76 GLN B N 1
ATOM 2667 C CA . GLN B 1 76 ? 6.040 -22.278 23.706 1.00 20.51 76 GLN B CA 1
ATOM 2668 C C . GLN B 1 76 ? 4.586 -22.736 23.691 1.00 18.87 76 GLN B C 1
ATOM 2669 O O . GLN B 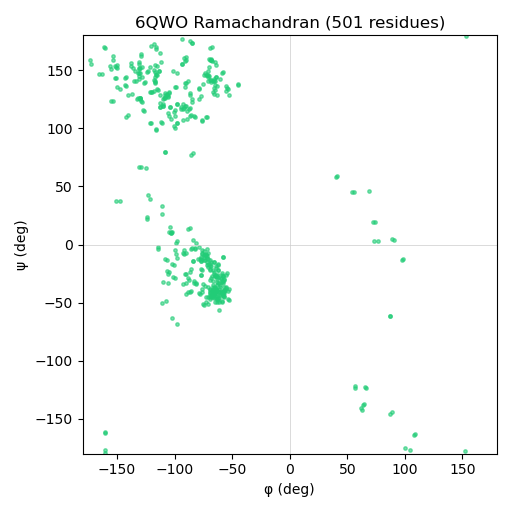1 76 ? 3.835 -22.366 24.599 1.00 22.71 76 GLN B O 1
ATOM 2675 N N . ASP B 1 77 ? 4.189 -23.567 22.733 1.00 19.08 77 ASP B N 1
ATOM 2676 C CA . ASP B 1 77 ? 2.778 -23.800 22.468 1.00 19.20 77 ASP B CA 1
ATOM 2677 C C . ASP B 1 77 ? 2.082 -24.464 23.659 1.00 19.33 77 ASP B C 1
ATOM 2678 O O . ASP B 1 77 ? 2.717 -25.178 24.441 1.00 22.44 77 ASP B O 1
ATOM 2683 N N . PRO B 1 78 ? 0.765 -24.268 23.799 1.00 18.63 78 PRO B N 1
ATOM 2684 C CA . PRO B 1 78 ? 0.066 -24.794 24.985 1.00 19.71 78 PRO B CA 1
ATOM 2685 C C . PRO B 1 78 ? 0.098 -26.311 25.081 1.00 21.94 78 PRO B C 1
ATOM 2686 O O . PRO B 1 78 ? 0.039 -26.849 26.193 1.00 20.76 78 PRO B O 1
ATOM 2690 N N . ASP B 1 79 ? 0.148 -27.024 23.948 1.00 19.57 79 ASP B N 1
ATOM 2691 C CA . ASP B 1 79 ? 0.243 -28.479 24.017 1.00 21.28 79 ASP B CA 1
ATOM 2692 C C . ASP B 1 79 ? 1.602 -28.944 24.512 1.00 19.21 79 ASP B C 1
ATOM 2693 O O . ASP B 1 79 ? 1.775 -30.135 24.772 1.00 20.80 79 ASP B O 1
ATOM 2698 N N . VAL B 1 80 ? 2.551 -28.034 24.676 1.00 21.45 80 VAL B N 1
ATOM 2699 C CA . VAL B 1 80 ? 3.882 -28.351 25.171 1.00 19.01 80 VAL B CA 1
ATOM 2700 C C . VAL B 1 80 ? 4.073 -27.839 26.598 1.00 21.89 80 VAL B C 1
ATOM 2701 O O . VAL B 1 80 ? 4.518 -28.579 27.480 1.00 20.19 80 VAL B O 1
ATOM 2705 N N . THR B 1 81 ? 3.724 -26.569 26.848 1.00 18.34 81 THR B N 1
ATOM 2706 C CA . THR B 1 81 ? 4.192 -25.876 28.044 1.00 20.75 81 THR B CA 1
ATOM 2707 C C . THR B 1 81 ? 3.139 -25.617 29.117 1.00 23.71 81 THR B C 1
ATOM 2708 O O . THR B 1 81 ? 3.519 -25.203 30.224 1.00 22.22 81 THR B O 1
ATOM 2712 N N . SER B 1 82 ? 1.839 -25.794 28.836 1.00 22.88 82 SER B N 1
ATOM 2713 C CA . SER B 1 82 ? 0.865 -25.234 29.778 1.00 23.26 82 SER B CA 1
ATOM 2714 C C . SER B 1 82 ? 0.772 -26.025 31.086 1.00 25.18 82 SER B C 1
ATOM 2715 O O . SER B 1 82 ? 0.146 -25.540 32.036 1.00 23.80 82 SER B O 1
ATOM 2718 N N . GLY B 1 83 ? 1.410 -27.192 31.184 1.00 23.53 83 GLY B N 1
ATOM 2719 C CA . GLY B 1 83 ? 1.536 -27.843 32.476 1.00 21.15 83 GLY B CA 1
ATOM 2720 C C . GLY B 1 83 ? 2.734 -27.417 33.302 1.00 24.29 83 GLY B C 1
ATOM 2721 O O . GLY B 1 83 ? 3.066 -28.095 34.280 1.00 24.11 83 GLY B O 1
ATOM 2722 N N . ILE B 1 84 ? 3.406 -26.316 32.943 1.00 24.56 84 ILE B N 1
ATOM 2723 C CA . ILE B 1 84 ? 4.716 -26.023 33.526 1.00 22.35 84 ILE B CA 1
ATOM 2724 C C . ILE B 1 84 ? 4.642 -25.900 35.050 1.00 25.13 84 ILE B C 1
ATOM 2725 O O . ILE B 1 84 ? 5.535 -26.369 35.762 1.00 25.09 84 ILE B O 1
ATOM 2730 N N . LEU B 1 85 ? 3.610 -25.241 35.576 1.00 24.04 85 LEU B N 1
ATOM 2731 C CA . LEU B 1 85 ? 3.546 -25.065 37.025 1.00 25.07 85 LEU B CA 1
ATOM 2732 C C . LEU B 1 85 ? 3.400 -26.404 37.736 1.00 24.25 85 LEU B C 1
ATOM 2733 O O . LEU B 1 85 ? 3.992 -26.620 38.801 1.00 25.05 85 LEU B O 1
ATOM 2738 N N . LEU B 1 86 ? 2.611 -27.310 37.164 1.00 20.50 86 LEU B N 1
ATOM 2739 C CA . LEU B 1 86 ? 2.422 -28.623 37.769 1.00 23.73 86 LEU B CA 1
ATOM 2740 C C . LEU B 1 86 ? 3.714 -29.427 37.734 1.00 25.77 86 LEU B C 1
ATOM 2741 O O . LEU B 1 86 ? 4.092 -30.068 38.722 1.00 25.00 86 LEU B O 1
ATOM 2746 N N . TRP B 1 87 ? 4.406 -29.411 36.597 1.00 24.29 87 TRP B N 1
ATOM 2747 C CA . TRP B 1 87 ? 5.643 -30.173 36.491 1.00 22.93 87 TRP B CA 1
ATOM 2748 C C . TRP B 1 87 ? 6.711 -29.615 37.425 1.00 23.89 87 TRP B C 1
ATOM 2749 O O . TRP B 1 87 ? 7.404 -30.387 38.092 1.00 20.36 87 TRP B O 1
ATOM 2760 N N . LEU B 1 88 ? 6.821 -28.271 37.523 1.00 22.25 88 LEU B N 1
ATOM 2761 C CA . LEU B 1 88 ? 7.805 -27.664 38.418 1.00 22.67 88 LEU B CA 1
ATOM 2762 C C . LEU B 1 88 ? 7.549 -28.062 39.860 1.00 24.63 88 LEU B C 1
ATOM 2763 O O . LEU B 1 88 ? 8.492 -28.256 40.637 1.00 24.18 88 LEU B O 1
ATOM 2768 N N . SER B 1 89 ? 6.277 -28.215 40.229 1.00 23.70 89 SER B N 1
ATOM 2769 C CA . SER B 1 89 ? 5.959 -28.533 41.613 1.00 24.70 89 SER B CA 1
ATOM 2770 C C . SER B 1 89 ? 6.178 -30.017 41.911 1.00 26.64 89 SER B C 1
ATOM 2771 O O . SER B 1 89 ? 6.752 -30.360 42.951 1.00 27.08 89 SER B O 1
ATOM 2774 N N . ILE B 1 90 ? 5.793 -30.918 40.999 1.00 25.92 90 ILE B N 1
ATOM 2775 C CA . ILE B 1 90 ? 5.917 -32.348 41.301 1.00 25.31 90 ILE B CA 1
ATOM 2776 C C . ILE B 1 90 ? 7.293 -32.922 40.982 1.00 24.91 90 ILE B C 1
ATOM 2777 O O . ILE B 1 90 ? 7.644 -33.981 41.525 1.00 26.58 90 ILE B O 1
ATOM 2782 N N . CYS B 1 91 ? 8.076 -32.276 40.119 1.00 23.70 91 CYS B N 1
ATOM 2783 C CA . CYS B 1 91 ? 9.459 -32.696 39.877 1.00 26.11 91 CYS B CA 1
ATOM 2784 C C . CYS B 1 91 ? 10.343 -31.638 40.529 1.00 25.56 91 CYS B C 1
ATOM 2785 O O . CYS B 1 91 ? 10.929 -30.784 39.866 1.00 22.25 91 CYS B O 1
ATOM 2788 N N . GLU B 1 92 ? 10.490 -31.758 41.853 1.00 25.21 92 GLU B N 1
ATOM 2789 C CA . GLU B 1 92 ? 11.138 -30.720 42.647 1.00 28.18 92 GLU B CA 1
ATOM 2790 C C . GLU B 1 92 ? 12.606 -30.514 42.292 1.00 27.56 92 GLU B C 1
ATOM 2791 O O . GLU B 1 92 ? 13.153 -29.450 42.596 1.00 28.09 92 GLU B O 1
ATOM 2797 N N . ASN B 1 93 ? 13.258 -31.485 41.656 1.00 22.95 93 ASN B N 1
ATOM 2798 C CA . ASN B 1 93 ? 14.674 -31.370 41.325 1.00 25.15 93 ASN B CA 1
ATOM 2799 C C . ASN B 1 93 ? 14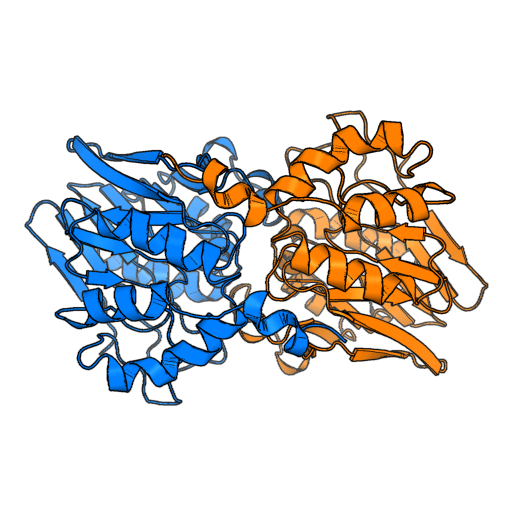.921 -31.095 39.844 1.00 26.58 93 ASN B C 1
ATOM 2800 O O . ASN B 1 93 ? 16.068 -31.188 39.393 1.00 26.42 93 ASN B O 1
ATOM 2805 N N . ALA B 1 94 ? 13.884 -30.772 39.078 1.00 24.84 94 ALA B N 1
ATOM 2806 C CA . ALA B 1 94 ? 14.025 -30.577 37.636 1.00 23.21 94 ALA B CA 1
ATOM 2807 C C . ALA B 1 94 ? 14.317 -29.117 37.297 1.00 27.75 94 ALA B C 1
ATOM 2808 O O . ALA B 1 94 ? 13.744 -28.194 37.892 1.00 26.10 94 ALA B O 1
ATOM 2810 N N . LYS B 1 95 ? 15.224 -28.915 36.346 1.00 24.21 95 LYS B N 1
ATOM 2811 C CA . LYS B 1 95 ? 15.342 -27.638 35.664 1.00 23.14 95 LYS B CA 1
ATOM 2812 C C . LYS B 1 95 ? 14.678 -27.727 34.295 1.00 25.45 95 LYS B C 1
ATOM 2813 O O . LYS B 1 95 ? 14.667 -28.782 33.653 1.00 24.47 95 LYS B O 1
ATOM 2819 N N . ILE B 1 96 ? 14.138 -26.602 33.841 1.00 23.60 96 ILE B N 1
ATOM 2820 C CA . ILE B 1 96 ? 13.365 -26.548 32.607 1.00 21.76 96 ILE B CA 1
ATOM 2821 C C . ILE B 1 96 ? 14.191 -25.815 31.563 1.00 22.94 96 ILE B C 1
ATOM 2822 O O . ILE B 1 96 ? 14.677 -24.708 31.815 1.00 21.87 96 ILE B O 1
ATOM 2827 N N . TYR B 1 97 ? 14.341 -26.428 30.393 1.00 20.98 97 TYR B N 1
ATOM 2828 C CA . TYR B 1 97 ? 15.099 -25.863 29.282 1.00 20.23 97 TYR B CA 1
ATOM 2829 C C . TYR B 1 97 ? 14.125 -25.424 28.199 1.00 21.89 97 TYR B C 1
ATOM 2830 O O . TYR B 1 97 ? 13.274 -26.218 27.770 1.00 20.14 97 TYR B O 1
ATOM 2839 N N . ILE B 1 98 ? 14.234 -24.158 27.782 1.00 22.85 98 ILE B N 1
ATOM 2840 C CA . ILE B 1 98 ? 13.402 -23.600 26.720 1.00 20.32 98 ILE B CA 1
ATOM 2841 C C . ILE B 1 98 ? 14.178 -22.491 26.026 1.00 19.25 98 ILE B C 1
ATOM 2842 O O . ILE B 1 98 ? 15.051 -21.853 26.623 1.00 18.44 98 ILE B O 1
ATOM 2847 N N . SER B 1 99 ? 13.843 -22.253 24.754 1.00 20.23 99 SER B N 1
ATOM 2848 C CA . SER B 1 99 ? 14.410 -21.131 24.007 1.00 20.12 99 SER B CA 1
ATOM 2849 C C . SER B 1 99 ? 14.416 -19.840 24.822 1.00 21.42 99 SER B C 1
ATOM 2850 O O . SER B 1 99 ? 13.441 -19.505 25.506 1.00 19.09 99 SER B O 1
ATOM 2853 N N . SER B 1 100 ? 15.527 -19.106 24.735 1.00 20.31 100 SER B N 1
ATOM 2854 C CA . SER B 1 100 ? 15.591 -17.775 25.336 1.00 21.89 100 SER B CA 1
ATOM 2855 C C . SER B 1 100 ? 14.467 -16.865 24.851 1.00 23.42 100 SER B C 1
ATOM 2856 O O . SER B 1 100 ? 14.074 -15.942 25.571 1.00 20.67 100 SER B O 1
ATOM 2859 N N . LEU B 1 101 ? 13.914 -17.125 23.665 1.00 23.09 101 LEU B N 1
ATOM 2860 C CA . LEU B 1 101 ? 12.806 -16.315 23.164 1.00 23.94 101 LEU B CA 1
ATOM 2861 C C . LEU B 1 101 ? 11.563 -16.399 24.049 1.00 20.87 101 LEU B C 1
ATOM 2862 O O . LEU B 1 101 ? 10.718 -15.502 23.992 1.00 22.45 101 LEU B O 1
ATOM 2867 N N . TRP B 1 102 ? 11.420 -17.452 24.846 1.00 22.44 102 TRP B N 1
ATOM 2868 C CA . TRP B 1 102 ? 10.203 -17.673 25.622 1.00 21.72 102 TRP B CA 1
ATOM 2869 C C . TRP B 1 102 ? 10.425 -17.579 27.125 1.00 20.56 102 TRP B C 1
ATOM 2870 O O . TRP B 1 102 ? 9.454 -17.681 27.887 1.00 19.70 102 TRP B O 1
ATOM 2881 N N . VAL B 1 103 ? 11.666 -17.362 27.577 1.00 19.42 103 VAL B N 1
ATOM 2882 C CA . VAL B 1 103 ? 11.956 -17.428 29.008 1.00 22.04 103 VAL B CA 1
ATOM 2883 C C . VAL B 1 103 ? 11.126 -16.401 29.779 1.00 25.85 103 VAL B C 1
ATOM 2884 O O . VAL B 1 103 ? 10.595 -16.697 30.860 1.00 24.61 103 VAL B O 1
ATOM 2888 N N . ARG B 1 104 ? 10.972 -15.189 29.230 1.00 20.17 104 ARG B N 1
ATOM 2889 C CA . ARG B 1 104 ? 10.158 -14.159 29.868 1.00 24.22 104 ARG B CA 1
ATOM 2890 C C . ARG B 1 104 ? 8.676 -14.273 29.526 1.00 22.05 104 ARG B C 1
ATOM 2891 O O . ARG B 1 104 ? 7.860 -13.506 30.060 1.00 21.54 104 ARG B O 1
ATOM 2899 N N . PHE B 1 105 ? 8.299 -15.215 28.667 1.00 20.23 105 PHE B N 1
ATOM 2900 C CA . PHE B 1 105 ? 6.883 -15.416 28.372 1.00 20.89 105 PHE B CA 1
ATOM 2901 C C . PHE B 1 105 ? 6.256 -16.420 29.316 1.00 21.77 105 PHE B C 1
ATOM 2902 O O . PHE B 1 105 ? 5.078 -16.280 29.666 1.00 21.28 105 PHE B O 1
ATOM 2910 N N . LEU B 1 106 ? 7.030 -17.420 29.743 1.00 20.27 106 LEU B N 1
ATOM 2911 C CA . LEU B 1 106 ? 6.512 -18.437 30.658 1.00 22.44 106 LEU B CA 1
ATOM 2912 C C . LEU B 1 106 ? 5.913 -17.879 31.955 1.00 21.06 106 LEU B C 1
ATOM 2913 O O . LEU B 1 106 ? 4.899 -18.436 32.414 1.00 18.69 106 LEU B O 1
ATOM 2918 N N . PRO B 1 107 ? 6.439 -16.817 32.583 1.00 21.04 107 PRO B N 1
ATOM 2919 C CA . PRO B 1 107 ? 5.789 -16.306 33.811 1.00 22.42 107 PRO B CA 1
ATOM 2920 C C . PRO B 1 107 ? 4.332 -15.899 33.625 1.00 22.75 107 PRO B C 1
ATOM 2921 O O . PRO B 1 107 ? 3.651 -15.653 34.631 1.00 23.03 107 PRO B O 1
ATOM 2925 N N . HIS B 1 108 ? 3.828 -15.824 32.387 1.00 19.83 108 HIS B N 1
ATOM 2926 C CA . HIS B 1 108 ? 2.409 -15.555 32.183 1.00 21.14 108 HIS B CA 1
ATOM 2927 C C . HIS B 1 108 ? 1.526 -16.717 32.607 1.00 22.79 108 HIS B C 1
ATOM 2928 O O . HIS B 1 108 ? 0.342 -16.508 32.886 1.00 23.41 108 HIS B O 1
ATOM 2935 N N . PHE B 1 109 ? 2.072 -17.934 32.666 1.00 20.77 109 PHE B N 1
ATOM 2936 C CA . PHE B 1 109 ? 1.303 -19.059 33.176 1.00 21.52 109 PHE B CA 1
ATOM 2937 C C . PHE B 1 109 ? 1.002 -18.914 34.661 1.00 23.77 109 PHE B C 1
ATOM 2938 O O . PHE B 1 109 ? -0.053 -19.358 35.128 1.00 25.66 109 PHE B O 1
ATOM 2946 N N . GLY B 1 110 ? 1.884 -18.281 35.406 1.00 22.99 110 GLY B N 1
ATOM 2947 C CA . GLY B 1 110 ? 1.772 -18.254 36.852 1.00 23.85 110 GLY B CA 1
ATOM 2948 C C . GLY B 1 110 ? 3.144 -18.086 37.472 1.00 23.87 110 GLY B C 1
ATOM 2949 O O . GLY B 1 110 ? 4.163 -18.013 36.784 1.00 23.39 110 GLY B O 1
ATOM 2950 N N . ILE B 1 111 ? 3.157 -18.043 38.801 1.00 23.49 111 ILE B N 1
ATOM 2951 C CA . ILE B 1 111 ? 4.386 -17.733 39.529 1.00 27.69 111 ILE B CA 1
ATOM 2952 C C . ILE B 1 111 ? 5.150 -19.025 39.788 1.00 24.29 111 ILE B C 1
ATOM 2953 O O . ILE B 1 111 ? 4.551 -20.069 40.052 1.00 25.41 111 ILE B O 1
ATOM 2958 N N . TYR B 1 112 ? 6.476 -18.957 39.655 1.00 22.28 112 TYR B N 1
ATOM 2959 C CA . TYR B 1 112 ? 7.367 -20.077 39.939 1.00 27.54 112 TYR B CA 1
ATOM 2960 C C . TYR B 1 112 ? 8.751 -19.484 40.157 1.00 24.50 112 TYR B C 1
ATOM 2961 O O . TYR B 1 112 ? 8.989 -18.303 39.894 1.00 31.57 112 TYR B O 1
ATOM 2970 N N . ASP B 1 113 ? 9.657 -20.312 40.652 1.00 25.64 113 ASP B N 1
ATOM 2971 C CA . ASP B 1 113 ? 11.027 -19.896 40.920 1.00 26.62 113 ASP B CA 1
ATOM 2972 C C . ASP B 1 113 ? 11.761 -19.818 39.590 1.00 27.54 113 ASP B C 1
ATOM 2973 O O . ASP B 1 113 ? 12.080 -20.851 38.984 1.00 25.84 113 ASP B O 1
ATOM 2978 N N . GLN B 1 114 ? 12.026 -18.594 39.133 1.00 25.85 114 GLN B N 1
ATOM 2979 C CA . GLN B 1 114 ? 12.592 -18.411 37.805 1.00 26.48 114 GLN B CA 1
ATOM 2980 C C . GLN B 1 114 ? 14.051 -18.831 37.724 1.00 25.85 114 GLN B C 1
ATOM 2981 O O . GLN B 1 114 ? 14.590 -18.891 36.615 1.00 26.25 114 GLN B O 1
ATOM 2987 N N . LYS B 1 115 ? 14.703 -19.145 38.855 1.00 23.71 115 LYS B N 1
ATOM 2988 C CA . LYS B 1 115 ? 16.034 -19.739 38.757 1.00 27.26 115 LYS B CA 1
ATOM 2989 C C . LYS B 1 115 ? 16.000 -21.170 38.230 1.00 27.92 115 LYS B C 1
ATOM 2990 O O . LYS B 1 115 ? 17.051 -21.711 37.878 1.00 27.68 115 LYS B O 1
ATOM 2996 N N . ARG B 1 116 ? 14.831 -21.788 38.159 1.00 25.73 116 ARG B N 1
ATOM 2997 C CA . ARG B 1 116 ? 14.723 -23.155 37.664 1.00 26.07 116 ARG B CA 1
ATOM 2998 C C . ARG B 1 116 ? 14.652 -23.258 36.140 1.00 26.95 116 ARG B C 1
ATOM 2999 O O . ARG B 1 116 ? 14.501 -24.369 35.624 1.00 26.47 116 ARG B O 1
ATOM 3007 N N . ILE B 1 117 ? 14.766 -22.147 35.405 1.00 25.80 117 ILE B N 1
ATOM 3008 C CA . ILE B 1 117 ? 14.637 -22.149 33.949 1.00 26.03 117 ILE B CA 1
ATOM 3009 C C . ILE B 1 117 ? 16.020 -21.950 33.343 1.00 24.71 117 ILE B C 1
ATOM 3010 O O . ILE B 1 117 ? 16.763 -21.049 33.760 1.00 23.02 117 ILE B O 1
ATOM 3015 N N . VAL B 1 118 ? 16.386 -22.817 32.401 1.00 22.53 118 VAL B N 1
ATOM 3016 C CA . VAL B 1 118 ? 17.657 -22.725 31.687 1.00 19.47 118 VAL B CA 1
ATOM 3017 C C . VAL B 1 118 ? 17.359 -22.188 30.289 1.00 21.99 118 VAL B C 1
ATOM 3018 O O . VAL B 1 118 ? 16.769 -22.919 29.472 1.00 21.67 118 VAL B O 1
ATOM 3022 N N . PRO B 1 119 ? 17.755 -20.959 29.961 1.00 22.89 119 PRO B N 1
ATOM 3023 C CA . PRO B 1 119 ? 17.540 -20.468 28.595 1.00 21.63 119 PRO B CA 1
ATOM 3024 C C . PRO B 1 119 ? 18.418 -21.226 27.613 1.00 24.35 119 PRO B C 1
ATOM 3025 O O . PRO B 1 119 ? 19.579 -21.530 27.904 1.00 19.88 119 PRO B O 1
ATOM 3029 N N . ILE B 1 120 ? 17.850 -21.540 26.448 1.00 21.53 120 ILE B N 1
ATOM 3030 C CA . ILE B 1 120 ? 18.601 -22.134 25.345 1.00 21.41 120 ILE B CA 1
ATOM 3031 C C . ILE B 1 120 ? 18.848 -21.058 24.296 1.00 20.74 120 ILE B C 1
ATOM 3032 O O . ILE B 1 120 ? 17.898 -20.517 23.709 1.00 19.75 120 ILE B O 1
ATOM 3037 N N . SER B 1 121 ? 20.121 -20.766 24.048 1.00 21.85 121 SER B N 1
ATOM 3038 C CA . SER B 1 121 ? 20.505 -19.847 22.990 1.00 24.14 121 SER B CA 1
ATOM 3039 C C . SER B 1 121 ? 20.200 -20.441 21.615 1.00 23.89 121 SER B C 1
ATOM 3040 O O . SER B 1 121 ? 20.132 -21.661 21.440 1.00 20.21 121 SER B O 1
ATOM 3043 N N . ASP B 1 122 ? 20.090 -19.555 20.613 1.00 22.81 122 ASP B N 1
ATOM 3044 C CA . ASP B 1 122 ? 19.541 -19.948 19.315 1.00 26.92 122 ASP B CA 1
ATOM 3045 C C . ASP B 1 122 ? 20.278 -21.142 18.703 1.00 24.42 122 ASP B C 1
ATOM 3046 O O . ASP B 1 122 ? 19.655 -21.990 18.053 1.00 23.58 122 ASP B O 1
ATOM 3051 N N . LYS B 1 123 ? 21.601 -21.215 18.874 1.00 24.63 123 LYS B N 1
ATOM 3052 C CA . LYS B 1 123 ? 22.381 -22.283 18.240 1.00 25.44 123 LYS B CA 1
ATOM 3053 C C . LYS B 1 123 ? 22.248 -23.635 18.941 1.00 25.93 123 LYS B C 1
ATOM 3054 O O . LYS B 1 123 ? 22.803 -24.630 18.453 1.00 23.20 123 LYS B O 1
ATOM 3060 N N . GLY B 1 124 ? 21.555 -23.704 20.070 1.00 21.33 124 GLY B N 1
ATOM 3061 C CA . GLY B 1 124 ? 21.350 -24.975 20.736 1.00 22.71 124 GLY B CA 1
ATOM 3062 C C . GLY B 1 124 ? 22.317 -25.152 21.888 1.00 23.52 124 GLY B C 1
ATOM 3063 O O . GLY B 1 124 ? 23.129 -24.280 22.206 1.00 23.70 124 GLY B O 1
ATOM 3064 N N . THR B 1 125 ? 22.262 -26.337 22.488 1.00 20.77 125 THR B N 1
ATOM 3065 C CA . THR B 1 125 ? 23.107 -26.648 23.635 1.00 21.52 125 THR B CA 1
ATOM 3066 C C . THR B 1 125 ? 23.176 -28.165 23.795 1.00 23.18 125 THR B C 1
ATOM 3067 O O . THR B 1 125 ? 22.652 -28.919 22.969 1.00 20.08 125 THR B O 1
ATOM 3071 N N . LYS B 1 126 ? 23.866 -28.609 24.844 1.00 21.35 126 LYS B N 1
ATOM 3072 C CA . LYS B 1 126 ? 23.855 -30.012 25.240 1.00 27.46 126 LYS B CA 1
ATOM 3073 C C . LYS B 1 126 ? 23.457 -30.112 26.702 1.00 25.54 126 LYS B C 1
ATOM 3074 O O . LYS B 1 126 ? 23.872 -29.291 27.526 1.00 27.71 126 LYS B O 1
ATOM 3080 N N . ILE B 1 127 ? 22.641 -31.108 27.027 1.00 28.35 127 ILE B N 1
ATOM 3081 C CA . ILE B 1 127 ? 22.420 -31.481 28.419 1.00 25.80 127 ILE B CA 1
ATOM 3082 C C . ILE B 1 127 ? 23.480 -32.516 28.760 1.00 29.24 127 ILE B C 1
ATOM 3083 O O . ILE B 1 127 ? 23.491 -33.612 28.184 1.00 25.39 127 ILE B O 1
ATOM 3088 N N . LYS B 1 128 ? 24.387 -32.169 29.674 1.00 29.80 128 LYS B N 1
ATOM 3089 C CA . LYS B 1 128 ? 25.393 -33.116 30.146 1.00 27.51 128 LYS B CA 1
ATOM 3090 C C . LYS B 1 128 ? 24.812 -33.906 31.315 1.00 29.44 128 LYS B C 1
ATOM 3091 O O . LYS B 1 128 ? 24.471 -33.324 32.355 1.00 26.61 128 LYS B O 1
ATOM 3097 N N . LEU B 1 129 ? 24.672 -35.219 31.137 1.00 24.21 129 LEU B N 1
ATOM 3098 C CA . LEU B 1 129 ? 24.106 -36.082 32.162 1.00 26.08 129 LEU B CA 1
ATOM 3099 C C . LEU B 1 129 ? 25.200 -36.611 33.084 1.00 28.20 129 LEU B C 1
ATOM 3100 O O . LEU B 1 129 ? 26.386 -36.639 32.736 1.00 25.72 129 LEU B O 1
ATOM 3105 N N . LEU B 1 130 ? 24.780 -37.022 34.287 1.00 26.25 130 LEU B N 1
ATOM 3106 C CA . LEU B 1 130 ? 25.732 -37.400 35.333 1.00 25.81 130 LEU B CA 1
ATOM 3107 C C . LEU B 1 130 ? 26.642 -38.552 34.909 1.00 27.94 130 LEU B C 1
ATOM 3108 O O . LEU B 1 130 ? 27.761 -38.670 35.415 1.00 27.54 130 LEU B O 1
ATOM 3113 N N . SER B 1 131 ? 26.170 -39.430 34.021 1.00 25.99 131 SER B N 1
ATOM 3114 C CA . SER B 1 131 ? 26.969 -40.562 33.554 1.00 27.18 131 SER B CA 1
ATOM 3115 C C . SER B 1 131 ? 28.063 -40.166 32.578 1.00 26.94 131 SER B C 1
ATOM 3116 O O . SER B 1 131 ? 28.943 -40.986 32.293 1.00 29.02 131 SER B O 1
ATOM 3119 N N . GLY B 1 132 ? 28.024 -38.950 32.050 1.00 26.84 132 GLY B N 1
ATOM 3120 C CA . GLY B 1 132 ? 28.869 -38.572 30.942 1.00 27.01 132 GLY B CA 1
ATOM 3121 C C . GLY B 1 132 ? 28.196 -38.655 29.588 1.00 25.75 132 GLY B C 1
ATOM 3122 O O . GLY B 1 132 ? 28.728 -38.094 28.621 1.00 29.17 132 GLY B O 1
ATOM 3123 N N . ASN B 1 133 ? 27.036 -39.308 29.491 1.00 25.59 133 ASN B N 1
ATOM 3124 C CA . ASN B 1 133 ? 26.256 -39.231 28.260 1.00 27.66 133 ASN B CA 1
ATOM 3125 C C . ASN B 1 133 ? 25.714 -37.818 28.094 1.00 27.17 133 ASN B C 1
ATOM 3126 O O . ASN B 1 133 ? 25.623 -37.048 29.055 1.00 24.14 133 ASN B O 1
ATOM 3131 N N . GLU B 1 134 ? 25.361 -37.482 26.855 1.00 27.11 134 GLU B N 1
ATOM 3132 C CA . GLU B 1 134 ? 24.894 -36.148 26.508 1.00 28.82 134 GLU B CA 1
ATOM 3133 C C . GLU B 1 134 ? 23.608 -36.240 25.707 1.00 27.60 134 GLU B C 1
ATOM 3134 O O . GLU B 1 134 ? 23.370 -37.223 25.007 1.00 26.80 134 GLU B O 1
ATOM 3140 N N . LEU B 1 135 ? 22.780 -35.208 25.809 1.00 22.85 135 LEU B N 1
ATOM 3141 C CA . LEU B 1 135 ? 21.666 -35.015 24.891 1.00 22.26 135 LEU B CA 1
ATOM 3142 C C . LEU B 1 135 ? 21.899 -33.704 24.155 1.00 25.15 135 LEU B C 1
ATOM 3143 O O . LEU B 1 135 ? 22.215 -32.688 24.782 1.00 23.58 135 LEU B O 1
ATOM 3148 N N . GLU B 1 136 ? 21.763 -33.726 22.834 1.00 23.31 136 GLU B N 1
ATOM 3149 C CA . GLU B 1 136 ? 22.050 -32.560 22.010 1.00 22.69 136 GLU B CA 1
ATOM 3150 C C . GLU B 1 136 ? 20.752 -31.828 21.697 1.00 24.12 136 GLU B C 1
ATOM 3151 O O . GLU B 1 136 ? 19.841 -32.396 21.084 1.00 23.38 136 GLU B O 1
ATOM 3157 N N . ILE B 1 137 ? 20.690 -30.567 22.089 1.00 23.33 137 ILE B N 1
ATOM 3158 C CA . ILE B 1 137 ? 19.579 -29.698 21.735 1.00 19.44 137 ILE B CA 1
ATOM 3159 C C . ILE B 1 137 ? 19.972 -28.986 20.452 1.00 20.81 137 ILE B C 1
ATOM 3160 O O . ILE B 1 137 ? 20.973 -28.268 20.429 1.00 22.01 137 ILE B O 1
ATOM 3165 N N . LEU B 1 138 ? 19.210 -29.216 19.363 1.00 21.10 138 LEU B N 1
ATOM 3166 C CA . LEU B 1 138 ? 19.593 -28.671 18.070 1.00 22.47 138 LEU B CA 1
ATOM 3167 C C . LEU B 1 138 ? 18.560 -27.658 17.580 1.00 19.90 138 LEU B C 1
ATOM 3168 O O . LEU B 1 138 ? 17.361 -27.836 17.805 1.00 18.92 138 LEU B O 1
ATOM 3173 N N . PRO B 1 139 ? 18.986 -26.606 16.879 1.00 19.48 139 PRO B N 1
ATOM 3174 C CA . PRO B 1 139 ? 18.026 -25.595 16.419 1.00 24.82 139 PRO B CA 1
ATOM 3175 C C . PRO B 1 139 ? 17.054 -26.155 15.388 1.00 24.91 139 PRO B C 1
ATOM 3176 O O . PRO B 1 139 ? 17.417 -26.946 14.513 1.00 26.50 139 PRO B O 1
ATOM 3180 N N . ALA B 1 140 ? 15.814 -25.695 15.489 1.00 21.02 140 ALA B N 1
ATOM 3181 C CA . ALA B 1 140 ? 14.738 -26.080 14.586 1.00 21.87 140 ALA B CA 1
ATOM 3182 C C . ALA B 1 140 ? 13.797 -24.903 14.441 1.00 21.71 140 ALA B C 1
ATOM 3183 O O . ALA B 1 140 ? 12.573 -25.062 14.369 1.00 19.37 140 ALA B O 1
ATOM 3185 N N . HIS B 1 141 ? 14.372 -23.704 14.410 1.00 22.21 141 HIS B N 1
ATOM 3186 C CA . HIS B 1 141 ? 13.585 -22.483 14.465 1.00 20.44 141 HIS B CA 1
ATOM 3187 C C . HIS B 1 141 ? 12.719 -22.355 13.226 1.00 22.96 141 HIS B C 1
ATOM 3188 O O . HIS B 1 141 ? 13.119 -22.745 12.120 1.00 18.54 141 HIS B O 1
ATOM 3195 N N . PHE B 1 142 ? 11.493 -21.873 13.449 1.00 20.87 142 PHE B N 1
ATOM 3196 C CA . PHE B 1 142 ? 10.486 -21.641 12.425 1.00 22.58 142 PHE B CA 1
ATOM 3197 C C . PHE B 1 142 ? 9.897 -22.933 11.877 1.00 23.40 142 PHE B C 1
ATOM 3198 O O . PHE B 1 142 ? 9.268 -22.915 10.811 1.00 20.60 142 PHE B O 1
ATOM 3206 N N . LEU B 1 143 ? 10.038 -24.061 12.615 1.00 19.87 143 LEU B N 1
ATOM 3207 C CA . LEU B 1 143 ? 9.467 -25.349 12.212 1.00 18.79 143 LEU B CA 1
ATOM 3208 C C . LEU B 1 143 ? 8.692 -25.981 13.380 1.00 20.03 143 LEU B C 1
ATOM 3209 O O . LEU B 1 143 ? 9.088 -27.034 13.884 1.00 21.55 143 LEU B O 1
ATOM 3214 N N . HIS B 1 144 ? 7.580 -25.379 13.801 1.00 17.00 144 HIS B N 1
ATOM 3215 C CA . HIS B 1 144 ? 6.971 -24.183 13.210 1.00 20.77 144 HIS B CA 1
ATOM 3216 C C . HIS B 1 144 ? 7.309 -22.897 13.980 1.00 22.38 144 HIS B C 1
ATOM 3217 O O . HIS B 1 144 ? 7.334 -21.791 13.411 1.00 21.63 144 HIS B O 1
ATOM 3224 N N . SER B 1 145 ? 7.548 -23.024 15.282 1.00 19.48 145 SER B N 1
ATOM 3225 C CA . SER B 1 145 ? 7.703 -21.838 16.117 1.00 20.28 145 SER B CA 1
ATOM 3226 C C . SER B 1 145 ? 9.015 -21.116 15.827 1.00 20.53 145 SER B C 1
ATOM 3227 O O . SER B 1 145 ? 10.044 -21.743 15.561 1.00 21.27 145 SER B O 1
ATOM 3230 N N . THR B 1 146 ? 8.979 -19.781 15.926 1.00 19.58 146 THR B N 1
ATOM 3231 C CA . THR B 1 146 ? 10.187 -18.966 15.754 1.00 22.04 146 THR B CA 1
ATOM 3232 C C . THR B 1 146 ? 11.288 -19.329 16.750 1.00 21.22 146 THR B C 1
ATOM 3233 O O . THR B 1 146 ? 12.481 -19.207 16.435 1.00 19.34 146 THR B O 1
ATOM 3237 N N . GLY B 1 147 ? 10.925 -19.760 17.952 1.00 20.85 147 GLY B N 1
ATOM 3238 C CA . GLY B 1 147 ? 11.915 -20.259 18.885 1.00 20.84 147 GLY B CA 1
ATOM 3239 C C . GLY B 1 147 ? 11.644 -21.721 19.161 1.00 21.85 147 GLY B C 1
ATOM 3240 O O . GLY B 1 147 ? 10.744 -22.050 19.939 1.00 18.99 147 GLY B O 1
ATOM 3241 N N . ASN B 1 148 ? 12.384 -22.608 18.499 1.00 21.01 148 ASN B N 1
ATOM 3242 C CA . ASN B 1 148 ? 12.014 -24.012 18.445 1.00 20.36 148 ASN B CA 1
ATOM 3243 C C . ASN B 1 148 ? 13.271 -24.861 18.334 1.00 21.34 148 ASN B C 1
ATOM 3244 O O . ASN B 1 148 ? 14.167 -24.543 17.545 1.00 18.81 148 ASN B O 1
ATOM 3249 N N . PHE B 1 149 ? 13.317 -25.945 19.124 1.00 20.25 149 PHE B N 1
ATOM 3250 C CA . PHE B 1 149 ? 14.435 -26.874 19.174 1.00 17.69 149 PHE B CA 1
ATOM 3251 C C . PHE B 1 149 ? 13.931 -28.306 19.056 1.00 19.14 149 PHE B C 1
ATOM 3252 O O . PHE B 1 149 ? 12.780 -28.614 19.368 1.00 19.43 149 PHE B O 1
ATOM 3260 N N . VAL B 1 150 ? 14.832 -29.177 18.608 1.00 15.60 150 VAL B N 1
ATOM 3261 C CA . VAL B 1 150 ? 14.663 -30.622 18.674 1.00 16.85 150 VAL B CA 1
ATOM 3262 C C . VAL B 1 150 ? 15.753 -31.163 19.588 1.00 17.34 150 VAL B C 1
ATOM 3263 O O . VAL B 1 150 ? 16.653 -30.437 20.011 1.00 19.70 150 VAL B O 1
ATOM 3267 N N . LEU B 1 151 ? 15.641 -32.444 19.939 1.00 18.79 151 LEU B N 1
ATOM 3268 C CA . LEU B 1 151 ? 16.622 -33.069 20.815 1.00 18.68 151 LEU B CA 1
ATOM 3269 C C . LEU B 1 151 ? 17.094 -34.372 20.181 1.00 21.10 151 LEU B C 1
ATOM 3270 O O . LEU B 1 151 ? 16.275 -35.240 19.844 1.00 17.37 151 LEU B O 1
ATOM 3275 N N . TYR B 1 152 ? 18.409 -34.521 20.035 1.00 19.74 152 TYR B N 1
ATOM 3276 C CA . TYR B 1 152 ? 18.980 -35.744 19.486 1.00 21.64 152 TYR B CA 1
ATOM 3277 C C . TYR B 1 152 ? 19.681 -36.515 20.600 1.00 21.64 152 TYR B C 1
ATOM 3278 O O . TYR B 1 152 ? 20.502 -35.952 21.334 1.00 23.31 152 TYR B O 1
ATOM 3287 N N . ASP B 1 153 ? 19.327 -37.792 20.751 1.00 21.88 153 ASP B N 1
ATOM 3288 C CA . ASP B 1 153 ? 19.909 -38.658 21.769 1.00 22.30 153 ASP B CA 1
ATOM 3289 C C . ASP B 1 153 ? 20.969 -39.523 21.100 1.00 23.38 153 ASP B C 1
ATOM 3290 O O . ASP B 1 153 ? 20.623 -40.517 20.440 1.00 23.48 153 ASP B O 1
ATOM 3295 N N . PRO B 1 154 ? 22.260 -39.203 21.246 1.00 26.30 154 PRO B N 1
ATOM 3296 C CA . PRO B 1 154 ? 23.295 -39.950 20.515 1.00 22.36 154 PRO B CA 1
ATOM 3297 C C . PRO B 1 154 ? 23.507 -41.373 21.009 1.00 23.99 154 PRO B C 1
ATOM 3298 O O . PRO B 1 154 ? 24.054 -42.184 20.256 1.00 22.16 154 PRO B O 1
ATOM 3302 N N . VAL B 1 155 ? 23.078 -41.711 22.226 1.00 24.41 155 VAL B N 1
ATOM 3303 C CA . VAL B 1 155 ? 23.156 -43.097 22.678 1.00 24.40 155 VAL B CA 1
ATOM 3304 C C . VAL B 1 155 ? 22.077 -43.934 22.006 1.00 24.47 155 VAL B C 1
ATOM 3305 O O . VAL B 1 155 ? 22.356 -44.989 21.418 1.00 21.64 155 VAL B O 1
ATOM 3309 N N . ALA B 1 156 ? 20.827 -43.477 22.078 1.00 22.12 156 ALA B N 1
ATOM 3310 C CA . ALA B 1 156 ? 19.716 -44.210 21.481 1.00 21.55 156 ALA B CA 1
ATOM 3311 C C . ALA B 1 156 ? 19.638 -44.049 19.969 1.00 22.03 156 ALA B C 1
ATOM 3312 O O . ALA B 1 156 ? 18.907 -44.808 19.323 1.00 22.68 156 ALA B O 1
ATOM 3314 N N . LYS B 1 157 ? 20.360 -43.081 19.398 1.00 23.28 157 LYS B N 1
ATOM 3315 C CA . LYS B 1 157 ? 20.217 -42.689 17.990 1.00 22.88 157 LYS B CA 1
ATOM 3316 C C . LYS B 1 157 ? 18.763 -42.350 17.670 1.00 24.00 157 LYS B C 1
ATOM 3317 O O . LYS B 1 157 ? 18.204 -42.783 16.657 1.00 23.41 157 LYS B O 1
ATOM 3323 N N . ILE B 1 158 ? 18.137 -41.580 18.557 1.00 20.88 158 ILE B N 1
ATOM 3324 C CA . ILE B 1 158 ? 16.750 -41.173 18.383 1.00 19.63 158 ILE B CA 1
ATOM 3325 C C . ILE B 1 158 ? 16.701 -39.654 18.347 1.00 23.12 158 ILE B C 1
ATOM 3326 O O . ILE B 1 158 ? 17.319 -38.985 19.181 1.00 20.76 158 ILE B O 1
ATOM 3331 N N . LEU B 1 159 ? 16.006 -39.119 17.355 1.00 19.60 159 LEU B N 1
ATOM 3332 C CA . LEU B 1 159 ? 15.744 -37.692 17.253 1.00 20.29 159 LEU B CA 1
ATOM 3333 C C . LEU B 1 159 ? 14.325 -37.428 17.743 1.00 20.07 159 LEU B C 1
ATOM 3334 O O . LEU B 1 159 ? 13.356 -37.890 17.134 1.00 20.10 159 LEU B O 1
ATOM 3339 N N . PHE B 1 160 ? 14.197 -36.704 18.853 1.00 21.42 160 PHE B N 1
ATOM 3340 C CA . PHE B 1 160 ? 12.895 -36.187 19.259 1.00 18.87 160 PHE B CA 1
ATOM 3341 C C . PHE B 1 160 ? 12.645 -34.907 18.467 1.00 20.81 160 PHE B C 1
ATOM 3342 O O . PHE B 1 160 ? 13.302 -33.887 18.695 1.00 18.10 160 PHE B O 1
ATOM 3350 N N . SER B 1 161 ? 11.705 -34.955 17.528 1.00 21.57 161 SER B N 1
ATOM 3351 C CA . SER B 1 161 ? 11.612 -33.935 16.492 1.00 20.28 161 SER B CA 1
ATOM 3352 C C . SER B 1 161 ? 10.583 -32.846 16.787 1.00 19.24 161 SER B C 1
ATOM 3353 O O . SER B 1 161 ? 10.377 -31.978 15.942 1.00 18.51 161 SER B O 1
ATOM 3356 N N . GLY B 1 162 ? 9.923 -32.874 17.940 1.00 19.09 162 GLY B N 1
ATOM 3357 C CA . GLY B 1 162 ? 8.927 -31.843 18.204 1.00 20.26 162 GLY B CA 1
ATOM 3358 C C . GLY B 1 162 ? 7.772 -31.918 17.227 1.00 18.86 162 GLY B C 1
ATOM 3359 O O . GLY B 1 162 ? 7.292 -33.003 16.873 1.00 18.64 162 GLY B O 1
ATOM 3360 N N . ASP B 1 163 ? 7.329 -30.749 16.754 1.00 16.85 163 ASP B N 1
ATOM 3361 C CA . ASP B 1 163 ? 6.221 -30.724 15.802 1.00 19.09 163 ASP B CA 1
ATOM 3362 C C . ASP B 1 163 ? 6.613 -31.245 14.424 1.00 19.05 163 ASP B C 1
ATOM 3363 O O . ASP B 1 163 ? 5.727 -31.541 13.624 1.00 19.57 163 ASP B O 1
ATOM 3368 N N . ILE B 1 164 ? 7.905 -31.333 14.116 1.00 17.94 164 ILE B N 1
ATOM 3369 C CA . ILE B 1 164 ? 8.328 -31.910 12.847 1.00 16.85 164 ILE B CA 1
ATOM 3370 C C . ILE B 1 164 ? 7.994 -33.398 12.823 1.00 20.60 164 ILE B C 1
ATOM 3371 O O . ILE B 1 164 ? 8.276 -34.147 13.775 1.00 19.35 164 ILE B O 1
ATOM 3376 N N . GLY B 1 165 ? 7.367 -33.834 11.738 1.00 19.82 165 GLY B N 1
ATOM 3377 C CA . GLY B 1 165 ? 6.950 -35.215 11.636 1.00 22.76 165 GLY B CA 1
ATOM 3378 C C . GLY B 1 165 ? 5.572 -35.461 12.191 1.00 21.01 165 GLY B C 1
ATOM 3379 O O . GLY B 1 165 ? 5.157 -36.620 12.270 1.00 20.75 165 GLY B O 1
ATOM 3380 N N . ALA B 1 166 ? 4.866 -34.403 12.608 1.00 19.16 166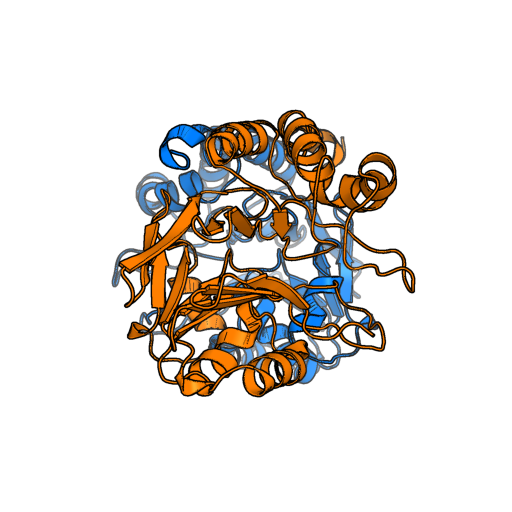 ALA B N 1
ATOM 3381 C CA . ALA B 1 166 ? 3.528 -34.550 13.156 1.00 19.32 166 ALA B CA 1
ATOM 3382 C C . ALA B 1 166 ? 2.598 -35.214 12.151 1.00 21.34 166 ALA B C 1
ATOM 3383 O O . ALA B 1 166 ? 2.722 -35.033 10.938 1.00 20.42 166 ALA B O 1
ATOM 3385 N N . ALA B 1 167 ? 1.651 -35.981 12.676 1.00 20.63 167 ALA B N 1
ATOM 3386 C CA . ALA B 1 167 ? 0.586 -36.578 11.891 1.00 22.49 167 ALA B CA 1
ATOM 3387 C C . ALA B 1 167 ? -0.712 -36.334 12.638 1.00 22.97 167 ALA B C 1
ATOM 3388 O O . ALA B 1 167 ? -0.730 -36.357 13.873 1.00 23.95 167 ALA B O 1
ATOM 3390 N N . VAL B 1 168 ? -1.776 -36.031 11.901 1.00 22.52 168 VAL B N 1
ATOM 3391 C CA . VAL B 1 168 ? -3.103 -35.858 12.483 1.00 25.51 168 VAL B CA 1
ATOM 3392 C C . VAL B 1 168 ? -3.894 -37.121 12.177 1.00 28.55 168 VAL B C 1
ATOM 3393 O O . VAL B 1 168 ? -4.290 -37.352 11.030 1.00 30.43 168 VAL B O 1
ATOM 3397 N N . PHE B 1 169 ? -4.137 -37.943 13.193 1.00 31.19 169 PHE B N 1
ATOM 3398 C CA . PHE B 1 169 ? -4.827 -39.202 12.964 1.00 30.57 169 PHE B CA 1
ATOM 3399 C C . P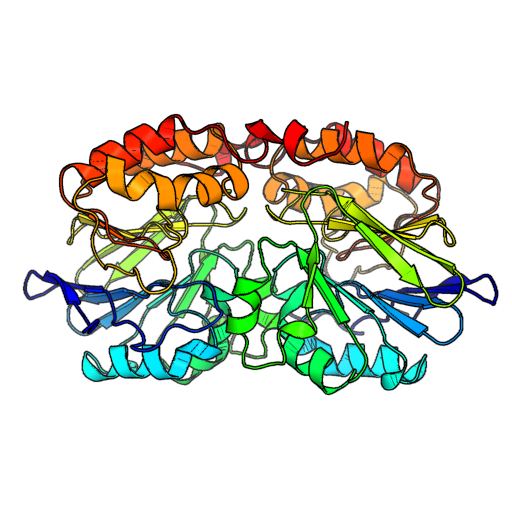HE B 1 169 ? -6.304 -38.969 12.684 1.00 36.65 169 PHE B C 1
ATOM 3400 O O . PHE B 1 169 ? -6.947 -38.091 13.277 1.00 32.79 169 PHE B O 1
ATOM 3408 N N . GLU B 1 170 ? -6.862 -39.817 11.827 1.00 36.32 170 GLU B N 1
ATOM 3409 C CA . GLU B 1 170 ? -8.308 -39.834 11.689 1.00 40.14 170 GLU B CA 1
ATOM 3410 C C . GLU B 1 170 ? -8.892 -40.393 12.972 1.00 39.93 170 GLU B C 1
ATOM 3411 O O . GLU B 1 170 ? -8.341 -41.325 13.565 1.00 36.69 170 GLU B O 1
ATOM 3417 N N . LYS B 1 171 ? -10.009 -39.821 13.403 1.00 39.14 171 LYS B N 1
ATOM 3418 C CA . LYS B 1 171 ? -10.610 -40.201 14.674 1.00 40.86 171 LYS B CA 1
ATOM 3419 C C . LYS B 1 171 ? -10.883 -41.698 14.728 1.00 37.06 171 LYS B C 1
ATOM 3420 O O . LYS B 1 171 ? -11.434 -42.286 13.790 1.00 36.58 171 LYS B O 1
ATOM 3426 N N . GLY B 1 172 ? -10.470 -42.321 15.833 1.00 37.60 172 GLY B N 1
ATOM 3427 C CA . GLY B 1 172 ? -10.556 -43.755 16.001 1.00 37.04 172 GLY B CA 1
ATOM 3428 C C . GLY B 1 172 ? -9.509 -44.553 15.253 1.00 36.10 172 GLY B C 1
ATOM 3429 O O . GLY B 1 172 ? -9.537 -45.789 15.321 1.00 34.22 172 GLY B O 1
ATOM 3430 N N . LYS B 1 173 ? -8.576 -43.900 14.562 1.00 34.96 173 LYS B N 1
ATOM 3431 C CA . LYS B 1 173 ? -7.588 -44.593 13.741 1.00 33.09 173 LYS B CA 1
ATOM 3432 C C . LYS B 1 173 ? -6.169 -44.261 14.196 1.00 33.81 173 LYS B C 1
ATOM 3433 O O . LYS B 1 173 ? -5.254 -44.104 13.380 1.00 32.82 173 LYS B O 1
ATOM 3439 N N . ARG B 1 174 ? -5.960 -44.171 15.507 1.00 27.91 174 ARG B N 1
ATOM 3440 C CA . ARG B 1 174 ? -4.623 -43.909 16.017 1.00 28.00 174 ARG B CA 1
ATOM 3441 C C . ARG B 1 174 ? -3.744 -45.151 15.897 1.00 28.77 174 ARG B C 1
ATOM 3442 O O . ARG B 1 174 ? -4.214 -46.285 16.026 1.00 29.45 174 ARG B O 1
ATOM 3450 N N . TYR B 1 175 ? -2.451 -44.923 15.648 1.00 26.25 175 TYR B N 1
ATOM 3451 C CA . TYR B 1 175 ? -1.454 -45.988 15.668 1.00 27.49 175 TYR B CA 1
ATOM 3452 C C . TYR B 1 175 ? -0.107 -45.400 16.080 1.00 26.23 175 TYR B C 1
ATOM 3453 O O . TYR B 1 175 ? 0.172 -44.224 15.837 1.00 25.36 175 TYR B O 1
ATOM 3462 N N . ARG B 1 176 ? 0.734 -46.234 16.696 1.00 24.88 176 ARG B N 1
ATOM 3463 C CA . ARG B 1 176 ? 1.915 -45.713 17.376 1.00 24.82 176 ARG B CA 1
ATOM 3464 C C . ARG B 1 176 ? 3.151 -45.616 16.490 1.00 25.25 176 ARG B C 1
ATOM 3465 O O . ARG B 1 176 ? 4.021 -44.776 16.760 1.00 22.68 176 ARG B O 1
ATOM 3473 N N . TYR B 1 177 ? 3.251 -46.422 15.431 1.00 24.40 177 TYR B N 1
ATOM 3474 C CA . TYR B 1 177 ? 4.471 -46.504 14.636 1.00 23.98 177 TYR B CA 1
ATOM 3475 C C . TYR B 1 177 ? 4.172 -46.364 13.149 1.00 24.64 177 TYR B C 1
ATOM 3476 O O . TYR B 1 177 ? 3.105 -46.757 12.670 1.00 23.80 177 TYR B O 1
ATOM 3485 N N . VAL B 1 178 ? 5.126 -45.767 12.436 1.00 24.19 178 VAL B N 1
ATOM 3486 C CA . VAL B 1 178 ? 5.064 -45.640 10.986 1.00 26.23 178 VAL B CA 1
ATOM 3487 C C . VAL B 1 178 ? 5.738 -46.861 10.370 1.00 35.21 178 VAL B C 1
ATOM 3488 O O . VAL B 1 178 ? 6.944 -47.091 10.551 1.00 31.87 178 VAL B O 1
ATOM 3492 N N . ASP B 1 179 ? 4.962 -47.615 9.608 1.00 34.30 179 ASP B N 1
ATOM 3493 C CA . ASP B 1 179 ? 5.486 -48.695 8.792 1.00 42.64 179 ASP B CA 1
ATOM 3494 C C . ASP B 1 179 ? 5.665 -48.183 7.375 1.00 43.63 179 ASP B C 1
ATOM 3495 O O . ASP B 1 179 ? 6.785 -47.960 6.906 1.00 46.31 179 ASP B O 1
ATOM 3500 N N . ASP B 1 180 ? 4.540 -47.922 6.728 1.00 44.24 180 ASP B N 1
ATOM 3501 C CA . ASP B 1 180 ? 4.507 -47.509 5.334 1.00 43.32 180 ASP B CA 1
ATOM 3502 C C . ASP B 1 180 ? 4.519 -45.988 5.272 1.00 39.99 180 ASP B C 1
ATOM 3503 O O . ASP B 1 180 ? 3.500 -45.350 5.550 1.00 38.37 180 ASP B O 1
ATOM 3508 N N . PHE B 1 181 ? 5.649 -45.400 4.869 1.00 37.63 181 PHE B N 1
ATOM 3509 C CA . PHE B 1 181 ? 5.698 -43.941 4.844 1.00 38.09 181 PHE B CA 1
ATOM 3510 C C . PHE B 1 181 ? 4.718 -43.355 3.834 1.00 38.67 181 PHE B C 1
ATOM 3511 O O . PHE B 1 181 ? 4.047 -42.355 4.136 1.00 32.52 181 PHE B O 1
ATOM 3519 N N . GLU B 1 182 ? 4.610 -43.953 2.628 1.00 39.01 182 GLU B N 1
ATOM 3520 C CA . GLU B 1 182 ? 3.726 -43.337 1.637 1.00 39.33 182 GLU B CA 1
ATOM 3521 C C . GLU B 1 182 ? 2.273 -43.408 2.142 1.00 34.50 182 GLU B C 1
ATOM 3522 O O . GLU B 1 182 ? 1.446 -42.559 1.788 1.00 36.83 182 GLU B O 1
ATOM 3528 N N . ARG B 1 183 ? 1.939 -44.404 2.987 1.00 33.87 183 ARG B N 1
ATOM 3529 C CA . ARG B 1 183 ? 0.576 -44.513 3.513 1.00 34.20 183 ARG B CA 1
ATOM 3530 C C . ARG B 1 183 ? 0.326 -43.648 4.742 1.00 33.69 183 ARG B C 1
ATOM 3531 O O . ARG B 1 183 ? -0.843 -43.400 5.085 1.00 29.38 183 ARG B O 1
ATOM 3539 N N . HIS B 1 184 ? 1.387 -43.147 5.363 1.00 30.42 184 HIS B N 1
ATOM 3540 C CA . HIS B 1 184 ? 1.332 -42.223 6.486 1.00 29.73 184 HIS B CA 1
ATOM 3541 C C . HIS B 1 184 ? 1.278 -40.776 6.028 1.00 29.66 184 HIS B C 1
ATOM 3542 O O . HIS B 1 184 ? 0.708 -39.924 6.727 1.00 26.39 184 HIS B O 1
ATOM 3549 N N . LEU B 1 185 ? 1.865 -40.492 4.862 1.00 28.56 185 LEU B N 1
ATOM 3550 C CA . LEU B 1 185 ? 1.980 -39.125 4.366 1.00 29.40 185 LEU B CA 1
ATOM 3551 C C . LEU B 1 185 ? 0.661 -38.357 4.314 1.00 28.83 185 LEU B C 1
ATOM 3552 O O . LEU B 1 185 ? 0.680 -37.151 4.617 1.00 26.85 185 LEU B O 1
ATOM 3557 N N . PRO B 1 186 ? -0.487 -38.953 3.942 1.00 28.20 186 PRO B N 1
ATOM 3558 C CA . PRO B 1 186 ? -1.739 -38.173 3.941 1.00 26.55 186 PRO B CA 1
ATOM 3559 C C . PRO B 1 186 ? -2.090 -37.568 5.285 1.00 29.13 186 PRO B C 1
ATOM 3560 O O . PRO B 1 186 ? -2.776 -36.537 5.322 1.00 25.08 186 PRO B O 1
ATOM 3564 N N . LEU B 1 187 ? -1.647 -38.175 6.391 1.00 25.79 187 LEU B N 1
ATOM 3565 C CA . LEU B 1 187 ? -1.913 -37.628 7.715 1.00 27.99 187 LEU B CA 1
ATOM 3566 C C . LEU B 1 187 ? -0.980 -36.487 8.088 1.00 26.17 187 LEU B C 1
ATOM 3567 O O . LEU B 1 187 ? -1.240 -35.803 9.089 1.00 23.40 187 LEU B O 1
ATOM 3572 N N . MET B 1 188 ? 0.100 -36.294 7.328 1.00 25.24 188 MET B N 1
ATOM 3573 C CA . MET B 1 188 ? 1.128 -35.308 7.631 1.00 26.01 188 MET B CA 1
ATOM 3574 C C . MET B 1 188 ? 1.100 -34.081 6.742 1.00 26.28 188 MET B C 1
ATOM 3575 O O . MET B 1 188 ? 1.575 -33.024 7.171 1.00 21.77 188 MET B O 1
ATOM 3580 N N . GLU B 1 189 ? 0.563 -34.193 5.525 1.00 25.53 189 GLU B N 1
ATOM 3581 C CA . GLU B 1 189 ? 0.826 -33.177 4.509 1.00 28.71 189 GLU B CA 1
ATOM 3582 C C . GLU B 1 189 ? 0.242 -31.829 4.900 1.00 23.85 189 GLU B C 1
ATOM 3583 O O . GLU B 1 189 ? 0.947 -30.811 4.880 1.00 22.19 189 GLU B O 1
ATOM 3589 N N . ALA B 1 190 ? -1.035 -31.810 5.295 1.00 20.06 190 ALA B N 1
ATOM 3590 C CA . ALA B 1 190 ? -1.715 -30.546 5.572 1.00 26.62 190 ALA B CA 1
ATOM 3591 C C . ALA B 1 190 ? -1.048 -29.804 6.726 1.00 25.19 190 ALA B C 1
ATOM 3592 O O . ALA B 1 190 ? -0.847 -28.583 6.665 1.00 23.44 190 ALA B O 1
ATOM 3594 N N . PHE B 1 191 ? -0.720 -30.526 7.800 1.00 22.86 191 PHE B N 1
ATOM 3595 C CA . PHE B 1 191 ? -0.074 -29.892 8.946 1.00 22.21 191 PHE B CA 1
ATOM 3596 C C . PHE B 1 191 ? 1.235 -29.237 8.531 1.00 22.83 191 PHE B C 1
ATOM 3597 O O . PHE B 1 191 ? 1.468 -28.056 8.809 1.00 20.99 191 PHE B O 1
ATOM 3605 N N . HIS B 1 192 ? 2.081 -29.975 7.808 1.00 22.07 192 HIS B N 1
ATOM 3606 C CA . HIS B 1 192 ? 3.405 -29.448 7.491 1.00 21.84 192 HIS B CA 1
ATOM 3607 C C . HIS B 1 192 ? 3.331 -28.286 6.505 1.00 21.46 192 HIS B C 1
ATOM 3608 O O . HIS B 1 192 ? 4.004 -27.266 6.699 1.00 18.28 192 HIS B O 1
ATOM 3615 N N . LYS B 1 193 ? 2.501 -28.406 5.464 1.00 18.11 193 LYS B N 1
ATOM 3616 C CA . LYS B 1 193 ? 2.398 -27.338 4.470 1.00 21.72 193 LYS B CA 1
ATOM 3617 C C . LYS B 1 193 ? 1.889 -26.043 5.082 1.00 22.07 193 LYS B C 1
ATOM 3618 O O . LYS B 1 193 ? 2.242 -24.949 4.618 1.00 23.77 193 LYS B O 1
ATOM 3624 N N . ARG B 1 194 ? 1.026 -26.141 6.086 1.00 21.22 194 ARG B N 1
ATOM 3625 C CA . ARG B 1 194 ? 0.443 -24.955 6.699 1.00 21.08 194 ARG B CA 1
ATOM 3626 C C . ARG B 1 194 ? 1.249 -24.413 7.878 1.00 22.06 194 ARG B C 1
ATOM 3627 O O . ARG B 1 194 ? 1.416 -23.192 7.992 1.00 20.95 194 ARG B O 1
ATOM 3635 N N . TYR B 1 195 ? 1.749 -25.278 8.772 1.00 18.80 195 TYR B N 1
ATOM 3636 C CA . TYR B 1 195 ? 2.388 -24.761 9.980 1.00 19.45 195 TYR B CA 1
ATOM 3637 C C . TYR B 1 195 ? 3.860 -24.435 9.762 1.00 22.81 195 TYR B C 1
ATOM 3638 O O . TYR B 1 195 ? 4.350 -23.433 10.288 1.00 20.94 195 TYR B O 1
ATOM 3647 N N . MET B 1 196 ? 4.585 -25.262 9.011 1.00 18.45 196 MET B N 1
ATOM 3648 C CA . MET B 1 196 ? 6.018 -25.053 8.860 1.00 20.14 196 MET B CA 1
ATOM 3649 C C . MET B 1 196 ? 6.269 -23.826 7.996 1.00 22.89 196 MET B C 1
ATOM 3650 O O . MET B 1 196 ? 5.571 -23.603 7.008 1.00 22.64 196 MET B O 1
ATOM 3655 N N . SER B 1 197 ? 7.285 -23.036 8.367 1.00 22.90 197 SER B N 1
ATOM 3656 C CA . SER B 1 197 ? 7.371 -21.654 7.894 1.00 22.50 197 SER B CA 1
ATOM 3657 C C . SER B 1 197 ? 7.839 -21.530 6.448 1.00 25.10 197 SER B C 1
ATOM 3658 O O . SER B 1 197 ? 7.367 -20.641 5.739 1.00 24.50 197 SER B O 1
ATOM 3661 N N . SER B 1 198 ? 8.790 -22.355 6.006 1.00 22.40 198 SER B N 1
ATOM 3662 C CA . SER B 1 198 ? 9.294 -22.243 4.641 1.00 24.28 198 SER B CA 1
ATOM 3663 C C . SER B 1 198 ? 10.234 -23.399 4.328 1.00 26.89 198 SER B C 1
ATOM 3664 O O . SER B 1 198 ? 10.884 -23.959 5.215 1.00 23.66 198 SER B O 1
ATOM 3667 N N . ASN B 1 199 ? 10.344 -23.702 3.032 1.00 23.77 199 ASN B N 1
ATOM 3668 C CA . ASN B 1 199 ? 11.305 -24.706 2.605 1.00 26.30 199 ASN B CA 1
ATOM 3669 C C . ASN B 1 199 ? 12.725 -24.334 3.002 1.00 25.11 199 ASN B C 1
ATOM 3670 O O . ASN B 1 199 ? 13.527 -25.221 3.299 1.00 26.50 199 ASN B O 1
ATOM 3675 N N . ALA B 1 200 ? 13.053 -23.035 3.032 1.00 28.10 200 ALA B N 1
ATOM 3676 C CA . ALA B 1 200 ? 14.393 -22.618 3.440 1.00 28.05 200 ALA B CA 1
ATOM 3677 C C . ALA B 1 200 ? 14.733 -23.134 4.832 1.00 29.32 200 ALA B C 1
ATOM 3678 O O . ALA B 1 200 ? 15.835 -23.657 5.056 1.00 29.28 200 ALA B O 1
ATOM 3680 N N . ALA B 1 201 ? 13.795 -23.021 5.776 1.00 23.83 201 ALA B N 1
ATOM 3681 C CA . ALA B 1 201 ? 14.035 -23.568 7.109 1.00 25.37 201 ALA B CA 1
ATOM 3682 C C . ALA B 1 201 ? 14.064 -25.097 7.086 1.00 23.13 201 ALA B C 1
ATOM 3683 O O . ALA B 1 201 ? 14.913 -25.721 7.741 1.00 25.47 201 ALA B O 1
ATOM 3685 N N . CYS B 1 202 ? 13.181 -25.721 6.299 1.00 21.64 202 CYS B N 1
ATOM 3686 C CA . CYS B 1 202 ? 13.107 -27.186 6.288 1.00 21.27 202 CYS B CA 1
ATOM 3687 C C . CYS B 1 202 ? 14.391 -27.797 5.755 1.00 24.79 202 CYS B C 1
ATOM 3688 O O . CYS B 1 202 ? 14.887 -28.799 6.286 1.00 23.47 202 CYS B O 1
ATOM 3691 N N . LYS B 1 203 ? 14.926 -27.207 4.692 1.00 24.41 203 LYS B N 1
ATOM 3692 C CA . LYS B 1 203 ? 16.141 -27.719 4.070 1.00 31.34 203 LYS B CA 1
ATOM 3693 C C . LYS B 1 203 ? 17.344 -27.572 4.992 1.00 28.50 203 LYS B C 1
ATOM 3694 O O . LYS B 1 203 ? 18.135 -28.511 5.162 1.00 28.96 203 LYS B O 1
ATOM 3700 N N . LYS B 1 204 ? 17.471 -26.405 5.610 1.00 27.91 204 LYS B N 1
ATOM 3701 C CA . LYS B 1 204 ? 18.535 -26.171 6.573 1.00 31.27 204 LYS B CA 1
ATOM 3702 C C . LYS B 1 204 ? 18.488 -27.196 7.698 1.00 28.78 204 LYS B C 1
ATOM 3703 O O . LYS B 1 204 ? 19.512 -27.799 8.052 1.00 28.26 204 LYS B O 1
ATOM 3709 N N . TRP B 1 205 ? 17.292 -27.459 8.225 1.00 26.16 205 TRP B N 1
ATOM 3710 C CA . TRP B 1 205 ? 17.165 -28.409 9.323 1.00 24.82 205 TRP B CA 1
ATOM 3711 C C . TRP B 1 205 ? 17.496 -29.831 8.878 1.00 26.38 205 TRP B C 1
ATOM 3712 O O . TRP B 1 205 ? 18.159 -30.581 9.612 1.00 24.23 205 TRP B O 1
ATOM 3723 N N . VAL B 1 206 ? 17.024 -30.236 7.694 1.00 26.00 206 VAL B N 1
ATOM 3724 C CA . VAL B 1 206 ? 17.294 -31.599 7.241 1.00 24.63 206 VAL B CA 1
ATOM 3725 C C . VAL B 1 206 ? 18.792 -31.787 7.040 1.00 27.94 206 VAL B C 1
ATOM 3726 O O . VAL B 1 206 ? 19.379 -32.771 7.498 1.00 26.86 206 VAL B O 1
ATOM 3730 N N . ASP B 1 207 ? 19.438 -30.819 6.386 1.00 28.11 207 ASP B N 1
ATOM 3731 C CA . ASP B 1 207 ? 20.881 -30.901 6.175 1.00 30.29 207 ASP B CA 1
ATOM 3732 C C . ASP B 1 207 ? 21.622 -31.038 7.497 1.00 31.64 207 ASP B C 1
ATOM 3733 O O . ASP B 1 207 ? 22.587 -31.807 7.604 1.00 28.95 207 ASP B O 1
ATOM 3738 N N . MET B 1 208 ? 21.158 -30.328 8.528 1.00 27.53 208 MET B N 1
ATOM 3739 C CA . MET B 1 208 ? 21.839 -30.357 9.814 1.00 26.39 208 MET B CA 1
ATOM 3740 C C . MET B 1 208 ? 21.662 -31.695 10.515 1.00 26.67 208 MET B C 1
ATOM 3741 O O . MET B 1 208 ? 22.642 -32.297 10.961 1.00 28.35 208 MET B O 1
ATOM 3746 N N . VAL B 1 209 ? 20.425 -32.178 10.647 1.00 24.86 209 VAL B N 1
ATOM 3747 C CA . VAL B 1 209 ? 20.246 -33.393 11.439 1.00 26.91 209 VAL B CA 1
ATOM 3748 C C . VAL B 1 209 ? 20.679 -34.632 10.676 1.00 28.60 209 VAL B C 1
ATOM 3749 O O . VAL B 1 209 ? 21.024 -35.640 11.301 1.00 27.65 209 VAL B O 1
ATOM 3753 N N . SER B 1 210 ? 20.712 -34.567 9.345 1.00 26.92 210 SER B N 1
ATOM 3754 C CA . SER B 1 210 ? 21.139 -35.695 8.537 1.00 29.34 210 SER B CA 1
ATOM 3755 C C . SER B 1 210 ? 22.603 -36.041 8.741 1.00 30.10 210 SER B C 1
ATOM 3756 O O . SER B 1 210 ? 23.022 -37.123 8.322 1.00 30.23 210 SER B O 1
ATOM 3759 N N . LYS B 1 211 ? 23.390 -35.152 9.349 1.00 28.28 211 LYS B N 1
ATOM 3760 C CA . LYS B 1 211 ? 24.746 -35.513 9.740 1.00 27.04 211 LYS B CA 1
ATOM 3761 C C . LYS B 1 211 ? 24.768 -36.443 10.947 1.00 30.93 211 LYS B C 1
ATOM 3762 O O . LYS B 1 211 ? 25.819 -37.025 11.244 1.00 30.27 211 LYS B O 1
ATOM 3768 N N . LYS B 1 212 ? 23.650 -36.589 11.653 1.00 29.53 212 LYS B N 1
ATOM 3769 C CA . LYS B 1 212 ? 23.555 -37.479 12.803 1.00 29.29 212 LYS B CA 1
ATOM 3770 C C . LYS B 1 212 ? 23.029 -38.844 12.372 1.00 29.67 212 LYS B C 1
ATOM 3771 O O . LYS B 1 212 ? 22.294 -38.969 11.389 1.00 26.74 212 LYS B O 1
ATOM 3777 N N . LYS B 1 213 ? 23.359 -39.863 13.161 1.00 22.63 213 LYS B N 1
ATOM 3778 C CA . LYS B 1 213 ? 22.834 -41.204 12.939 1.00 26.54 213 LYS B CA 1
ATOM 3779 C C . LYS B 1 213 ? 21.480 -41.297 13.631 1.00 27.75 213 LYS B C 1
ATOM 3780 O O . LYS B 1 213 ? 21.407 -41.251 14.866 1.00 25.66 213 LYS B O 1
ATOM 3786 N N . ILE B 1 214 ? 20.410 -41.402 12.838 1.00 22.88 214 ILE B N 1
ATOM 3787 C CA . ILE B 1 214 ? 19.034 -41.338 13.324 1.00 25.54 214 ILE B CA 1
ATOM 3788 C C . ILE B 1 214 ? 18.332 -42.639 12.950 1.00 27.88 214 ILE B C 1
ATOM 3789 O O . ILE B 1 214 ? 17.942 -42.827 11.790 1.00 27.51 214 ILE B O 1
ATOM 3794 N N . ASP B 1 215 ? 18.128 -43.520 13.934 1.00 25.35 215 ASP B N 1
ATOM 3795 C CA . ASP B 1 215 ? 17.376 -44.753 13.715 1.00 26.38 215 ASP B CA 1
ATOM 3796 C C . ASP B 1 215 ? 15.868 -44.547 13.776 1.00 28.31 215 ASP B C 1
ATOM 3797 O O . ASP B 1 215 ? 15.122 -45.260 13.081 1.00 21.96 215 ASP B O 1
ATOM 3802 N N . MET B 1 216 ? 15.402 -43.622 14.627 1.00 23.04 216 MET B N 1
ATOM 3803 C CA . MET B 1 216 ? 13.981 -43.358 14.791 1.00 22.05 216 MET B CA 1
ATOM 3804 C C . MET B 1 216 ? 13.765 -41.863 14.983 1.00 21.77 216 MET B C 1
ATOM 3805 O O . MET B 1 216 ? 14.572 -41.183 15.622 1.00 20.00 216 MET B O 1
ATOM 3810 N N . ILE B 1 217 ? 12.665 -41.358 14.435 1.00 22.10 217 ILE B N 1
ATOM 3811 C CA . ILE B 1 217 ? 12.231 -39.983 14.655 1.00 20.09 217 ILE B CA 1
ATOM 3812 C C . ILE B 1 217 ? 10.946 -40.043 15.458 1.00 20.30 217 ILE B C 1
ATOM 3813 O O . ILE B 1 217 ? 9.969 -40.672 15.031 1.00 22.50 217 ILE B O 1
ATOM 3818 N N . ALA B 1 218 ? 10.962 -39.406 16.623 1.00 18.11 218 ALA B N 1
ATOM 3819 C CA . ALA B 1 218 ? 9.862 -39.422 17.575 1.00 19.43 218 ALA B CA 1
ATOM 3820 C C . ALA B 1 218 ? 9.235 -38.036 17.619 1.00 22.05 218 ALA B C 1
ATOM 3821 O O . ALA B 1 218 ? 9.833 -37.099 18.181 1.00 22.05 218 ALA B O 1
ATOM 3823 N N . PRO B 1 219 ? 8.065 -37.837 17.020 1.00 20.35 219 PRO B N 1
ATOM 3824 C CA . PRO B 1 219 ? 7.462 -36.503 16.993 1.00 21.26 219 PRO B CA 1
ATOM 3825 C C . PRO B 1 219 ? 6.526 -36.288 18.177 1.00 17.82 219 PRO B C 1
ATOM 3826 O O . PRO B 1 219 ? 6.058 -37.233 18.819 1.00 20.96 219 PRO B O 1
ATOM 3830 N N . GLN B 1 220 ? 6.258 -35.007 18.452 1.00 19.76 220 GLN B N 1
ATOM 3831 C CA . GLN B 1 220 ? 5.400 -34.598 19.560 1.00 19.46 220 GLN B CA 1
ATOM 3832 C C . GLN B 1 220 ? 3.922 -34.781 19.249 1.00 19.64 220 GLN B C 1
ATOM 3833 O O . GLN B 1 220 ? 3.094 -34.726 20.170 1.00 20.98 220 GLN B O 1
ATOM 3839 N N . HIS B 1 221 ? 3.595 -35.030 17.983 1.00 19.59 221 HIS B N 1
ATOM 3840 C CA . HIS B 1 221 ? 2.280 -35.443 17.521 1.00 20.93 221 HIS B CA 1
ATOM 3841 C C . HIS B 1 221 ? 2.461 -36.590 16.535 1.00 21.75 221 HIS B C 1
ATOM 3842 O O . HIS B 1 221 ? 3.439 -36.621 15.785 1.00 19.50 221 HIS B O 1
ATOM 3849 N N . GLY B 1 222 ? 1.474 -37.482 16.482 1.00 18.29 222 GLY B N 1
ATOM 3850 C CA . GLY B 1 222 ? 1.481 -38.534 15.477 1.00 22.94 222 GLY B CA 1
ATOM 3851 C C . GLY B 1 222 ? 2.193 -39.806 15.890 1.00 20.92 222 GLY B C 1
ATOM 3852 O O . GLY B 1 222 ? 2.125 -40.207 17.054 1.00 20.26 222 GLY B O 1
ATOM 3853 N N . ALA B 1 223 ? 2.870 -40.458 14.941 1.00 23.42 223 ALA B N 1
ATOM 3854 C CA . ALA B 1 223 ? 3.467 -41.767 15.136 1.00 21.91 223 ALA B CA 1
ATOM 3855 C C . ALA B 1 223 ? 4.983 -41.694 14.989 1.00 18.72 223 ALA B C 1
ATOM 3856 O O . ALA B 1 223 ? 5.517 -40.822 14.303 1.00 23.26 223 ALA B O 1
ATOM 3858 N N . VAL B 1 224 ? 5.663 -42.630 15.633 1.00 20.39 224 VAL B N 1
ATOM 3859 C CA . VAL B 1 224 ? 7.120 -42.713 15.602 1.00 20.46 224 VAL B CA 1
ATOM 3860 C C . VAL B 1 224 ? 7.566 -43.359 14.293 1.00 22.95 224 VAL B C 1
ATOM 3861 O O . VAL B 1 224 ? 7.024 -44.398 13.876 1.00 23.51 224 VAL B O 1
ATOM 3865 N N . PHE B 1 225 ? 8.572 -42.759 13.656 1.00 22.10 225 PHE B N 1
ATOM 3866 C CA . PHE B 1 225 ? 9.133 -43.256 12.411 1.00 23.79 225 PHE B CA 1
ATOM 3867 C C . PHE B 1 225 ? 10.224 -44.280 12.688 1.00 23.32 225 PHE B C 1
ATOM 3868 O O . PHE B 1 225 ? 11.147 -44.017 13.464 1.00 22.34 225 PHE B O 1
ATOM 3876 N N . ARG B 1 226 ? 10.146 -45.424 12.021 1.00 21.95 226 ARG B N 1
ATOM 3877 C CA . ARG B 1 226 ? 11.184 -46.439 12.124 1.00 24.70 226 ARG B CA 1
ATOM 3878 C C . ARG B 1 226 ? 11.621 -46.858 10.724 1.00 25.79 226 ARG B C 1
ATOM 3879 O O . ARG B 1 226 ? 10.926 -46.612 9.735 1.00 26.68 226 ARG B O 1
ATOM 3887 N N . GLY B 1 227 ? 12.792 -47.487 10.653 1.00 28.77 227 GLY B N 1
ATOM 3888 C CA . GLY B 1 227 ? 13.220 -48.110 9.410 1.00 28.53 227 GLY B CA 1
ATOM 3889 C C . GLY B 1 227 ? 13.384 -47.113 8.279 1.00 28.42 227 GLY B C 1
ATOM 3890 O O . GLY B 1 227 ? 13.857 -45.982 8.459 1.00 30.90 227 GLY B O 1
ATOM 3891 N N . GLU B 1 228 ? 12.968 -47.535 7.084 1.00 30.81 228 GLU B N 1
ATOM 3892 C CA . GLU B 1 228 ? 13.120 -46.702 5.896 1.00 27.69 228 GLU B CA 1
ATOM 3893 C C . GLU B 1 228 ? 12.271 -45.439 5.953 1.00 26.67 228 GLU B C 1
ATOM 3894 O O . GLU B 1 228 ? 12.619 -44.459 5.286 1.00 26.25 228 GLU B O 1
ATOM 3900 N N . SER B 1 229 ? 11.183 -45.432 6.738 1.00 24.43 229 SER B N 1
ATOM 3901 C CA . SER B 1 229 ? 10.317 -44.249 6.797 1.00 28.23 229 SER B CA 1
ATOM 3902 C C . SER B 1 229 ? 11.056 -43.031 7.340 1.00 25.65 229 SER B C 1
ATOM 3903 O O . SER B 1 229 ? 10.698 -41.891 7.017 1.00 25.47 229 SER B O 1
ATOM 3906 N N . VAL B 1 230 ? 12.091 -43.244 8.153 1.00 24.19 230 VAL B N 1
ATOM 3907 C CA . VAL B 1 230 ? 12.916 -42.124 8.603 1.00 22.16 230 VAL B CA 1
ATOM 3908 C C . VAL B 1 230 ? 13.573 -41.441 7.414 1.00 26.55 230 VAL B C 1
ATOM 3909 O O . VAL B 1 230 ? 13.607 -40.206 7.322 1.00 24.38 230 VAL B O 1
ATOM 3913 N N . LYS B 1 231 ? 14.199 -42.234 6.540 1.00 24.95 231 LYS B N 1
ATOM 3914 C CA . LYS B 1 231 ? 14.878 -41.659 5.385 1.00 25.21 231 LYS B CA 1
ATOM 3915 C C . LYS B 1 231 ? 13.883 -41.016 4.428 1.00 26.34 231 LYS B C 1
ATOM 3916 O O . LYS B 1 231 ? 14.129 -39.917 3.917 1.00 25.46 231 LYS B O 1
ATOM 3922 N N . LYS B 1 232 ? 12.733 -41.659 4.214 1.00 24.70 232 LYS B N 1
ATOM 3923 C CA . LYS B 1 232 ? 11.732 -41.083 3.323 1.00 27.98 232 LYS B CA 1
ATOM 3924 C C . LYS B 1 232 ? 11.161 -39.795 3.904 1.00 28.22 232 LYS B C 1
ATOM 3925 O O . LYS B 1 232 ? 10.895 -38.833 3.170 1.00 25.60 232 LYS B O 1
ATOM 3931 N N . PHE B 1 233 ? 10.991 -39.743 5.224 1.00 28.22 233 PHE B N 1
ATOM 3932 C CA . PHE B 1 233 ? 10.510 -38.506 5.819 1.00 25.20 233 PHE B CA 1
ATOM 3933 C C . PHE B 1 233 ? 11.493 -37.366 5.585 1.00 24.32 233 PHE B C 1
ATOM 3934 O O . PHE B 1 233 ? 11.093 -36.261 5.200 1.00 24.60 233 PHE B O 1
ATOM 3942 N N . LEU B 1 234 ? 12.784 -37.606 5.845 1.00 23.53 234 LEU B N 1
ATOM 3943 C CA . LEU B 1 234 ? 13.765 -36.531 5.727 1.00 27.12 234 LEU B CA 1
ATOM 3944 C C . LEU B 1 234 ? 13.836 -36.003 4.302 1.00 25.93 234 LEU B C 1
ATOM 3945 O O . LEU B 1 234 ? 13.888 -34.789 4.084 1.00 24.64 234 LEU B O 1
ATOM 3950 N N . GLU B 1 235 ? 13.787 -36.896 3.314 1.00 26.34 235 GLU B N 1
ATOM 3951 C CA . GLU B 1 235 ? 13.851 -36.433 1.935 1.00 28.15 235 GLU B CA 1
ATOM 3952 C C . GLU B 1 235 ? 12.592 -35.677 1.557 1.00 24.81 235 GLU B C 1
ATOM 3953 O O . GLU B 1 235 ? 12.668 -34.648 0.881 1.00 27.74 235 GLU B O 1
ATOM 3959 N N . TRP B 1 236 ? 11.426 -36.171 1.986 1.00 24.21 236 TRP B N 1
ATOM 3960 C CA . TRP B 1 236 ? 10.177 -35.462 1.711 1.00 26.28 236 TRP B CA 1
ATOM 3961 C C . TRP B 1 236 ? 10.186 -34.069 2.344 1.00 26.07 236 TRP B C 1
ATOM 3962 O O . TRP B 1 236 ? 9.840 -33.068 1.699 1.00 24.75 236 TRP B O 1
ATOM 3973 N N . PHE B 1 237 ? 10.609 -33.991 3.608 1.00 26.36 237 PHE B N 1
ATOM 3974 C CA . PHE B 1 237 ? 10.586 -32.729 4.337 1.00 24.03 237 PHE B CA 1
ATOM 3975 C C . PHE B 1 237 ? 11.544 -31.727 3.704 1.00 24.89 237 PHE B C 1
ATOM 3976 O O . PHE B 1 237 ? 11.228 -30.537 3.594 1.00 25.02 237 PHE B O 1
ATOM 3984 N N . ARG B 1 238 ? 12.702 -32.200 3.228 1.00 25.32 238 ARG B N 1
ATOM 3985 C CA . ARG B 1 238 ? 13.699 -31.288 2.678 1.00 24.92 238 ARG B CA 1
ATOM 3986 C C . ARG B 1 238 ? 13.175 -30.540 1.457 1.00 28.33 238 ARG B C 1
ATOM 3987 O O . ARG B 1 238 ? 13.597 -29.408 1.194 1.00 28.18 238 ARG B O 1
ATOM 3995 N N . ASN B 1 239 ? 12.245 -31.134 0.718 1.00 26.48 239 ASN B N 1
ATOM 3996 C CA . ASN B 1 23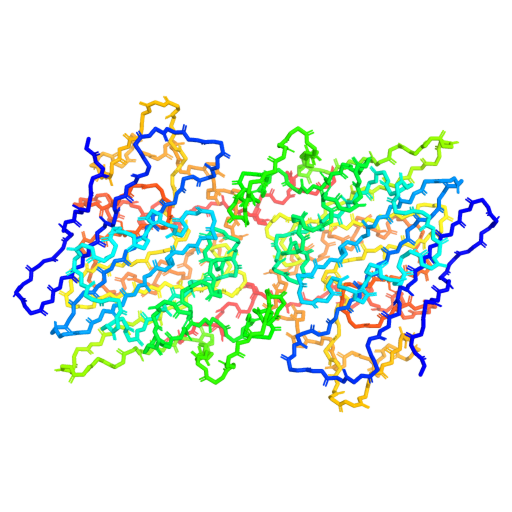9 ? 11.719 -30.534 -0.501 1.00 28.83 239 ASN B CA 1
ATOM 3997 C C . ASN B 1 239 ? 10.330 -29.924 -0.325 1.00 29.22 239 ASN B C 1
ATOM 3998 O O . ASN B 1 239 ? 9.686 -29.565 -1.319 1.00 30.41 239 ASN B O 1
ATOM 4003 N N . LEU B 1 240 ? 9.846 -29.798 0.904 1.00 26.94 240 LEU B N 1
ATOM 4004 C CA . LEU B 1 240 ? 8.469 -29.384 1.124 1.00 24.97 240 LEU B CA 1
ATOM 4005 C C . LEU B 1 240 ? 8.318 -27.872 0.958 1.00 25.83 240 LEU B C 1
ATOM 4006 O O . LEU B 1 240 ? 9.024 -27.096 1.609 1.00 27.08 240 LEU B O 1
ATOM 4011 N N . LYS B 1 241 ? 7.400 -27.453 0.088 1.00 26.94 241 LYS B N 1
ATOM 4012 C CA . LYS B 1 241 ? 6.986 -26.053 0.041 1.00 28.02 241 LYS B CA 1
ATOM 4013 C C . LYS B 1 241 ? 5.892 -25.824 1.077 1.00 28.67 241 LYS B C 1
ATOM 4014 O O . LYS B 1 241 ? 4.880 -26.535 1.092 1.00 26.49 241 LYS B O 1
ATOM 4020 N N . CYS B 1 242 ? 6.104 -24.854 1.960 1.00 26.74 242 CYS B N 1
ATOM 4021 C CA . CYS B 1 242 ? 5.249 -24.716 3.127 1.00 25.83 242 CYS B CA 1
ATOM 4022 C C . CYS B 1 242 ? 5.253 -23.265 3.585 1.00 28.30 242 CYS B C 1
ATOM 4023 O O . CYS B 1 242 ? 6.180 -22.494 3.292 1.00 25.06 242 CYS B O 1
ATOM 4026 N N . GLY B 1 243 ? 4.204 -22.921 4.325 1.00 22.77 243 GLY B N 1
ATOM 4027 C CA . GLY B 1 243 ? 4.202 -21.693 5.101 1.00 24.56 243 GLY B CA 1
ATOM 4028 C C . GLY B 1 243 ? 4.235 -20.474 4.211 1.00 24.14 243 GLY B C 1
ATOM 4029 O O . GLY B 1 243 ? 3.370 -20.297 3.342 1.00 23.32 243 GLY B O 1
ATOM 4030 N N . VAL B 1 244 ? 5.250 -19.623 4.405 1.00 24.92 244 VAL B N 1
ATOM 4031 C CA . VAL B 1 244 ? 5.329 -18.392 3.620 1.00 27.77 244 VAL B CA 1
ATOM 4032 C C . VAL B 1 244 ? 5.624 -18.662 2.149 1.00 27.70 244 VAL B C 1
ATOM 4033 O O . VAL B 1 244 ? 5.361 -17.789 1.312 1.00 26.33 244 VAL B O 1
ATOM 4037 N N . ASP B 1 245 ? 6.138 -19.854 1.800 1.00 28.06 245 ASP B N 1
ATOM 4038 C CA . ASP B 1 245 ? 6.224 -20.233 0.390 1.00 26.12 245 ASP B CA 1
ATOM 4039 C C . ASP B 1 245 ? 4.853 -20.185 -0.267 1.00 27.65 245 ASP B C 1
ATOM 4040 O O . ASP B 1 245 ? 4.750 -19.948 -1.476 1.00 28.81 245 ASP B O 1
ATOM 4045 N N . LEU B 1 246 ? 3.795 -20.442 0.507 1.00 25.82 246 LEU B N 1
ATOM 4046 C CA . LEU B 1 246 ? 2.426 -20.463 0.014 1.00 24.75 246 LEU B CA 1
ATOM 4047 C C . LEU B 1 246 ? 1.613 -19.294 0.558 1.00 27.30 246 LEU B C 1
ATOM 4048 O O . LEU B 1 246 ? 0.388 -19.375 0.654 1.00 26.94 246 LEU B O 1
ATOM 4053 N N . ILE B 1 247 ? 2.284 -18.194 0.909 1.00 25.50 247 ILE B N 1
ATOM 4054 C CA . ILE B 1 247 ? 1.597 -17.116 1.612 1.00 26.87 247 ILE B CA 1
ATOM 4055 C C . ILE B 1 247 ? 0.514 -16.496 0.736 1.00 32.30 247 ILE B C 1
ATOM 4056 O O . ILE B 1 247 ? -0.468 -15.936 1.245 1.00 26.46 247 ILE B O 1
ATOM 4061 N N . ASP B 1 248 ? 0.667 -16.584 -0.588 1.00 31.20 248 ASP B N 1
ATOM 4062 C CA . ASP B 1 248 ? -0.347 -16.026 -1.467 1.00 32.23 248 ASP B CA 1
ATOM 4063 C C . ASP B 1 248 ? -1.659 -16.793 -1.393 1.00 32.10 248 ASP B C 1
ATOM 4064 O O . ASP B 1 248 ? -2.687 -16.261 -1.832 1.00 31.02 248 ASP B O 1
ATOM 4069 N N . ASN B 1 249 ? -1.655 -18.003 -0.813 1.00 26.67 249 ASN B N 1
ATOM 4070 C CA . ASN B 1 249 ? -2.868 -18.773 -0.572 1.00 30.13 249 ASN B CA 1
ATOM 4071 C C . ASN B 1 249 ? -3.468 -18.548 0.804 1.00 29.89 249 ASN B C 1
ATOM 4072 O O . ASN B 1 249 ? -4.560 -19.063 1.072 1.00 32.31 249 ASN B O 1
ATOM 4077 N N . LEU B 1 250 ? -2.784 -17.814 1.680 1.00 28.18 250 LEU B N 1
ATOM 4078 C CA . LEU B 1 250 ? -3.257 -17.523 3.029 1.00 28.82 250 LEU B CA 1
ATOM 4079 C C . LEU B 1 250 ? -3.906 -16.151 3.118 1.00 30.48 250 LEU B C 1
ATOM 4080 O O . LEU B 1 250 ? -4.483 -15.818 4.161 1.00 27.07 250 LEU B O 1
ATOM 4085 N N . TYR B 1 251 ? -3.747 -15.332 2.081 1.00 29.33 251 TYR B N 1
ATOM 4086 C CA . TYR B 1 251 ? -4.369 -14.025 1.970 1.00 30.89 251 TYR B CA 1
ATOM 4087 C C . TYR B 1 251 ? -5.291 -14.018 0.762 1.00 31.31 251 TYR B C 1
ATOM 4088 O O . TYR B 1 251 ? -5.036 -14.698 -0.236 1.00 31.07 251 TYR B O 1
ATOM 4097 N N . SER B 1 252 ? -6.348 -13.222 0.834 1.00 30.41 252 SER B N 1
ATOM 4098 C CA . SER B 1 252 ? -7.179 -13.059 -0.343 1.00 34.17 252 SER B CA 1
ATOM 4099 C C . SER B 1 252 ? -6.403 -12.260 -1.389 1.00 34.70 252 SER B C 1
ATOM 4100 O O . SER B 1 252 ? -5.494 -11.492 -1.064 1.00 38.20 252 SER B O 1
ATOM 4103 N N . LEU B 1 253 ? -6.731 -12.481 -2.659 1.00 34.94 253 LEU B N 1
ATOM 4104 C CA . LEU B 1 253 ? -6.127 -11.671 -3.713 1.00 35.62 253 LEU B CA 1
ATOM 4105 C C . LEU B 1 253 ? -6.630 -10.239 -3.577 1.00 36.57 253 LEU B C 1
ATOM 4106 O O . LEU B 1 253 ? -7.739 -10.025 -3.086 1.00 42.00 253 LEU B O 1
#

Radius of gyration: 22.38 Å; Cα contacts (8 Å, |Δi|>4): 1150; chains: 2; bounding box: 54×62×46 Å

B-factor: mean 28.21, std 8.41, range [15.6, 93.87]

Secondary structure (DSSP, 8-state):
--S-EEEEE-SSEEEEE----SS--SS-----EEEEETTEEEEES---TTTHHHHHHHHHTTS-GGGEEEEE-SS--HHHHTTHHHHHHH-TT-EEEEEGGGTTTGGGG----GGGEEEE-TT-EEEEPTTS-EEEEEE-TTSSSSS-EEEEETTTTEEEEETTT---PPTT---SEE--HHHHGGGTHHHHHHHS--HHHHHHHHHHHTTS--SEEEESSS-EE-TTHHHHHHHHHHT---GGGGGGGT--/----EEEEE-SSEEEEE----SS--SS-----EEEEETTEEEEE----TTTHHHHHHHHHTTS-GGGEEEEE-SS--HHHHTTHHHHHHHSTT-EEEEEGGGTTTGGGS----GGGEEEE-TT-EEEE-TTS-EEEEEE-TTSSSSS-EEEEETTTTEEEEETTT---PPTT---SEES-HHHHGGGTHHHHHHHS--HHHHHHHHHHHTTS--SEEEESSS-EEETHHHHHHHHHHHT---GGGGGGGTS--